Protein AF-A0A3E0QWT4-F1 (afdb_monomer_lite)

pLDDT: mean 80.84, std 24.04, range [24.53, 98.88]

Secondary structure (DSSP, 8-state):
------SSSSTTHHHHHHHHHHHTTSSSS----------------PPPP---PPPTT--PBPP--SHHHHHHHHHHHT-SSS--BHHHHHHHHHHHTTSSS-EEE----SSS-----TTGGGGGGG--SEEE--SS-----GGGTT-TT-SEEE-TTS-----GGGGG-TT-SEEE--SS---B-TT-TT-TT--EEE--SS---B-GGGGG-TT--EEE-TTS-----GGGGG-TT--EEE-TTS---SHHHHTTGGG-TT-SEEE--SS-----GGGTT-TT--EEE--SS-----GGGTT-TT-SEEE--SS-----GGGTT-TT--EEE--SS-----GGGTT---SEEE-TTS---TTSHHHHHHHHHHHHTT-EEE--S--TTSPPS-S-S-------------------------------------PPP--S------SS---S-----TT-TT-TTHHHHHHHHHTTS----BTTB--TTSBPBHHHHHHHHHHHTTS-SS---STTTTHHHHHHHHHHT----GGGTTSBPBHHHHHHHHHHHTT----HHHHHHHHHHTTS---SSSSSTTTT-TTSBPBHHHHHHHHHHHHHH-S-SSPPP----

Radius of gyration: 35.99 Å; chains: 1; bounding box: 107×100×106 Å

Foldseek 3Di:
DDDDDDPDPPVPPVVVVVVVVVVVVVVVPDDDDDDDDDDDDDDDDDPDPPPPPDDPPDFDWQDDPFVQQQVQVCVLLVPDDRTDTLVSLVVSLVVLLPDPQLEDERDGPDPAFGADPRRVLSNLSSLRAEYAREQGAYADPLSCLSSLSYQYYHHYNYAYADDLSCLSNLNHQYYAHANYAHAEPPNVLSVLNHAEYHHAQYAHAEPLSVLSVQNHQYDAHHNYCHPADQSVLNNLNHAYYHHHNNAPPDPVRLLSCCSNLNHQEYAHDQYADADPLSNLNNQNHAEYAHANYAHADPLSVLNNLNHQYDAHAQYAHADDLSCLNVQNHAEDHHANYAHAAPQSNLNHAHQEEHHANYQHPCPDPRNVSSVVVNVVVNHHYHHHHHDVPDDRPDPPDDDDDDDDDDDDDDDDDDDDDDDDDDDDDDDDDDDDDDPDDDDPDDPDPDDADQPDDFAQQPVCVVPPLNVLQRVCVRRVLDDQPDPSHNQQFAFDFPLSLLSSQCVQLVQDPDQASDPVRSVVSVVSCVQLPQDDDPVRRGPFDFLQSVLSRLCSQLQHRDHDLRSLLVCLVQVLDQACQGSHSVSNRRGDTDGNSNSSSSSVSCNVGRPRSHGHRHDDD

Structure (mmCIF, N/CA/C/O backbone):
data_AF-A0A3E0QWT4-F1
#
_entry.id   AF-A0A3E0QWT4-F1
#
loop_
_atom_site.group_PDB
_atom_site.id
_atom_site.type_symbol
_atom_site.label_atom_id
_atom_site.label_alt_id
_atom_site.label_comp_id
_atom_site.label_asym_id
_atom_site.label_entity_id
_atom_site.label_seq_id
_atom_site.pdbx_PDB_ins_code
_atom_site.Cartn_x
_atom_site.Cartn_y
_atom_site.Cartn_z
_atom_site.occupancy
_atom_site.B_iso_or_equiv
_atom_site.auth_seq_id
_atom_site.auth_comp_id
_atom_site.auth_asym_id
_atom_site.auth_atom_id
_atom_site.pdbx_PDB_model_num
ATOM 1 N N . MET A 1 1 ? -9.903 53.471 52.199 1.00 31.59 1 MET A N 1
ATOM 2 C CA . MET A 1 1 ? -9.803 53.375 50.726 1.00 31.59 1 MET A CA 1
ATOM 3 C C . MET A 1 1 ? -10.021 51.924 50.306 1.00 31.59 1 MET A C 1
ATOM 5 O O . MET A 1 1 ? -9.287 51.078 50.783 1.00 31.59 1 MET A O 1
ATOM 9 N N . ARG A 1 2 ? -11.038 51.687 49.456 1.00 28.03 2 ARG A N 1
ATOM 10 C CA . ARG A 1 2 ? -11.149 50.654 48.387 1.00 28.03 2 ARG A CA 1
ATOM 11 C C . ARG A 1 2 ? -10.879 49.175 48.753 1.00 28.03 2 ARG A C 1
ATOM 13 O O . ARG A 1 2 ? -9.737 48.763 48.843 1.00 28.03 2 ARG A O 1
ATOM 20 N N . TRP A 1 3 ? -11.911 48.396 49.109 1.00 25.03 3 TRP A N 1
ATOM 21 C CA . TRP A 1 3 ? -12.859 47.614 48.263 1.00 25.03 3 TRP A CA 1
ATOM 22 C C . TRP A 1 3 ? -12.304 46.277 47.714 1.00 25.03 3 TRP A C 1
ATOM 24 O O . TRP A 1 3 ? -11.542 46.265 46.755 1.00 25.03 3 TRP A O 1
ATOM 34 N N . ARG A 1 4 ? -12.824 45.151 48.237 1.00 28.23 4 ARG A N 1
ATOM 35 C CA . ARG A 1 4 ? -13.098 43.909 47.486 1.00 28.23 4 ARG A CA 1
ATOM 36 C C . ARG A 1 4 ? -14.544 43.488 47.783 1.00 28.23 4 ARG A C 1
ATOM 38 O O . ARG A 1 4 ? -14.850 43.047 48.885 1.00 28.23 4 ARG A O 1
ATOM 45 N N . LYS A 1 5 ? -15.433 43.695 46.806 1.00 34.09 5 LYS A N 1
ATOM 46 C CA . LYS A 1 5 ? -16.735 43.023 46.670 1.00 34.09 5 LYS A CA 1
ATOM 47 C C . LYS A 1 5 ? -16.538 41.894 45.663 1.00 34.09 5 LYS A C 1
ATOM 49 O O . LYS A 1 5 ? -15.970 42.159 44.607 1.00 34.09 5 LYS A O 1
ATOM 54 N N . GLY A 1 6 ? -17.031 40.694 45.958 1.00 36.06 6 GLY A N 1
ATOM 55 C CA . GLY A 1 6 ? -17.064 39.628 44.955 1.00 36.06 6 GLY A CA 1
ATOM 56 C C . GLY A 1 6 ? -17.241 38.195 45.449 1.00 36.06 6 GLY A C 1
ATOM 57 O O . GLY A 1 6 ? -16.808 37.305 44.740 1.00 36.06 6 GLY A O 1
ATOM 58 N N . GLU A 1 7 ? -17.854 37.935 46.608 1.00 32.81 7 GLU A N 1
ATOM 59 C CA . GLU A 1 7 ? -18.144 36.556 47.048 1.00 32.81 7 GLU A CA 1
ATOM 60 C C . GLU A 1 7 ? -19.500 36.458 47.764 1.00 32.81 7 GLU A C 1
ATOM 62 O O . GLU A 1 7 ? -19.578 36.082 48.925 1.00 32.81 7 GLU A O 1
ATOM 67 N N . THR A 1 8 ? -20.601 36.803 47.089 1.00 34.72 8 THR A N 1
ATOM 68 C CA . THR A 1 8 ? -21.956 36.465 47.588 1.00 34.72 8 THR A CA 1
ATOM 69 C C . THR A 1 8 ? -23.016 36.212 46.504 1.00 34.72 8 THR A C 1
ATOM 71 O O . THR A 1 8 ? -24.170 35.972 46.847 1.00 34.72 8 THR A O 1
ATOM 74 N N . GLU A 1 9 ? -22.675 36.161 45.207 1.00 34.12 9 GLU A N 1
ATOM 75 C CA . GLU A 1 9 ? -23.702 36.148 44.138 1.00 34.12 9 GLU A CA 1
ATOM 76 C C . GLU A 1 9 ? -23.847 34.842 43.324 1.00 34.12 9 GLU A C 1
ATOM 78 O O . GLU A 1 9 ? -24.698 34.758 42.442 1.00 34.12 9 GLU A O 1
ATOM 83 N N . VAL A 1 10 ? -23.114 33.766 43.651 1.00 37.31 10 VAL A N 1
ATOM 84 C CA . VAL A 1 10 ? -23.245 32.466 42.938 1.00 37.31 10 VAL A CA 1
ATOM 85 C C . VAL A 1 10 ? -24.036 31.412 43.732 1.00 37.31 10 VAL A C 1
ATOM 87 O O . VAL A 1 10 ? -24.662 30.529 43.147 1.00 37.31 10 VAL A O 1
ATOM 90 N N . ARG A 1 11 ? -24.158 31.545 45.063 1.00 34.72 11 ARG A N 1
ATOM 91 C CA . ARG A 1 11 ? -24.953 30.611 45.892 1.00 34.72 11 ARG A CA 1
ATOM 92 C C . ARG A 1 11 ? -26.471 30.846 45.868 1.00 34.72 11 ARG A C 1
ATOM 94 O O . ARG A 1 11 ? -27.212 29.980 46.330 1.00 34.72 11 ARG A O 1
ATOM 101 N N . HIS A 1 12 ? -26.958 31.944 45.282 1.00 34.38 12 HIS A N 1
ATOM 102 C CA . HIS A 1 12 ? -28.399 32.228 45.200 1.00 34.38 12 HIS A CA 1
ATOM 103 C C . HIS A 1 12 ? -29.080 31.810 43.883 1.00 34.38 12 HIS A C 1
ATOM 105 O O . HIS A 1 12 ? -30.291 31.600 43.892 1.00 34.38 12 HIS A O 1
ATOM 111 N N . ARG A 1 13 ? -28.355 31.570 42.776 1.00 35.38 13 ARG A N 1
ATOM 112 C CA . ARG A 1 13 ? -28.994 31.183 41.494 1.00 35.38 13 ARG A CA 1
ATOM 113 C C . ARG A 1 13 ? -29.374 29.699 41.383 1.00 35.38 13 ARG A C 1
ATOM 115 O O . ARG A 1 13 ? -30.340 29.386 40.692 1.00 35.38 13 ARG A O 1
ATOM 122 N N . HIS A 1 14 ? -28.714 28.792 42.110 1.00 36.59 14 HIS A N 1
ATOM 123 C CA . HIS A 1 14 ? -29.075 27.362 42.097 1.00 36.59 14 HIS A CA 1
ATOM 124 C C . HIS A 1 14 ? -30.219 26.989 43.051 1.00 36.59 14 HIS A C 1
ATOM 126 O O . HIS A 1 14 ? -30.947 26.039 42.776 1.00 36.59 14 HIS A O 1
ATOM 132 N N . ARG A 1 15 ? -30.466 27.769 44.114 1.00 38.22 15 ARG A N 1
ATOM 133 C CA . ARG A 1 15 ? -31.641 27.559 44.981 1.00 38.22 15 ARG A CA 1
ATOM 134 C C . ARG A 1 15 ? -32.945 28.095 44.375 1.00 38.22 15 ARG A C 1
ATOM 136 O O . ARG A 1 15 ? -33.997 27.537 44.656 1.00 38.22 15 ARG A O 1
ATOM 143 N N . LEU A 1 16 ? -32.889 29.098 43.491 1.00 33.75 16 LEU A N 1
ATOM 144 C CA . LEU A 1 16 ? -34.080 29.650 42.826 1.00 33.75 16 LEU A CA 1
ATOM 145 C C . LEU A 1 16 ? -34.611 28.784 41.666 1.00 33.75 16 LEU A C 1
ATOM 147 O O . LEU A 1 16 ? -35.821 28.738 41.471 1.00 33.75 16 LEU A O 1
ATOM 151 N N . ARG A 1 17 ? -33.763 28.033 40.944 1.00 35.66 17 ARG A N 1
ATOM 152 C CA . ARG A 1 17 ? -34.239 27.085 39.909 1.00 35.66 17 ARG A CA 1
ATOM 153 C C . ARG A 1 17 ? -34.864 25.813 40.494 1.00 35.66 17 ARG A C 1
ATOM 155 O O . ARG A 1 17 ? -35.814 25.301 39.916 1.00 35.66 17 ARG A O 1
ATOM 162 N N . ALA A 1 18 ? -34.403 25.358 41.661 1.00 33.72 18 ALA A N 1
ATOM 163 C CA . ALA A 1 18 ? -35.022 24.238 42.374 1.00 33.72 18 ALA A CA 1
ATOM 164 C C . ALA A 1 18 ? -36.347 24.631 43.063 1.00 33.72 18 ALA A C 1
ATOM 166 O O . ALA A 1 18 ? -37.269 23.823 43.116 1.00 33.72 18 ALA A O 1
ATOM 167 N N . LEU A 1 19 ? -36.490 25.884 43.523 1.00 31.45 19 LEU A N 1
ATOM 168 C CA . LEU A 1 19 ? -37.757 26.367 44.091 1.00 31.45 19 LEU A CA 1
ATOM 169 C C . LEU A 1 19 ? -38.853 26.576 43.029 1.00 31.45 19 LEU A C 1
ATOM 171 O O . LEU A 1 19 ? -40.024 26.374 43.329 1.00 31.45 19 LEU A O 1
ATOM 175 N N . LEU A 1 20 ? -38.498 26.937 41.789 1.00 32.66 20 LEU A N 1
ATOM 176 C CA . LEU A 1 20 ? -39.461 27.169 40.699 1.00 32.66 20 LEU A CA 1
ATOM 177 C C . LEU A 1 20 ? -40.070 25.880 40.121 1.00 32.66 20 LEU A C 1
ATOM 179 O O . LEU A 1 20 ? -41.202 25.910 39.648 1.00 32.66 20 LEU A O 1
ATOM 183 N N . VAL A 1 21 ? -39.381 24.741 40.223 1.00 37.62 21 VAL A N 1
ATOM 184 C CA . VAL A 1 21 ? -39.940 23.430 39.834 1.00 37.62 21 VAL A CA 1
ATOM 185 C C . VAL A 1 21 ? -40.854 22.865 40.931 1.00 37.62 21 VAL A C 1
ATOM 187 O O . VAL A 1 21 ? -41.839 22.198 40.629 1.00 37.62 21 VAL A O 1
ATOM 190 N N . ILE A 1 22 ? -40.606 23.204 42.201 1.00 36.31 22 ILE A N 1
ATOM 191 C CA . ILE A 1 22 ? -41.433 22.759 43.337 1.00 36.31 22 ILE A CA 1
ATOM 192 C C . ILE A 1 22 ? -42.663 23.670 43.546 1.00 36.31 22 ILE A C 1
ATOM 194 O O . ILE A 1 22 ? -43.717 23.189 43.953 1.00 36.31 22 ILE A O 1
ATOM 198 N N . LEU A 1 23 ? -42.598 24.957 43.178 1.00 30.59 23 LEU A N 1
ATOM 199 C CA . LEU A 1 23 ? -43.758 25.867 43.193 1.00 30.59 23 LEU A CA 1
ATOM 200 C C . LEU A 1 23 ? -44.724 25.670 42.008 1.00 30.59 23 LEU A C 1
ATOM 202 O O . LEU A 1 23 ? -45.899 26.009 42.133 1.00 30.59 23 LEU A O 1
ATOM 206 N N . GLY A 1 24 ? -44.281 25.065 40.899 1.00 33.84 24 GLY A N 1
ATOM 207 C CA . GLY A 1 24 ? -45.156 24.693 39.776 1.00 33.84 24 GLY A CA 1
ATOM 208 C C . GLY A 1 24 ? -46.100 23.521 40.080 1.00 33.84 24 GLY A C 1
ATOM 209 O O . GLY A 1 24 ? -47.178 23.433 39.501 1.00 33.84 24 GLY A O 1
ATOM 210 N N . ALA A 1 25 ? -45.743 22.660 41.038 1.00 37.91 25 ALA A N 1
ATOM 211 C CA . ALA A 1 25 ? -46.553 21.509 41.447 1.00 37.91 25 ALA A CA 1
ATOM 212 C C . ALA A 1 25 ? -47.541 21.814 42.594 1.00 37.91 25 ALA A C 1
ATOM 214 O O . ALA A 1 25 ? -48.388 20.984 42.910 1.00 37.91 25 ALA A O 1
ATOM 215 N N . LEU A 1 26 ? -47.474 23.007 43.198 1.00 33.59 26 LEU A N 1
ATOM 216 C CA . LEU A 1 26 ? -48.359 23.440 44.294 1.00 33.59 26 LEU A CA 1
ATOM 217 C C . LEU A 1 26 ? -49.399 24.499 43.877 1.00 33.59 26 LEU A C 1
ATOM 219 O O . LEU A 1 26 ? -50.220 24.901 44.695 1.00 33.59 26 LEU A O 1
ATOM 223 N N . LEU A 1 27 ? -49.429 24.898 42.599 1.00 30.19 27 LEU A N 1
ATOM 224 C CA . LEU A 1 27 ? -50.410 25.842 42.032 1.00 30.19 27 LEU A CA 1
ATOM 225 C C . LEU A 1 27 ? -51.548 25.177 41.228 1.00 30.19 27 LEU A C 1
ATOM 227 O O . LEU A 1 27 ? -52.330 25.871 40.588 1.00 30.19 27 LEU A O 1
ATOM 231 N N . ILE A 1 28 ? -51.704 23.850 41.321 1.00 37.81 28 ILE A N 1
ATOM 232 C CA . ILE A 1 28 ? -52.898 23.111 40.841 1.00 37.81 28 ILE A CA 1
ATOM 233 C C . ILE A 1 28 ? -53.844 22.772 42.021 1.00 37.81 28 ILE A C 1
ATOM 235 O O . ILE A 1 28 ? -54.794 22.008 41.905 1.00 37.81 28 ILE A O 1
ATOM 239 N N . GLY A 1 29 ? -53.614 23.380 43.187 1.00 37.53 29 GLY A N 1
ATOM 240 C CA . GLY A 1 29 ? -54.384 23.156 44.411 1.00 37.53 29 GLY A CA 1
ATOM 241 C C . GLY A 1 29 ? -55.226 24.350 44.859 1.00 37.53 29 GLY A C 1
ATOM 242 O O . GLY A 1 29 ? -55.243 24.619 46.051 1.00 37.53 29 GLY A O 1
ATOM 243 N N . ALA A 1 30 ? -55.872 25.101 43.959 1.00 39.12 30 ALA A N 1
ATOM 244 C CA . ALA A 1 30 ? -56.893 26.091 44.338 1.00 39.12 30 ALA A CA 1
ATOM 245 C C . ALA A 1 30 ? -57.709 26.590 43.130 1.00 39.12 30 ALA A C 1
ATOM 247 O O . ALA A 1 30 ? -57.471 27.679 42.616 1.00 39.12 30 ALA A O 1
ATOM 248 N N . ALA A 1 31 ? -58.708 25.822 42.697 1.00 30.25 31 ALA A N 1
ATOM 249 C CA . ALA A 1 31 ? -59.874 26.361 41.994 1.00 30.25 31 ALA A CA 1
ATOM 250 C C . ALA A 1 31 ? -61.034 25.375 42.165 1.00 30.25 31 ALA A C 1
ATOM 252 O O . ALA A 1 31 ? -61.035 24.289 41.592 1.00 30.25 31 ALA A O 1
ATOM 253 N N . GLY A 1 32 ? -61.996 25.728 43.017 1.00 34.66 32 GLY A N 1
ATOM 254 C CA . GLY A 1 32 ? -63.204 24.938 43.200 1.00 34.66 32 GLY A CA 1
ATOM 255 C C . GLY A 1 32 ? -64.079 25.001 41.956 1.00 34.66 32 GLY A C 1
ATOM 256 O O . GLY A 1 32 ? -64.454 26.091 41.546 1.00 34.66 32 GLY A O 1
ATOM 257 N N . TRP A 1 33 ? -64.441 23.843 41.411 1.00 30.06 33 TRP A N 1
ATOM 258 C CA . TRP A 1 33 ? -65.586 23.678 40.522 1.00 30.06 33 TRP A CA 1
ATOM 259 C C . TRP A 1 33 ? -66.385 22.464 41.001 1.00 30.06 33 TRP A C 1
ATOM 261 O O . TRP A 1 33 ? -65.924 21.326 40.991 1.00 30.06 33 TRP A O 1
ATOM 271 N N . THR A 1 34 ? -67.584 22.748 41.493 1.00 38.19 34 THR A N 1
ATOM 272 C CA . THR A 1 34 ? -68.637 21.788 41.810 1.00 38.19 34 THR A CA 1
ATOM 273 C C . THR A 1 34 ? -69.208 21.223 40.509 1.00 38.19 34 THR A C 1
ATOM 275 O O . THR A 1 34 ? -69.698 21.992 39.685 1.00 38.19 34 THR A O 1
ATOM 278 N N . GLY A 1 35 ? -69.190 19.904 40.322 1.00 29.94 35 GLY A N 1
ATOM 279 C CA . GLY A 1 35 ? -69.790 19.280 39.143 1.00 29.94 35 GLY A CA 1
ATOM 280 C C . GLY A 1 35 ? -69.804 17.761 39.224 1.00 29.94 35 GLY A C 1
ATOM 281 O O . GLY A 1 35 ? -68.795 17.103 39.011 1.00 29.94 35 GLY A O 1
ATOM 282 N N . THR A 1 36 ? -70.966 17.208 39.544 1.00 39.34 36 THR A N 1
ATOM 283 C CA . THR A 1 36 ? -71.303 15.787 39.476 1.00 39.34 36 THR A CA 1
ATOM 284 C C . THR A 1 36 ? -71.240 15.254 38.045 1.00 39.34 36 THR A C 1
ATOM 286 O O . THR A 1 36 ? -71.975 15.748 37.194 1.00 39.34 36 THR A O 1
ATOM 289 N N . ALA A 1 37 ? -70.468 14.192 37.807 1.00 29.73 37 ALA A N 1
ATOM 290 C CA . ALA A 1 37 ? -70.753 13.194 36.774 1.00 29.73 37 ALA A CA 1
ATOM 291 C C . ALA A 1 37 ? -69.900 11.938 37.007 1.00 29.73 37 ALA A C 1
ATOM 293 O O . ALA A 1 37 ? -68.691 11.935 36.795 1.00 29.73 37 ALA A O 1
ATOM 294 N N . ALA A 1 38 ? -70.552 10.863 37.445 1.00 36.69 38 ALA A N 1
ATOM 295 C CA . ALA A 1 38 ? -70.012 9.519 37.357 1.00 36.69 38 ALA A CA 1
ATOM 296 C C . ALA A 1 38 ? -70.067 9.071 35.889 1.00 36.69 38 ALA A C 1
ATOM 298 O O . ALA A 1 38 ? -71.149 9.002 35.308 1.00 36.69 38 ALA A O 1
ATOM 299 N N . ALA A 1 39 ? -68.917 8.751 35.301 1.00 31.75 39 ALA A N 1
ATOM 300 C CA . ALA A 1 39 ? -68.843 8.034 34.036 1.00 31.75 39 ALA A CA 1
ATOM 301 C C . ALA A 1 39 ? -67.781 6.935 34.146 1.00 31.75 39 ALA A C 1
ATOM 303 O O . ALA A 1 39 ? -66.602 7.188 34.381 1.00 31.75 39 ALA A O 1
ATOM 304 N N . SER A 1 40 ? -68.267 5.703 34.027 1.00 37.50 40 SER A N 1
ATOM 305 C CA . SER A 1 40 ? -67.509 4.460 33.950 1.00 37.50 40 SER A CA 1
ATOM 306 C C . SER A 1 40 ? -66.527 4.492 32.776 1.00 37.50 40 SER A C 1
ATOM 308 O O . SER A 1 40 ? -66.938 4.688 31.634 1.00 37.50 40 SER A O 1
ATOM 310 N N . LEU A 1 41 ? -65.244 4.252 33.052 1.00 29.27 41 LEU A N 1
ATOM 311 C CA . LEU A 1 41 ? -64.243 3.885 32.053 1.00 29.27 41 LEU A CA 1
ATOM 312 C C . LEU A 1 41 ? -63.804 2.450 32.344 1.00 29.27 41 LEU A C 1
ATOM 314 O O . LEU A 1 41 ? -62.923 2.196 33.160 1.00 29.27 41 LEU A O 1
ATOM 318 N N . THR A 1 42 ? -64.466 1.505 31.682 1.00 40.50 42 THR A N 1
ATOM 319 C CA . THR A 1 42 ? -64.001 0.123 31.533 1.00 40.50 42 THR A CA 1
ATOM 320 C C . THR A 1 42 ? -63.310 0.026 30.175 1.00 40.50 42 THR A C 1
ATOM 322 O O . THR A 1 42 ? -63.955 -0.028 29.134 1.00 40.50 42 THR A O 1
ATOM 325 N N . GLY A 1 43 ? -61.979 0.070 30.184 1.00 36.75 43 GLY A N 1
ATOM 326 C CA . GLY A 1 43 ? -61.121 -0.165 29.022 1.00 36.75 43 GLY A CA 1
ATOM 327 C C . GLY A 1 43 ? -59.928 -1.034 29.435 1.00 36.75 43 GLY A C 1
ATOM 328 O O . GLY A 1 43 ? -59.552 -1.006 30.610 1.00 36.75 43 GLY A O 1
ATOM 329 N N . PRO A 1 44 ? -59.364 -1.850 28.527 1.00 35.62 44 PRO A N 1
ATOM 330 C CA . PRO A 1 44 ? -58.334 -2.821 28.877 1.00 35.62 44 PRO A CA 1
ATOM 331 C C . PRO A 1 44 ? -57.049 -2.113 29.324 1.00 35.62 44 PRO A C 1
ATOM 333 O O . PRO A 1 44 ? -56.603 -1.154 28.696 1.00 35.62 44 PRO A O 1
ATOM 336 N N . LEU A 1 45 ? -56.457 -2.607 30.414 1.00 31.62 45 LEU A N 1
ATOM 337 C CA . LEU A 1 45 ? -55.133 -2.213 30.891 1.00 31.62 45 LEU A CA 1
ATOM 338 C C . LEU A 1 45 ? -54.106 -2.459 29.778 1.00 31.62 45 LEU A C 1
ATOM 340 O O . LEU A 1 45 ? -53.760 -3.603 29.489 1.00 31.62 45 LEU A O 1
ATOM 344 N N . ILE A 1 46 ? -53.616 -1.387 29.159 1.00 38.44 46 ILE A N 1
ATOM 345 C CA . ILE A 1 46 ? -52.384 -1.429 28.370 1.00 38.44 46 ILE A CA 1
ATOM 346 C C . ILE A 1 46 ? -51.256 -1.676 29.384 1.00 38.44 46 ILE A C 1
ATOM 348 O O . ILE A 1 46 ? -51.133 -0.880 30.321 1.00 38.44 46 ILE A O 1
ATOM 352 N N . PRO A 1 47 ? -50.456 -2.752 29.270 1.00 34.47 47 PRO A N 1
ATOM 353 C CA . PRO A 1 47 ? -49.309 -2.922 30.146 1.00 34.47 47 PRO A CA 1
ATOM 354 C C . PRO A 1 47 ? -48.352 -1.758 29.884 1.00 34.47 47 PRO A C 1
ATOM 356 O O . PRO A 1 47 ? -47.918 -1.538 28.752 1.00 34.47 47 PRO A O 1
ATOM 359 N N . LEU A 1 48 ? -48.074 -0.972 30.925 1.00 30.73 48 LEU A N 1
ATOM 360 C CA . LEU A 1 48 ? -47.026 0.039 30.874 1.00 30.73 48 LEU A CA 1
ATOM 361 C C . LEU A 1 48 ? -45.715 -0.659 30.478 1.00 30.73 48 LEU A C 1
ATOM 363 O O . LEU A 1 48 ? -45.452 -1.753 30.989 1.00 30.73 48 LEU A O 1
ATOM 367 N N . PRO A 1 49 ? -44.894 -0.067 29.592 1.00 33.75 49 PRO A N 1
ATOM 368 C CA . PRO A 1 49 ? -43.541 -0.558 29.398 1.00 33.75 49 PRO A CA 1
ATOM 369 C C . PRO A 1 49 ? -42.865 -0.561 30.766 1.00 33.75 49 PRO A C 1
ATOM 371 O O . PRO A 1 49 ? -43.061 0.361 31.560 1.00 33.75 49 PRO A O 1
ATOM 374 N N . ASP A 1 50 ? -42.124 -1.626 31.041 1.00 34.69 50 ASP A N 1
ATOM 375 C CA . ASP A 1 50 ? -41.440 -1.879 32.303 1.00 34.69 50 ASP A CA 1
ATOM 376 C C . ASP A 1 50 ? -40.299 -0.852 32.470 1.00 34.69 50 ASP A C 1
ATOM 378 O O . ASP A 1 50 ? -39.115 -1.141 32.301 1.00 34.69 50 ASP A O 1
ATOM 382 N N . ILE A 1 51 ? -40.653 0.415 32.716 1.00 37.88 51 ILE A N 1
ATOM 383 C CA . ILE A 1 51 ? -39.718 1.490 33.024 1.00 37.88 51 ILE A CA 1
ATOM 384 C C . ILE A 1 51 ? -39.297 1.250 34.466 1.00 37.88 51 ILE A C 1
ATOM 386 O O . ILE A 1 51 ? -39.891 1.762 35.417 1.00 37.88 51 ILE A O 1
ATOM 390 N N . ARG A 1 52 ? -38.248 0.445 34.631 1.00 39.66 52 ARG A N 1
ATOM 391 C CA . ARG A 1 52 ? -37.490 0.391 35.876 1.00 39.66 52 ARG A CA 1
ATOM 392 C C . ARG A 1 52 ? -36.824 1.747 36.078 1.00 39.66 52 ARG A C 1
ATOM 394 O O . ARG A 1 52 ? -35.713 1.979 35.617 1.00 39.66 52 ARG A O 1
ATOM 401 N N . ILE A 1 53 ? -37.520 2.657 36.753 1.00 40.31 53 ILE A N 1
ATOM 402 C CA . ILE A 1 53 ? -36.915 3.869 37.303 1.00 40.31 53 ILE A CA 1
ATOM 403 C C . ILE A 1 53 ? -35.915 3.390 38.371 1.00 40.31 53 ILE A C 1
ATOM 405 O O . ILE A 1 53 ? -36.347 2.742 39.330 1.00 40.31 53 ILE A O 1
ATOM 409 N N . PRO A 1 54 ? -34.599 3.642 38.230 1.00 41.22 54 PRO A N 1
ATOM 410 C CA . PRO A 1 54 ? -33.630 3.273 39.253 1.00 41.22 54 PRO A CA 1
ATOM 411 C C . PRO A 1 54 ? -34.010 3.961 40.565 1.00 41.22 54 PRO A C 1
ATOM 413 O O . PRO A 1 54 ? -34.283 5.164 40.584 1.00 41.22 54 PRO A O 1
ATOM 416 N N . LEU A 1 55 ? -34.053 3.201 41.661 1.00 42.34 55 LEU A N 1
ATOM 417 C CA . LEU A 1 55 ? -34.281 3.757 42.993 1.00 42.34 55 LEU A CA 1
ATOM 418 C C . LEU A 1 55 ? -33.238 4.860 43.268 1.00 42.34 55 LEU A C 1
ATOM 420 O O . LEU A 1 55 ? -32.056 4.655 42.970 1.00 42.34 55 LEU A O 1
ATOM 424 N N . PRO A 1 56 ? -33.617 6.007 43.861 1.00 40.34 56 PRO A N 1
ATOM 425 C CA . PRO A 1 56 ? -32.647 7.012 44.275 1.00 40.34 56 PRO A CA 1
ATOM 426 C C . PRO A 1 56 ? -31.732 6.389 45.338 1.00 40.34 56 PRO A C 1
ATOM 428 O O . PRO A 1 56 ? -32.163 6.166 46.467 1.00 40.34 56 PRO A O 1
ATOM 431 N N . GLY A 1 57 ? -30.489 6.063 44.970 1.00 54.88 57 GLY A N 1
ATOM 432 C CA . GLY A 1 57 ? -29.470 5.561 45.900 1.00 54.88 57 GLY A CA 1
ATOM 433 C C . GLY A 1 57 ? -28.709 4.295 45.494 1.00 54.88 57 GLY A C 1
ATOM 434 O O . GLY A 1 57 ? -27.748 3.961 46.181 1.00 54.88 57 GLY A O 1
ATOM 435 N N . SER A 1 58 ? -29.061 3.593 44.409 1.00 74.50 58 SER A N 1
ATOM 436 C CA . SER A 1 58 ? -28.226 2.483 43.916 1.00 74.50 58 SER A CA 1
ATOM 437 C C . SER A 1 58 ? -27.234 2.987 42.869 1.00 74.50 58 SER A C 1
ATOM 439 O O . SER A 1 58 ? -27.646 3.291 41.754 1.00 74.50 58 SER A O 1
ATOM 441 N N . ASP A 1 59 ? -25.951 3.079 43.221 1.00 87.56 59 ASP A N 1
ATOM 442 C CA . ASP A 1 59 ? -24.855 3.366 42.286 1.00 87.56 59 ASP A CA 1
ATOM 443 C C . ASP A 1 59 ? -24.512 2.095 41.478 1.00 87.56 59 ASP A C 1
ATOM 445 O O . ASP A 1 59 ? -23.933 1.158 42.052 1.00 87.56 59 ASP A O 1
ATOM 449 N N . PRO A 1 60 ? -24.924 1.992 40.196 1.00 93.88 60 PRO A N 1
ATOM 450 C CA . PRO A 1 60 ? -24.823 0.754 39.428 1.00 93.88 60 PRO A CA 1
ATOM 451 C C . PRO A 1 60 ? -23.371 0.326 39.210 1.00 93.88 60 PRO A C 1
ATOM 453 O O . PRO A 1 60 ? -22.484 1.166 39.058 1.00 93.88 60 PRO A O 1
ATOM 456 N N . VAL A 1 61 ? -23.137 -0.987 39.177 1.00 95.19 61 VAL A N 1
ATOM 457 C CA . VAL A 1 61 ? -21.835 -1.562 38.809 1.00 95.19 61 VAL A CA 1
ATOM 458 C C . VAL A 1 61 ? -21.704 -1.553 37.289 1.00 95.19 61 VAL A C 1
ATOM 460 O O . VAL A 1 61 ? -22.653 -1.908 36.590 1.00 95.19 61 VAL A O 1
ATOM 463 N N . VAL A 1 62 ? -20.535 -1.151 36.793 1.00 96.56 62 VAL A N 1
ATOM 464 C CA . VAL A 1 62 ? -20.173 -1.223 35.376 1.00 96.56 62 VAL A CA 1
ATOM 465 C C . VAL A 1 62 ? -19.271 -2.431 35.183 1.00 96.56 62 VAL A C 1
ATOM 467 O O . VAL A 1 62 ? -18.199 -2.528 35.783 1.00 96.56 62 VAL A O 1
ATOM 470 N N . GLU A 1 63 ? -19.726 -3.363 34.355 1.00 96.25 63 GLU A N 1
ATOM 471 C CA . GLU A 1 63 ? -19.013 -4.606 34.096 1.00 96.25 63 GLU A CA 1
ATOM 472 C C . GLU A 1 63 ? -17.999 -4.435 32.963 1.00 96.25 63 GLU A C 1
ATOM 474 O O . GLU A 1 63 ? -18.299 -3.865 31.917 1.00 96.25 63 GLU A O 1
ATOM 479 N N . PHE A 1 64 ? -16.806 -4.986 33.176 1.00 97.00 64 PHE A N 1
ATOM 480 C CA . PHE A 1 64 ? -15.749 -5.120 32.174 1.00 97.00 64 PHE A CA 1
ATOM 481 C C . PHE A 1 64 ? -15.382 -6.607 32.102 1.00 97.00 64 PHE A C 1
ATOM 483 O O . PHE A 1 64 ? -14.578 -7.075 32.915 1.00 97.00 64 PHE A O 1
ATOM 490 N N . PRO A 1 65 ? -16.007 -7.384 31.197 1.00 96.56 65 PRO A N 1
ATOM 491 C CA . PRO A 1 65 ? -15.812 -8.832 31.123 1.00 96.56 65 PRO A CA 1
ATOM 492 C C . PRO A 1 65 ? -14.377 -9.241 30.777 1.00 96.56 65 PRO A C 1
ATOM 494 O O . PRO A 1 65 ? -13.916 -10.302 31.199 1.00 96.56 65 PRO A O 1
ATOM 497 N N . ASP A 1 66 ? -13.665 -8.414 30.006 1.00 96.50 66 ASP A N 1
ATOM 498 C CA . ASP A 1 66 ? -12.250 -8.633 29.722 1.00 96.50 66 ASP A CA 1
ATOM 499 C C . ASP A 1 66 ? -11.407 -8.219 30.944 1.00 96.50 66 ASP A C 1
ATOM 501 O O . ASP A 1 66 ? -11.428 -7.050 31.342 1.00 96.50 66 ASP A O 1
ATOM 505 N N . PRO A 1 67 ? -10.648 -9.142 31.562 1.00 94.81 67 PRO A N 1
ATOM 506 C CA . PRO A 1 67 ? -9.938 -8.861 32.806 1.00 94.81 67 PRO A CA 1
ATOM 507 C C . PRO A 1 67 ? -8.798 -7.853 32.626 1.00 94.81 67 PRO A C 1
ATOM 509 O O . PRO A 1 67 ? -8.480 -7.123 33.563 1.00 94.81 67 PRO A O 1
ATOM 512 N N . ILE A 1 68 ? -8.187 -7.790 31.440 1.00 95.75 68 ILE A N 1
ATOM 513 C CA . ILE A 1 68 ? -7.106 -6.844 31.153 1.00 95.75 68 ILE A CA 1
ATOM 514 C C . ILE A 1 68 ? -7.703 -5.452 30.965 1.00 95.75 68 ILE A C 1
ATOM 516 O O . ILE A 1 68 ? -7.188 -4.483 31.526 1.00 95.75 68 ILE A O 1
ATOM 520 N N . LEU A 1 69 ? -8.824 -5.357 30.247 1.00 96.56 69 LEU A N 1
ATOM 521 C CA . LEU A 1 69 ? -9.558 -4.103 30.121 1.00 96.56 69 LEU A CA 1
ATOM 522 C C . LEU A 1 69 ? -10.072 -3.613 31.480 1.00 96.56 69 LEU A C 1
ATOM 524 O O . LEU A 1 69 ? -9.945 -2.433 31.795 1.00 96.56 69 LEU A O 1
ATOM 528 N N . LYS A 1 70 ? -10.587 -4.518 32.316 1.00 95.81 70 LYS A N 1
ATOM 529 C CA . LYS A 1 70 ? -11.023 -4.199 33.678 1.00 95.81 70 LYS A CA 1
ATOM 530 C C . LYS A 1 70 ? -9.883 -3.625 34.516 1.00 95.81 70 LYS A C 1
ATOM 532 O O . LYS A 1 70 ? -10.065 -2.609 35.179 1.00 95.81 70 LYS A O 1
ATOM 537 N N . GLN A 1 71 ? -8.701 -4.242 34.469 1.00 94.31 71 GLN A N 1
ATOM 538 C CA . GLN A 1 71 ? -7.518 -3.735 35.173 1.00 94.31 71 GLN A CA 1
ATOM 539 C C . GLN A 1 71 ? -7.093 -2.354 34.671 1.00 94.31 71 GLN A C 1
ATOM 541 O O . GLN A 1 71 ? -6.757 -1.487 35.480 1.00 94.31 71 GLN A O 1
ATOM 546 N N . TRP A 1 72 ? -7.134 -2.135 33.355 1.00 95.75 72 TRP A N 1
ATOM 547 C CA . TRP A 1 72 ? -6.914 -0.809 32.784 1.00 95.75 72 TRP A CA 1
ATOM 548 C C . TRP A 1 72 ? -7.931 0.200 33.331 1.00 95.75 72 TRP A C 1
ATOM 550 O O . TRP A 1 72 ? -7.524 1.247 33.824 1.00 95.75 72 TRP A O 1
ATOM 560 N N . ALA A 1 73 ? -9.223 -0.136 33.337 1.00 96.31 73 ALA A N 1
ATOM 561 C CA . ALA A 1 73 ? -10.278 0.758 33.803 1.00 96.31 73 ALA A CA 1
ATOM 562 C C . ALA A 1 73 ? -10.133 1.095 35.298 1.00 96.31 73 ALA A C 1
ATOM 564 O O . ALA A 1 73 ? -10.225 2.262 35.663 1.00 96.31 73 ALA A O 1
ATOM 565 N N . ILE A 1 74 ? -9.821 0.115 36.157 1.00 95.44 74 ILE A N 1
ATOM 566 C CA . ILE A 1 74 ? -9.542 0.349 37.589 1.00 95.44 74 ILE A CA 1
ATOM 567 C C . ILE A 1 74 ? -8.401 1.361 37.752 1.00 95.44 74 ILE A C 1
ATOM 569 O O . ILE A 1 74 ? -8.518 2.314 38.525 1.00 95.44 74 ILE A O 1
ATOM 573 N N . LYS A 1 75 ? -7.309 1.175 37.000 1.00 94.50 75 LYS A N 1
ATOM 574 C CA . LYS A 1 75 ? -6.137 2.053 37.056 1.00 94.50 75 LYS A CA 1
ATOM 575 C C . LYS A 1 75 ? -6.436 3.456 36.529 1.00 94.50 75 LYS A C 1
ATOM 577 O O . LYS A 1 75 ? -6.018 4.428 37.150 1.00 94.50 75 LYS A O 1
ATOM 582 N N . GLU A 1 76 ? -7.134 3.559 35.404 1.00 95.19 76 GLU A N 1
ATOM 583 C CA . GLU A 1 76 ? -7.462 4.830 34.754 1.00 95.19 76 GLU A CA 1
ATOM 584 C C . GLU A 1 76 ? -8.436 5.663 35.600 1.00 95.19 76 GLU A C 1
ATOM 586 O O . GLU A 1 76 ? -8.277 6.877 35.724 1.00 95.19 76 GLU A O 1
ATOM 591 N N . LEU A 1 77 ? -9.408 5.006 36.239 1.00 94.75 77 LEU A N 1
ATOM 592 C CA . LEU A 1 77 ? -10.388 5.645 37.119 1.00 94.75 77 LEU A CA 1
ATOM 593 C C . LEU A 1 77 ? -9.845 5.921 38.531 1.00 94.75 77 LEU A C 1
ATOM 595 O O . LEU A 1 77 ? -10.416 6.739 39.253 1.00 94.75 77 LEU A O 1
ATOM 599 N N . GLY A 1 78 ? -8.756 5.258 38.935 1.00 94.25 78 GLY A N 1
ATOM 600 C CA . GLY A 1 78 ? -8.198 5.360 40.286 1.00 94.25 78 GLY A CA 1
ATOM 601 C C . GLY A 1 78 ? -9.102 4.742 41.357 1.00 94.25 78 GLY A C 1
ATOM 602 O O . GLY A 1 78 ? -9.205 5.283 42.457 1.00 94.25 78 GLY A O 1
ATOM 603 N N . VAL A 1 79 ? -9.791 3.646 41.025 1.00 93.00 79 VAL A N 1
ATOM 604 C CA . VAL A 1 79 ? -10.714 2.957 41.941 1.00 93.00 79 VAL A CA 1
ATOM 605 C C . VAL A 1 79 ? -9.933 2.076 42.917 1.00 93.00 79 VAL A C 1
ATOM 607 O O . VAL A 1 79 ? -9.025 1.343 42.528 1.00 93.00 79 VAL A O 1
ATOM 610 N N . GLU A 1 80 ? -10.303 2.122 44.197 1.00 87.75 80 GLU A N 1
ATOM 611 C CA . GLU A 1 80 ? -9.784 1.207 45.216 1.00 87.75 80 GLU A CA 1
ATOM 612 C C . GLU A 1 80 ? -10.597 -0.101 45.205 1.00 87.75 80 GLU A C 1
ATOM 614 O O . GLU A 1 80 ? -11.746 -0.140 45.645 1.00 87.75 80 GLU A O 1
ATOM 619 N N . GLY A 1 81 ? -10.000 -1.183 44.694 1.00 89.56 81 GLY A N 1
ATOM 620 C CA . GLY A 1 81 ? -10.611 -2.517 44.613 1.00 89.56 81 GLY A CA 1
ATOM 621 C C . GLY A 1 81 ? -11.080 -2.911 43.206 1.00 89.56 81 GLY A C 1
ATOM 622 O O . GLY A 1 81 ? -10.700 -2.296 42.215 1.00 89.56 81 GLY A O 1
ATOM 623 N N . ASP A 1 82 ? -11.911 -3.958 43.127 1.00 90.75 82 ASP A N 1
ATOM 624 C CA . ASP A 1 82 ? -12.262 -4.631 41.860 1.00 90.75 82 ASP A CA 1
ATOM 625 C C . ASP A 1 82 ? -13.660 -4.282 41.313 1.00 90.75 82 ASP A C 1
ATOM 627 O O . ASP A 1 82 ? -14.126 -4.903 40.351 1.00 90.75 82 ASP A O 1
ATOM 631 N N . VAL A 1 83 ? -14.371 -3.338 41.933 1.00 94.56 83 VAL A N 1
ATOM 632 C CA . VAL A 1 83 ? -15.742 -2.959 41.553 1.00 94.56 83 VAL A CA 1
ATOM 633 C C . VAL A 1 83 ? -15.737 -1.535 41.021 1.00 94.56 83 VAL A C 1
ATOM 635 O O . VAL A 1 83 ? -15.513 -0.604 41.784 1.00 94.56 83 VAL A O 1
ATOM 638 N N . ILE A 1 84 ? -16.028 -1.375 39.732 1.00 96.38 84 ILE A N 1
ATOM 639 C CA . ILE A 1 84 ? -16.177 -0.067 39.089 1.00 96.38 84 ILE A CA 1
ATOM 640 C C . ILE A 1 84 ? -17.653 0.316 39.117 1.00 96.38 84 ILE A C 1
ATOM 642 O O . ILE A 1 84 ? -18.508 -0.483 38.725 1.00 96.38 84 ILE A O 1
ATOM 646 N N . ARG A 1 85 ? -17.970 1.531 39.566 1.00 95.56 85 ARG A N 1
ATOM 647 C CA . ARG A 1 85 ? -19.342 2.044 39.578 1.00 95.56 85 ARG A CA 1
ATOM 648 C C . ARG A 1 85 ? -19.544 3.195 38.610 1.00 95.56 85 ARG A C 1
ATOM 650 O O . ARG A 1 85 ? -18.603 3.878 38.205 1.00 95.56 85 ARG A O 1
ATOM 657 N N . GLN A 1 86 ? -20.806 3.454 38.278 1.00 94.56 86 GLN A N 1
ATOM 658 C CA . GLN A 1 86 ? -21.175 4.573 37.417 1.00 94.56 86 GLN A CA 1
ATOM 659 C C . GLN A 1 86 ? -20.692 5.914 37.993 1.00 94.56 86 GLN A C 1
ATOM 661 O O . GLN A 1 86 ? -20.276 6.792 37.234 1.00 94.56 86 GLN A O 1
ATOM 666 N N . SER A 1 87 ? -20.713 6.080 39.322 1.00 93.81 87 SER A N 1
ATOM 667 C CA . SER A 1 87 ? -20.220 7.301 39.968 1.00 93.81 87 SER A CA 1
ATOM 668 C C . SER A 1 87 ? -18.701 7.502 39.850 1.00 93.81 87 SER A C 1
ATOM 670 O O . SER A 1 87 ? -18.254 8.651 39.778 1.00 93.81 87 SER A O 1
ATOM 672 N N . ASP A 1 88 ? -17.914 6.423 39.761 1.00 95.88 88 ASP A N 1
ATOM 673 C CA . ASP A 1 88 ? -16.463 6.494 39.549 1.00 95.88 88 ASP A CA 1
ATOM 674 C C . ASP A 1 88 ? -16.156 7.039 38.151 1.00 95.88 88 ASP A C 1
ATOM 676 O O . ASP A 1 88 ? -15.391 7.996 37.998 1.00 95.88 88 ASP A O 1
ATOM 680 N N . ILE A 1 89 ? -16.838 6.500 37.135 1.00 96.44 89 ILE A N 1
ATOM 681 C CA . ILE A 1 89 ? -16.722 6.967 35.748 1.00 96.44 89 ILE A CA 1
ATOM 682 C C . ILE A 1 89 ? -17.214 8.409 35.624 1.00 96.44 89 ILE A C 1
ATOM 684 O O . ILE A 1 89 ? -16.544 9.230 35.001 1.00 96.44 89 ILE A O 1
ATOM 688 N N . ALA A 1 90 ? -18.337 8.764 36.256 1.00 94.88 90 ALA A N 1
ATOM 689 C CA . ALA A 1 90 ? -18.847 10.135 36.233 1.00 94.88 90 ALA A CA 1
ATOM 690 C C . ALA A 1 90 ? -17.827 11.138 36.803 1.00 94.88 90 ALA A C 1
ATOM 692 O O . ALA A 1 90 ? -17.571 12.173 36.186 1.00 94.88 90 ALA A O 1
ATOM 693 N N . ARG A 1 91 ? -17.186 10.808 37.934 1.00 94.75 91 ARG A N 1
ATOM 694 C CA . ARG A 1 91 ? -16.136 11.641 38.541 1.00 94.75 91 ARG A CA 1
ATOM 695 C C . ARG A 1 91 ? -14.919 11.772 37.629 1.00 94.75 91 ARG A C 1
ATOM 697 O O . ARG A 1 91 ? -14.385 12.872 37.482 1.00 94.75 91 ARG A O 1
ATOM 704 N N . TYR A 1 92 ? -14.495 10.674 37.005 1.00 95.50 92 TYR A N 1
ATOM 705 C CA . TYR A 1 92 ? -13.428 10.703 36.008 1.00 95.50 92 TYR A CA 1
ATOM 706 C C . TYR A 1 92 ? -13.797 11.622 34.835 1.00 95.50 92 TYR A C 1
ATOM 708 O O . TYR A 1 92 ? -13.008 12.495 34.469 1.00 95.50 92 TYR A O 1
ATOM 716 N N . CYS A 1 93 ? -15.017 11.504 34.304 1.00 95.38 93 CYS A N 1
ATOM 717 C CA . CYS A 1 93 ? -15.493 12.303 33.178 1.00 95.38 93 CYS A CA 1
ATOM 718 C C . CYS A 1 93 ? -15.516 13.811 33.474 1.00 95.38 93 CYS A C 1
ATOM 720 O O . CYS A 1 93 ? -15.166 14.592 32.593 1.00 95.38 93 CYS A O 1
ATOM 722 N N . GLU A 1 94 ? -15.852 14.243 34.697 1.00 92.69 94 GLU A N 1
ATOM 723 C CA . GLU A 1 94 ? -15.832 15.669 35.075 1.00 92.69 94 GLU A CA 1
ATOM 724 C C . GLU A 1 94 ? -14.442 16.312 34.960 1.00 92.69 94 GLU A C 1
ATOM 726 O O . GLU A 1 94 ? -14.317 17.497 34.627 1.00 92.69 94 GLU A O 1
ATOM 731 N N . ALA A 1 95 ? -13.394 15.546 35.273 1.00 90.75 95 ALA A N 1
ATOM 732 C CA . ALA A 1 95 ? -12.012 15.982 35.120 1.00 90.75 95 ALA A CA 1
ATOM 733 C C . ALA A 1 95 ? -11.538 15.809 33.670 1.00 90.75 95 ALA A C 1
ATOM 735 O O . ALA A 1 95 ? -10.900 16.704 33.112 1.00 90.75 95 ALA A O 1
ATOM 736 N N . PHE A 1 96 ? -11.882 14.680 33.049 1.00 91.62 96 PHE A N 1
ATOM 737 C CA . PHE A 1 96 ? -11.505 14.340 31.682 1.00 91.62 96 PHE A CA 1
ATOM 738 C C . PHE A 1 96 ? -12.027 15.357 30.667 1.00 91.62 96 PHE A C 1
ATOM 740 O O . PHE A 1 96 ? -11.269 15.804 29.811 1.00 91.62 96 PHE A O 1
ATOM 747 N N . SER A 1 97 ? -13.277 15.806 30.807 1.00 88.50 97 SER A N 1
ATOM 748 C CA . SER A 1 97 ? -13.902 16.759 29.884 1.00 88.50 97 SER A CA 1
ATOM 749 C C . SER A 1 97 ? -13.250 18.148 29.895 1.00 88.50 97 SER A C 1
ATOM 751 O O . SER A 1 97 ? -13.566 18.976 29.046 1.00 88.50 97 SER A O 1
ATOM 753 N N . ARG A 1 98 ? -12.371 18.434 30.867 1.00 88.62 98 ARG A N 1
ATOM 754 C CA . ARG A 1 98 ? -11.594 19.682 30.956 1.00 88.62 98 ARG A CA 1
ATOM 755 C C . ARG A 1 98 ? -10.210 19.568 30.316 1.00 88.62 98 ARG A C 1
ATOM 757 O O . ARG A 1 98 ? -9.523 20.582 30.203 1.00 88.62 98 ARG A O 1
ATOM 764 N N . LYS A 1 99 ? -9.775 18.360 29.937 1.00 88.94 99 LYS A N 1
ATOM 765 C CA . LYS A 1 99 ? -8.521 18.155 29.204 1.00 88.94 99 LYS A CA 1
ATOM 766 C C . LYS A 1 99 ? -8.655 18.757 27.804 1.00 88.94 99 LYS A C 1
ATOM 768 O O . LYS A 1 99 ? -9.717 18.673 27.199 1.00 88.94 99 LYS A O 1
ATOM 773 N N . TRP A 1 100 ? -7.567 19.324 27.286 1.00 79.88 100 TRP A N 1
ATOM 774 C CA . TRP A 1 100 ? -7.539 19.904 25.939 1.00 79.88 100 TRP A CA 1
ATOM 775 C C . TRP A 1 100 ? -7.739 18.845 24.843 1.00 79.88 100 TRP A C 1
ATOM 777 O O . TRP A 1 100 ? -8.517 19.064 23.925 1.00 79.88 100 TRP A O 1
ATOM 787 N N . GLU A 1 101 ? -7.085 17.683 24.966 1.00 82.38 101 GLU A N 1
ATOM 788 C CA . GLU A 1 101 ? -7.037 16.684 23.883 1.00 82.38 101 GLU A CA 1
ATOM 789 C C . GLU A 1 101 ? -8.047 15.533 24.036 1.00 82.38 101 GLU A C 1
ATOM 791 O O . GLU A 1 101 ? -8.233 14.775 23.094 1.00 82.38 101 GLU A O 1
ATOM 796 N N . ARG A 1 102 ? -8.701 15.390 25.204 1.00 92.88 102 ARG A N 1
ATOM 797 C CA . ARG A 1 102 ? -9.727 14.359 25.515 1.00 92.88 102 ARG A CA 1
ATOM 798 C C . ARG A 1 102 ? -9.465 12.982 24.870 1.00 92.88 102 ARG A C 1
ATOM 800 O O . ARG A 1 102 ? -10.382 12.348 24.341 1.00 92.88 102 ARG A O 1
ATOM 807 N N . ILE A 1 103 ? -8.211 12.528 24.950 1.00 95.19 103 ILE A N 1
ATOM 808 C CA . ILE A 1 103 ? -7.744 11.239 24.428 1.00 95.19 103 ILE A CA 1
ATOM 809 C C . ILE A 1 103 ? -7.909 10.172 25.508 1.00 95.19 103 ILE A C 1
ATOM 811 O O . ILE A 1 103 ? -7.393 10.325 26.619 1.00 95.19 103 ILE A O 1
ATOM 815 N N . LEU A 1 104 ? -8.611 9.094 25.173 1.00 95.50 104 LEU A N 1
ATOM 816 C CA . LEU A 1 104 ? -8.718 7.892 25.987 1.00 95.50 104 LEU A CA 1
ATOM 817 C C . LEU A 1 104 ? -7.831 6.807 25.371 1.00 95.50 104 LEU A C 1
ATOM 819 O O . LEU A 1 104 ? -8.106 6.322 24.276 1.00 95.50 104 LEU A O 1
ATOM 823 N N . THR A 1 105 ? -6.764 6.427 26.071 1.00 95.81 105 THR A N 1
ATOM 824 C CA . THR A 1 105 ? -5.814 5.414 25.592 1.00 95.81 105 THR A CA 1
ATOM 825 C C . THR A 1 105 ? -5.950 4.145 26.411 1.00 95.81 105 THR A C 1
ATOM 827 O O . THR A 1 105 ? -5.697 4.150 27.616 1.00 95.81 105 THR A O 1
ATOM 830 N N . ILE A 1 106 ? -6.295 3.046 25.746 1.00 93.38 106 ILE A N 1
ATOM 831 C CA . ILE A 1 106 ? -6.327 1.708 26.325 1.00 93.38 106 ILE A CA 1
ATOM 832 C C . ILE A 1 106 ? -4.935 1.095 26.202 1.00 93.38 106 ILE A C 1
ATOM 834 O O . ILE A 1 106 ? -4.470 0.756 25.113 1.00 93.38 106 ILE A O 1
ATOM 838 N N . TYR A 1 107 ? -4.267 0.943 27.341 1.00 89.56 107 TYR A N 1
ATOM 839 C CA . TYR A 1 107 ? -2.935 0.356 27.446 1.00 89.56 107 TYR A CA 1
ATOM 840 C C . TYR A 1 107 ? -2.918 -0.737 28.515 1.00 89.56 107 TYR A C 1
ATOM 842 O O . TYR A 1 107 ? -3.690 -0.708 29.470 1.00 89.56 107 TYR A O 1
ATOM 850 N N . SER A 1 108 ? -1.993 -1.685 28.393 1.00 85.62 108 SER A N 1
ATOM 851 C CA . SER A 1 108 ? -1.751 -2.681 29.435 1.00 85.62 108 SER A CA 1
ATOM 852 C C . SER A 1 108 ? -0.263 -2.969 29.570 1.00 85.62 108 SER A C 1
ATOM 854 O O . SER A 1 108 ? 0.445 -3.111 28.576 1.00 85.62 108 SER A O 1
ATOM 856 N N . SER A 1 109 ? 0.200 -3.060 30.816 1.00 77.88 109 SER A N 1
ATOM 857 C CA . SER A 1 109 ? 1.514 -3.608 31.172 1.00 77.88 109 SER A CA 1
ATOM 858 C C . SER A 1 109 ? 1.444 -5.092 31.544 1.00 77.88 109 SER A C 1
ATOM 860 O O . SER A 1 109 ? 2.479 -5.709 31.786 1.00 77.88 109 SER A O 1
ATOM 862 N N . ALA A 1 110 ? 0.237 -5.655 31.648 1.00 78.06 110 ALA A N 1
ATOM 863 C CA . ALA A 1 110 ? 0.032 -7.059 31.963 1.00 78.06 110 ALA A CA 1
ATOM 864 C C . ALA A 1 110 ? 0.243 -7.926 30.709 1.00 78.06 110 ALA A C 1
ATOM 866 O O . ALA A 1 110 ? -0.104 -7.501 29.603 1.00 78.06 110 ALA A O 1
ATOM 867 N N . PRO A 1 111 ? 0.781 -9.150 30.857 1.00 79.94 111 PRO A N 1
ATOM 868 C CA . PRO A 1 111 ? 0.861 -10.086 29.746 1.00 79.94 111 PRO A CA 1
ATOM 869 C C . PRO A 1 111 ? -0.550 -10.462 29.271 1.00 79.94 111 PRO A C 1
ATOM 871 O O . PRO A 1 111 ? -1.428 -10.759 30.078 1.00 79.94 111 PRO A O 1
ATOM 874 N N . GLY A 1 112 ? -0.758 -10.470 27.954 1.00 88.75 112 GLY A N 1
ATOM 875 C CA . GLY A 1 112 ? -2.027 -10.839 27.326 1.00 88.75 112 GLY A CA 1
ATOM 876 C C . GLY A 1 112 ? -2.528 -9.801 26.324 1.00 88.75 112 GLY A C 1
ATOM 877 O O . GLY A 1 112 ? -1.842 -8.826 26.013 1.00 88.75 112 GLY A O 1
ATOM 878 N N . LYS A 1 113 ? -3.722 -10.047 25.779 1.00 92.75 113 LYS A N 1
ATOM 879 C CA . LYS A 1 113 ? -4.368 -9.204 24.769 1.00 92.75 113 LYS A CA 1
ATOM 880 C C . LYS A 1 113 ? -5.830 -8.984 25.133 1.00 92.75 113 LYS A C 1
ATOM 882 O O . LYS A 1 113 ? -6.513 -9.947 25.473 1.00 92.75 113 LYS A O 1
ATOM 887 N N . ILE A 1 114 ? -6.280 -7.734 25.042 1.00 95.19 114 ILE A N 1
ATOM 888 C CA . ILE A 1 114 ? -7.692 -7.368 25.196 1.00 95.19 114 ILE A CA 1
ATOM 889 C C . ILE A 1 114 ? -8.469 -7.938 24.005 1.00 95.19 114 ILE A C 1
ATOM 891 O O . ILE A 1 114 ? -8.036 -7.799 22.862 1.00 95.19 114 ILE A O 1
ATOM 895 N N . ARG A 1 115 ? -9.597 -8.599 24.262 1.00 95.69 115 ARG A N 1
ATOM 896 C CA . ARG A 1 115 ? -10.440 -9.234 23.230 1.00 95.69 115 ARG A CA 1
ATOM 897 C C . ARG A 1 115 ? -11.808 -8.588 23.085 1.00 95.69 115 ARG A C 1
ATOM 899 O O . ARG A 1 115 ? -12.415 -8.699 22.023 1.00 95.69 115 ARG A O 1
ATOM 906 N N . SER A 1 116 ? -12.283 -7.924 24.133 1.00 96.19 116 SER A N 1
ATOM 907 C CA . SER A 1 116 ? -13.572 -7.238 24.149 1.00 96.19 116 SER A CA 1
ATOM 908 C C . SER A 1 116 ? -13.413 -5.814 24.661 1.00 96.19 116 SER A C 1
ATOM 910 O O . SER A 1 116 ? -12.661 -5.584 25.604 1.00 96.19 116 SER A O 1
ATOM 912 N N . LEU A 1 117 ? -14.135 -4.882 24.036 1.00 97.31 117 LEU A N 1
ATOM 913 C CA . LEU A 1 117 ? -14.272 -3.491 24.476 1.00 97.31 117 LEU A CA 1
ATOM 914 C C . LEU A 1 117 ? -15.504 -3.274 25.370 1.00 97.31 117 LEU A C 1
ATOM 916 O O . LEU A 1 117 ? -15.813 -2.138 25.719 1.00 97.31 117 LEU A O 1
ATOM 920 N N . GLU A 1 118 ? -16.218 -4.341 25.729 1.00 97.88 118 GLU A N 1
ATOM 921 C CA . GLU A 1 118 ? -17.407 -4.259 26.576 1.00 97.88 118 GLU A CA 1
ATOM 922 C C . GLU A 1 118 ? -17.094 -3.546 27.904 1.00 97.88 118 GLU A C 1
ATOM 924 O O . GLU A 1 118 ? -16.118 -3.869 28.588 1.00 97.88 118 GLU A O 1
ATOM 929 N N . GLY A 1 119 ? -17.920 -2.553 28.235 1.00 96.62 119 GLY A N 1
ATOM 930 C CA . GLY A 1 119 ? -17.742 -1.634 29.360 1.00 96.62 119 GLY A CA 1
ATOM 931 C C . GLY A 1 119 ? -17.271 -0.238 28.932 1.00 96.62 119 GLY A C 1
ATOM 932 O O . GLY A 1 119 ? -17.529 0.740 29.639 1.00 96.62 119 GLY A O 1
ATOM 933 N N . ILE A 1 120 ? -16.654 -0.089 27.751 1.00 97.62 120 ILE A N 1
ATOM 934 C CA . ILE A 1 120 ? -16.195 1.217 27.243 1.00 97.62 120 ILE A CA 1
ATOM 935 C C . ILE A 1 120 ? -17.351 2.181 26.956 1.00 97.62 120 ILE A C 1
ATOM 937 O O . ILE A 1 120 ? -17.193 3.386 27.165 1.00 97.62 120 ILE A O 1
ATOM 941 N N . GLN A 1 121 ? -18.535 1.690 26.581 1.00 96.56 121 GLN A N 1
ATOM 942 C CA . GLN A 1 121 ? -19.728 2.520 26.381 1.00 96.56 121 GLN A CA 1
ATOM 943 C C . GLN A 1 121 ? -20.064 3.389 27.605 1.00 96.56 121 GLN A C 1
ATOM 945 O O . GLN A 1 121 ? -20.626 4.478 27.467 1.00 96.56 121 GLN A O 1
ATOM 950 N N . ALA A 1 122 ? -19.664 2.967 28.811 1.00 96.94 122 ALA A N 1
ATOM 951 C CA . ALA A 1 122 ? -19.892 3.725 30.036 1.00 96.94 122 ALA A CA 1
ATOM 952 C C . ALA A 1 122 ? -19.142 5.072 30.069 1.00 96.94 122 ALA A C 1
ATOM 954 O O . ALA A 1 122 ? -19.563 5.980 30.786 1.00 96.94 122 ALA A O 1
ATOM 955 N N . PHE A 1 123 ? -18.090 5.243 29.257 1.00 96.56 123 PHE A N 1
ATOM 956 C CA . PHE A 1 123 ? -17.340 6.497 29.108 1.00 96.56 123 PHE A CA 1
ATOM 957 C C . PHE A 1 123 ? -18.023 7.522 28.192 1.00 96.56 123 PHE A C 1
ATOM 959 O O . PHE A 1 123 ? -17.503 8.622 28.014 1.00 96.56 123 PHE A O 1
ATOM 966 N N . LYS A 1 124 ? -19.213 7.234 27.652 1.00 95.44 124 LYS A N 1
ATOM 967 C CA . LYS A 1 124 ? -20.013 8.196 26.876 1.00 95.44 124 LYS A CA 1
ATOM 968 C C . LYS A 1 124 ? -20.118 9.597 27.508 1.00 95.44 124 LYS A C 1
ATOM 970 O O . LYS A 1 124 ? -19.918 10.571 26.783 1.00 95.44 124 LYS A O 1
ATOM 975 N N . PRO A 1 125 ? -20.345 9.765 28.830 1.00 94.31 125 PRO A N 1
ATOM 976 C CA . PRO A 1 125 ? -20.435 11.092 29.448 1.00 94.31 125 PRO A CA 1
ATOM 977 C C . PRO A 1 125 ? -19.125 11.895 29.416 1.00 94.31 125 PRO A C 1
ATOM 979 O O . PRO A 1 125 ? -19.143 13.100 29.660 1.00 94.31 125 PRO A O 1
ATOM 982 N N . CYS A 1 126 ? -17.988 11.253 29.134 1.00 94.62 126 CYS A N 1
ATOM 983 C CA . CYS A 1 126 ? -16.683 11.906 29.082 1.00 94.62 126 CYS A CA 1
ATOM 984 C C . CYS A 1 126 ? -16.498 12.758 27.818 1.00 94.62 126 CYS A C 1
ATOM 986 O O . CYS A 1 126 ? -15.573 13.571 27.781 1.00 94.62 126 CYS A O 1
ATOM 988 N N . ASN A 1 127 ? -17.362 12.598 26.803 1.00 93.25 127 ASN A N 1
ATOM 989 C CA . ASN A 1 127 ? -17.227 13.229 25.488 1.00 93.25 127 ASN A CA 1
ATOM 990 C C . ASN A 1 127 ? -15.815 13.023 24.915 1.00 93.25 127 ASN A C 1
ATOM 992 O O . ASN A 1 127 ? -15.076 13.988 24.703 1.00 93.25 127 ASN A O 1
ATOM 996 N N . VAL A 1 128 ? -15.422 11.758 24.759 1.00 96.19 128 VAL A N 1
ATOM 997 C CA . VAL A 1 128 ? -14.108 11.362 24.240 1.00 96.19 128 VAL A CA 1
ATOM 998 C C . VAL A 1 128 ? -13.957 11.855 22.799 1.00 96.19 128 VAL A C 1
ATOM 1000 O O . VAL A 1 128 ? -14.846 11.625 21.979 1.00 96.19 128 VAL A O 1
ATOM 1003 N N . ASP A 1 129 ? -12.845 12.536 22.506 1.00 96.75 129 ASP A N 1
ATOM 1004 C CA . ASP A 1 129 ? -12.527 13.008 21.149 1.00 96.75 129 ASP A CA 1
ATOM 1005 C C . ASP A 1 129 ? -11.697 11.985 20.381 1.00 96.75 129 ASP A C 1
ATOM 1007 O O . ASP A 1 129 ? -11.862 11.844 19.171 1.00 96.75 129 ASP A O 1
ATOM 1011 N N . TYR A 1 130 ? -10.803 11.279 21.073 1.00 98.06 130 TYR A N 1
ATOM 1012 C CA . TYR A 1 130 ? -9.913 10.305 20.460 1.00 98.06 130 TYR A CA 1
ATOM 1013 C C . TYR A 1 130 ? -9.839 9.042 21.315 1.00 98.06 130 TYR A C 1
ATOM 1015 O O . TYR A 1 130 ? -9.546 9.127 22.508 1.00 98.06 130 TYR A O 1
ATOM 1023 N N . LEU A 1 131 ? -10.067 7.874 20.716 1.00 98.25 131 LEU A N 1
ATOM 1024 C CA . LEU A 1 131 ? -9.880 6.575 21.367 1.00 98.25 131 LEU A CA 1
ATOM 1025 C C . LEU A 1 131 ? -8.710 5.825 20.725 1.00 98.25 131 LEU A C 1
ATOM 1027 O O . LEU A 1 131 ? -8.705 5.616 19.515 1.00 98.25 131 LEU A O 1
ATOM 1031 N N . VAL A 1 132 ? -7.749 5.389 21.542 1.00 98.25 132 VAL A N 1
ATOM 1032 C CA . VAL A 1 132 ? -6.646 4.510 21.125 1.00 98.25 132 VAL A CA 1
ATOM 1033 C C . VAL A 1 132 ? -6.830 3.140 21.765 1.00 98.25 132 VAL A C 1
ATOM 1035 O O . VAL A 1 132 ? -6.740 3.004 22.983 1.00 98.25 132 VAL A O 1
ATOM 1038 N N . ALA A 1 133 ? -7.051 2.118 20.947 1.00 97.00 133 ALA A N 1
ATOM 1039 C CA . ALA A 1 133 ? -7.168 0.722 21.354 1.00 97.00 133 ALA A CA 1
ATOM 1040 C C . ALA A 1 133 ? -6.462 -0.194 20.336 1.00 97.00 133 ALA A C 1
ATOM 1042 O O . ALA A 1 133 ? -7.038 -1.152 19.813 1.00 97.00 133 ALA A O 1
ATOM 1043 N N . SER A 1 134 ? -5.195 0.112 20.050 1.00 95.00 134 SER A N 1
ATOM 1044 C CA . SER A 1 134 ? -4.380 -0.585 19.057 1.00 95.00 134 SER A CA 1
ATOM 1045 C C . SER A 1 134 ? -3.538 -1.733 19.630 1.00 95.00 134 SER A C 1
ATOM 1047 O O . SER A 1 134 ? -3.142 -1.749 20.795 1.00 95.00 134 SER A O 1
ATOM 1049 N N . ARG A 1 135 ? -3.225 -2.702 18.760 1.00 93.56 135 ARG A N 1
ATOM 1050 C CA . ARG A 1 135 ? -2.374 -3.880 18.991 1.00 93.56 135 ARG A CA 1
ATOM 1051 C C . ARG A 1 135 ? -2.944 -4.876 20.005 1.00 93.56 135 ARG A C 1
ATOM 1053 O O . ARG A 1 135 ? -2.178 -5.515 20.741 1.00 93.56 135 ARG A O 1
ATOM 1060 N N . TRP A 1 136 ? -4.265 -5.044 20.011 1.00 94.62 136 TRP A N 1
ATOM 1061 C CA . TRP A 1 136 ? -4.986 -6.031 20.818 1.00 94.62 136 TRP A CA 1
ATOM 1062 C C . TRP A 1 136 ? -5.517 -7.199 19.961 1.00 94.62 136 TRP A C 1
ATOM 1064 O O . TRP A 1 136 ? -5.010 -7.463 18.876 1.00 94.62 136 TRP A O 1
ATOM 1074 N N . GLU A 1 137 ? -6.475 -7.972 20.474 1.00 96.50 137 GLU A N 1
ATOM 1075 C CA . GLU A 1 137 ? -7.157 -9.061 19.755 1.00 96.50 137 GLU A CA 1
ATOM 1076 C C . GLU A 1 137 ? -8.661 -8.760 19.613 1.00 96.50 137 GLU A C 1
ATOM 1078 O O . GLU A 1 137 ? -9.497 -9.666 19.639 1.00 96.50 137 GLU A O 1
ATOM 1083 N N . ILE A 1 138 ? -9.015 -7.475 19.493 1.00 97.56 138 ILE A N 1
ATOM 1084 C CA . ILE A 1 138 ? -10.406 -7.016 19.431 1.00 97.56 138 ILE A CA 1
ATOM 1085 C C . ILE A 1 138 ? -11.041 -7.463 18.111 1.00 97.56 138 ILE A C 1
ATOM 1087 O O . ILE A 1 138 ? -10.420 -7.384 17.049 1.00 97.56 138 ILE A O 1
ATOM 1091 N N . ARG A 1 139 ? -12.290 -7.930 18.195 1.00 97.62 139 ARG A N 1
ATOM 1092 C CA . ARG A 1 139 ? -13.111 -8.354 17.046 1.00 97.62 139 ARG A CA 1
ATOM 1093 C C . ARG A 1 139 ? -14.414 -7.577 16.916 1.00 97.62 139 ARG A C 1
ATOM 1095 O O . ARG A 1 139 ? -14.886 -7.393 15.803 1.00 97.62 139 ARG A O 1
ATOM 1102 N N . ASP A 1 140 ? -14.975 -7.154 18.045 1.00 97.38 140 ASP A N 1
ATOM 1103 C CA . ASP A 1 140 ? -16.251 -6.451 18.122 1.00 97.38 140 ASP A CA 1
ATOM 1104 C C . ASP A 1 140 ? -16.036 -5.013 18.602 1.00 97.38 140 ASP A C 1
ATOM 1106 O O . ASP A 1 140 ? -15.411 -4.767 19.637 1.00 97.38 140 ASP A O 1
ATOM 1110 N N . VAL A 1 141 ? -16.555 -4.074 17.817 1.00 98.00 141 VAL A N 1
ATOM 1111 C CA . VAL A 1 141 ? -16.494 -2.627 18.052 1.00 98.00 141 VAL A CA 1
ATOM 1112 C C . VAL A 1 141 ? -17.856 -2.041 18.421 1.00 98.00 141 VAL A C 1
ATOM 1114 O O . VAL A 1 141 ? -17.974 -0.837 18.624 1.00 98.00 141 VAL A O 1
ATOM 1117 N N . THR A 1 142 ? -18.890 -2.868 18.574 1.00 98.00 142 THR A N 1
ATOM 1118 C CA . THR A 1 142 ? -20.208 -2.433 19.056 1.00 98.00 142 THR A CA 1
ATOM 1119 C C . THR A 1 142 ? -20.134 -1.641 20.373 1.00 98.00 142 THR A C 1
ATOM 1121 O O . THR A 1 142 ? -20.791 -0.608 20.471 1.00 98.00 142 THR A O 1
ATOM 1124 N N . PRO A 1 143 ? -19.283 -1.998 21.359 1.00 97.81 143 PRO A N 1
ATOM 1125 C CA . PRO A 1 143 ? -19.196 -1.239 22.610 1.00 97.81 143 PRO A CA 1
ATOM 1126 C C . PRO A 1 143 ? -18.768 0.231 22.462 1.00 97.81 143 PRO A C 1
ATOM 1128 O O . PRO A 1 143 ? -18.972 1.025 23.378 1.00 97.81 143 PRO A O 1
ATOM 1131 N N . ILE A 1 144 ? -18.163 0.627 21.336 1.00 97.62 144 ILE A N 1
ATOM 1132 C CA . ILE A 1 144 ? -17.695 2.008 21.133 1.00 97.62 144 ILE A CA 1
ATOM 1133 C C . ILE A 1 144 ? -18.652 2.865 20.299 1.00 97.62 144 ILE A C 1
ATOM 1135 O O . ILE A 1 144 ? -18.423 4.066 20.170 1.00 97.62 144 ILE A O 1
ATOM 1139 N N . THR A 1 145 ? -19.749 2.307 19.779 1.00 96.00 145 THR A N 1
ATOM 1140 C CA . THR A 1 145 ? -20.691 3.041 18.911 1.00 96.00 145 THR A CA 1
ATOM 1141 C C . THR A 1 145 ? -21.474 4.127 19.648 1.00 96.00 145 THR A C 1
ATOM 1143 O O . THR A 1 145 ? -21.983 5.059 19.028 1.00 96.00 145 THR A O 1
ATOM 1146 N N . GLU A 1 146 ? -21.550 4.040 20.979 1.00 95.00 146 GLU A N 1
ATOM 1147 C CA . GLU A 1 146 ? -22.170 5.056 21.832 1.00 95.00 146 GLU A CA 1
ATOM 1148 C C . GLU A 1 146 ? -21.297 6.296 22.056 1.00 95.00 146 GLU A C 1
ATOM 1150 O O . GLU A 1 146 ? -21.805 7.328 22.507 1.00 95.00 146 GLU A O 1
ATOM 1155 N N . LEU A 1 147 ? -20.001 6.226 21.737 1.00 97.00 147 LEU A N 1
ATOM 1156 C CA . LEU A 1 147 ? -19.061 7.338 21.861 1.00 97.00 147 LEU A CA 1
ATOM 1157 C C . LEU A 1 147 ? -19.167 8.271 20.643 1.00 97.00 147 LEU A C 1
ATOM 1159 O O . LEU A 1 147 ? -18.196 8.533 19.941 1.00 97.00 147 LEU A O 1
ATOM 1163 N N . THR A 1 148 ? -20.364 8.792 20.382 1.00 95.88 148 THR A N 1
ATOM 1164 C CA . THR A 1 148 ? -20.698 9.529 19.148 1.00 95.88 148 THR A CA 1
ATOM 1165 C C . THR A 1 148 ? -19.963 10.863 18.979 1.00 95.88 148 THR A C 1
ATOM 1167 O O . THR A 1 148 ? -20.109 11.512 17.951 1.00 95.88 148 THR A O 1
ATOM 1170 N N . THR A 1 149 ? -19.192 11.304 19.979 1.00 95.50 149 THR A N 1
ATOM 1171 C CA . THR A 1 149 ? -18.338 12.500 19.900 1.00 95.50 149 THR A CA 1
ATOM 1172 C C . THR A 1 149 ? -16.950 12.220 19.327 1.00 95.50 149 THR A C 1
ATOM 1174 O O . THR A 1 149 ? -16.175 13.164 19.176 1.00 95.50 149 THR A O 1
ATOM 1177 N N . LEU A 1 150 ? -16.616 10.953 19.051 1.00 98.12 150 LEU A N 1
ATOM 1178 C CA . LEU A 1 150 ? -15.303 10.567 18.546 1.00 98.12 150 LEU A CA 1
ATOM 1179 C C . LEU A 1 150 ? -14.990 11.268 17.222 1.00 98.12 150 LEU A C 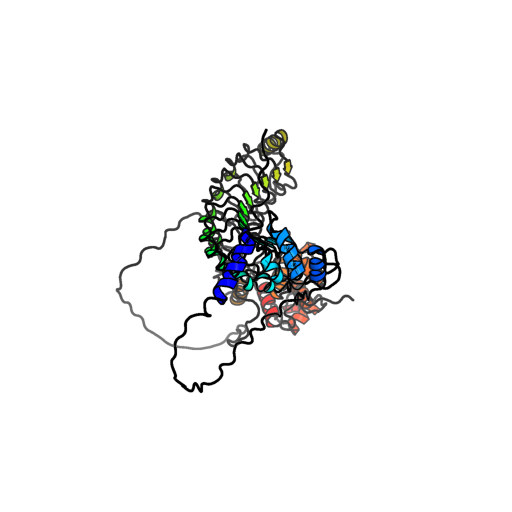1
ATOM 1181 O O . LEU A 1 150 ? -15.741 11.187 16.255 1.00 98.12 150 LEU A O 1
ATOM 1185 N N . ARG A 1 151 ? -13.824 11.911 17.194 1.00 98.31 151 ARG A N 1
ATOM 1186 C CA . ARG A 1 151 ? -13.203 12.530 16.018 1.00 98.31 151 ARG A CA 1
ATOM 1187 C C . ARG A 1 151 ? -11.986 11.750 15.547 1.00 98.31 151 ARG A C 1
ATOM 1189 O O . ARG A 1 151 ? -11.627 11.841 14.379 1.00 98.31 151 ARG A O 1
ATOM 1196 N N . GLY A 1 152 ? -11.357 10.989 16.435 1.00 98.69 152 GLY A N 1
ATOM 1197 C CA . GLY A 1 152 ? -10.258 10.095 16.111 1.00 98.69 152 GLY A CA 1
ATOM 1198 C C . GLY A 1 152 ? -10.455 8.709 16.708 1.00 98.69 152 GLY A C 1
ATOM 1199 O O . GLY A 1 152 ? -10.873 8.567 17.858 1.00 98.69 152 GLY A O 1
ATOM 1200 N N . LEU A 1 153 ? -10.149 7.680 15.929 1.00 98.81 153 LEU A N 1
ATOM 1201 C CA . LEU A 1 153 ? -10.238 6.296 16.367 1.00 98.81 153 LEU A CA 1
ATOM 1202 C C . LEU A 1 153 ? -9.040 5.508 15.845 1.00 98.81 153 LEU A C 1
ATOM 1204 O O . LEU A 1 153 ? -8.875 5.369 14.634 1.00 98.81 153 LEU A O 1
ATOM 1208 N N . ASP A 1 154 ? -8.234 4.980 16.764 1.00 98.75 154 ASP A N 1
ATOM 1209 C CA . ASP A 1 154 ? -7.143 4.055 16.468 1.00 98.75 154 ASP A CA 1
ATOM 1210 C C . ASP A 1 154 ? -7.459 2.652 16.990 1.00 98.75 154 ASP A C 1
ATOM 1212 O O . ASP A 1 154 ? -7.487 2.396 18.195 1.00 98.75 154 ASP A O 1
ATOM 1216 N N . LEU A 1 155 ? -7.674 1.738 16.049 1.00 98.56 155 LEU A N 1
ATOM 1217 C CA . LEU A 1 155 ? -7.887 0.310 16.258 1.00 98.56 155 LEU A CA 1
ATOM 1218 C C . LEU A 1 155 ? -6.882 -0.519 15.439 1.00 98.56 155 LEU A C 1
ATOM 1220 O O . LEU A 1 155 ? -7.159 -1.672 15.087 1.00 98.56 155 LEU A O 1
ATOM 1224 N N . GLN A 1 156 ? -5.710 0.045 15.132 1.00 98.12 156 GLN A N 1
ATOM 1225 C CA . GLN A 1 156 ? -4.641 -0.635 14.404 1.00 98.12 156 GLN A CA 1
ATOM 1226 C C . GLN A 1 156 ? -4.263 -1.971 15.057 1.00 98.12 156 GLN A C 1
ATOM 1228 O O . GLN A 1 156 ? -4.146 -2.060 16.275 1.00 98.12 156 GLN A O 1
ATOM 1233 N N . GLY A 1 157 ? -3.954 -2.994 14.259 1.00 96.75 157 GLY A N 1
ATOM 1234 C CA . GLY A 1 157 ? -3.328 -4.227 14.736 1.00 96.75 157 GLY A CA 1
ATOM 1235 C C . GLY A 1 157 ? -4.243 -5.084 15.607 1.00 96.75 157 GLY A C 1
ATOM 1236 O O . GLY A 1 157 ? -3.775 -5.637 16.600 1.00 96.75 157 GLY A O 1
ATOM 1237 N N . ASN A 1 158 ? -5.530 -5.144 15.270 1.00 98.06 158 ASN A N 1
ATOM 1238 C CA . ASN A 1 158 ? -6.536 -5.982 15.919 1.00 98.06 158 ASN A CA 1
ATOM 1239 C C . ASN A 1 158 ? -6.965 -7.132 14.983 1.00 98.06 158 ASN A C 1
ATOM 1241 O O . ASN A 1 158 ? -6.256 -7.494 14.043 1.00 98.06 158 ASN A O 1
ATOM 1245 N N . LEU A 1 159 ? -8.111 -7.760 15.258 1.00 97.81 159 LEU A N 1
ATOM 1246 C CA . LEU A 1 159 ? -8.664 -8.871 14.481 1.00 97.81 159 LEU A CA 1
ATOM 1247 C C . LEU A 1 159 ? -10.032 -8.512 13.881 1.00 97.81 159 LEU A C 1
ATOM 1249 O O . LEU A 1 159 ? -10.901 -9.380 13.777 1.00 97.81 159 LEU A O 1
ATOM 1253 N N . LEU A 1 160 ? -10.227 -7.240 13.518 1.00 98.25 160 LEU A N 1
ATOM 1254 C CA . LEU A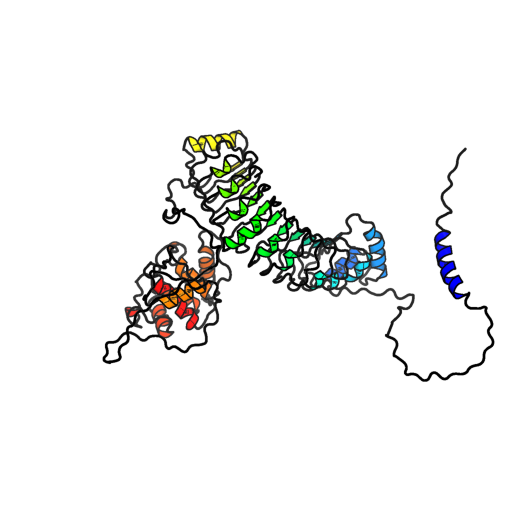 1 160 ? -11.498 -6.732 13.002 1.00 98.25 160 LEU A CA 1
ATOM 1255 C C . LEU A 1 160 ? -11.787 -7.276 11.602 1.00 98.25 160 LEU A C 1
ATOM 1257 O O . LEU A 1 160 ? -10.926 -7.235 10.723 1.00 98.25 160 LEU A O 1
ATOM 1261 N N . GLU A 1 161 ? -13.017 -7.748 11.412 1.00 97.12 161 GLU A N 1
ATOM 1262 C CA . GLU A 1 161 ? -13.558 -8.213 10.127 1.00 97.12 161 GLU A CA 1
ATOM 1263 C C . GLU A 1 161 ? -14.813 -7.408 9.754 1.00 97.12 161 GLU A C 1
ATOM 1265 O O . GLU A 1 161 ? -14.923 -6.947 8.620 1.00 97.12 161 GLU A O 1
ATOM 1270 N N . ASP A 1 162 ? -15.709 -7.174 10.722 1.00 97.25 162 ASP A N 1
ATOM 1271 C CA . ASP A 1 162 ? -16.894 -6.325 10.579 1.00 97.25 162 ASP A CA 1
ATOM 1272 C C . ASP A 1 162 ? -16.677 -4.961 11.245 1.00 97.25 162 ASP A C 1
ATOM 1274 O O . ASP A 1 162 ? -16.416 -4.874 12.446 1.00 97.25 162 ASP A O 1
ATOM 1278 N N . ILE A 1 163 ? -16.798 -3.896 10.456 1.00 98.31 163 ILE A N 1
ATOM 1279 C CA . ILE A 1 163 ? -16.658 -2.506 10.909 1.00 98.31 163 ILE A CA 1
ATOM 1280 C C . ILE A 1 163 ? -17.929 -1.682 10.710 1.00 98.31 163 ILE A C 1
ATOM 1282 O O . ILE A 1 163 ? -17.938 -0.504 11.062 1.00 98.31 163 ILE A O 1
ATOM 1286 N N . ARG A 1 164 ? -19.023 -2.286 10.226 1.00 98.38 164 ARG A N 1
ATOM 1287 C CA . ARG A 1 164 ? -20.317 -1.606 10.046 1.00 98.38 164 ARG A CA 1
ATOM 1288 C C . ARG A 1 164 ? -20.796 -0.850 11.290 1.00 98.38 164 ARG A C 1
ATOM 1290 O O . ARG A 1 164 ? -21.332 0.243 11.116 1.00 98.38 164 ARG A O 1
ATOM 1297 N N . PRO A 1 165 ? -20.592 -1.342 12.535 1.00 98.12 165 PRO A N 1
ATOM 1298 C CA . PRO A 1 165 ? -21.021 -0.594 13.714 1.00 98.12 165 PRO A CA 1
ATOM 1299 C C . PRO A 1 165 ? -20.378 0.799 13.824 1.00 98.12 165 PRO A C 1
ATOM 1301 O O . PRO A 1 165 ? -20.988 1.703 14.386 1.00 98.12 165 PRO A O 1
ATOM 1304 N N . LEU A 1 166 ? -19.189 1.018 13.243 1.00 98.50 166 LEU A N 1
ATOM 1305 C CA . LEU A 1 166 ? -18.519 2.325 13.266 1.00 98.50 166 LEU A CA 1
ATOM 1306 C C . LEU A 1 166 ? -19.253 3.396 12.443 1.00 98.50 166 LEU A C 1
ATOM 1308 O O . LEU A 1 166 ? -18.989 4.582 12.633 1.00 98.50 166 LEU A O 1
ATOM 1312 N N . GLY A 1 167 ? -20.192 3.013 11.571 1.00 97.62 167 GLY A N 1
ATOM 1313 C CA . GLY A 1 167 ? -20.954 3.934 10.725 1.00 97.62 167 GLY A CA 1
ATOM 1314 C C . GLY A 1 167 ? -21.761 4.991 11.484 1.00 97.62 167 GLY A C 1
ATOM 1315 O O . GLY A 1 167 ? -22.059 6.048 10.932 1.00 97.62 167 GLY A O 1
ATOM 1316 N N . SER A 1 168 ? -22.088 4.749 12.760 1.00 96.50 168 SER A N 1
ATOM 1317 C CA . SER A 1 168 ? -22.786 5.725 13.607 1.00 96.50 168 SER A CA 1
ATOM 1318 C C . SER A 1 168 ? -21.882 6.838 14.147 1.00 96.50 168 SER A C 1
ATOM 1320 O O . SER A 1 168 ? -22.384 7.810 14.712 1.00 96.50 168 SER A O 1
ATOM 1322 N N . LEU A 1 169 ? -20.558 6.716 14.009 1.00 98.31 169 LEU A N 1
ATOM 1323 C CA . LEU A 1 169 ? -19.573 7.675 14.514 1.00 98.31 169 LEU A CA 1
ATOM 1324 C C . LEU A 1 169 ? -19.318 8.791 13.486 1.00 98.31 169 LEU A C 1
ATOM 1326 O O . LEU A 1 169 ? -18.200 9.001 13.026 1.00 98.31 169 LEU A O 1
ATOM 1330 N N . THR A 1 170 ? -20.372 9.512 13.107 1.00 97.69 170 THR A N 1
ATOM 1331 C CA . THR A 1 170 ? -20.372 10.457 11.971 1.00 97.69 170 THR A CA 1
ATOM 1332 C C . THR A 1 170 ? -19.458 11.676 12.143 1.00 97.69 170 THR A C 1
ATOM 1334 O O . THR A 1 170 ? -19.173 12.370 11.172 1.00 97.69 170 THR A O 1
ATOM 1337 N N . GLU A 1 171 ? -18.979 11.940 13.362 1.00 98.00 171 GLU A N 1
ATOM 1338 C CA . GLU A 1 171 ? -18.039 13.027 13.673 1.00 98.00 171 GLU A CA 1
ATOM 1339 C C . GLU A 1 171 ? -16.562 12.651 13.443 1.00 98.00 171 GLU A C 1
ATOM 1341 O O . GLU A 1 171 ? -15.676 13.492 13.643 1.00 98.00 171 GLU A O 1
ATOM 1346 N N . LEU A 1 172 ? -16.278 11.410 13.021 1.00 98.62 172 LEU A N 1
ATOM 1347 C CA . LEU A 1 172 ? -14.917 10.945 12.764 1.00 98.62 172 LEU A CA 1
ATOM 1348 C C . LEU A 1 172 ? -14.227 11.770 11.670 1.00 98.62 172 LEU A C 1
ATOM 1350 O O . LEU A 1 172 ? -14.742 11.947 10.568 1.00 98.62 172 LEU A O 1
ATOM 1354 N N . ARG A 1 173 ? -13.008 12.213 11.988 1.00 98.75 173 ARG A N 1
ATOM 1355 C CA . ARG A 1 173 ? -12.050 12.883 11.095 1.00 98.75 173 ARG A CA 1
ATOM 1356 C C . ARG A 1 173 ? -10.824 12.018 10.832 1.00 98.75 173 ARG A C 1
ATOM 1358 O O . ARG A 1 173 ? -10.299 12.041 9.726 1.00 98.75 173 ARG A O 1
ATOM 1365 N N . THR A 1 174 ? -10.417 11.212 11.810 1.00 98.88 174 THR A N 1
ATOM 1366 C CA . THR A 1 174 ? -9.279 10.294 11.701 1.00 98.88 174 THR A CA 1
ATOM 1367 C C . THR A 1 174 ? -9.707 8.874 12.042 1.00 98.88 174 THR A C 1
ATOM 1369 O O . THR A 1 174 ? -10.189 8.618 13.145 1.00 98.88 174 THR A O 1
ATOM 1372 N N . LEU A 1 175 ? -9.480 7.939 11.121 1.00 98.88 175 LEU A N 1
ATOM 1373 C CA . LEU A 1 175 ? -9.766 6.519 11.307 1.00 98.88 175 LEU A CA 1
ATOM 1374 C C . LEU A 1 175 ? -8.528 5.683 10.971 1.00 98.88 175 LEU A C 1
ATOM 1376 O O . LEU A 1 175 ? -8.076 5.662 9.828 1.00 98.88 175 LEU A O 1
ATOM 1380 N N . ILE A 1 176 ? -7.990 4.982 11.969 1.00 98.88 176 ILE A N 1
ATOM 1381 C CA . ILE A 1 176 ? -6.817 4.116 11.834 1.00 98.88 176 ILE A CA 1
ATOM 1382 C C . ILE A 1 176 ? -7.244 2.673 12.110 1.00 98.88 176 ILE A C 1
ATOM 1384 O O . ILE A 1 176 ? -7.554 2.295 13.238 1.00 98.88 176 ILE A O 1
ATOM 1388 N N . LEU A 1 177 ? -7.260 1.859 11.056 1.00 98.81 177 LEU A N 1
ATOM 1389 C CA . LEU A 1 177 ? -7.667 0.449 11.066 1.00 98.81 177 LEU A CA 1
ATOM 1390 C C . LEU A 1 177 ? -6.601 -0.463 10.443 1.00 98.81 177 LEU A C 1
ATOM 1392 O O . LEU A 1 177 ? -6.888 -1.599 10.059 1.00 98.81 177 LEU A O 1
ATOM 1396 N N . SER A 1 178 ? -5.364 0.015 10.331 1.00 98.69 178 SER A N 1
ATOM 1397 C CA . SER A 1 178 ? -4.282 -0.726 9.690 1.00 98.69 178 SER A CA 1
ATOM 1398 C C . SER A 1 178 ? -3.977 -2.061 10.383 1.00 98.69 178 SER A C 1
ATOM 1400 O O . SER A 1 178 ? -4.099 -2.182 11.599 1.00 98.69 178 SER A O 1
ATOM 1402 N N . GLY A 1 179 ? -3.581 -3.088 9.629 1.00 97.50 179 GLY A N 1
ATOM 1403 C CA . GLY A 1 179 ? -3.219 -4.395 10.191 1.00 97.50 179 GLY A CA 1
ATOM 1404 C C . GLY A 1 179 ? -4.387 -5.148 10.839 1.00 97.50 179 GLY A C 1
ATOM 1405 O O . GLY A 1 179 ? -4.214 -5.713 11.916 1.00 97.50 179 GLY A O 1
ATOM 1406 N N . ASN A 1 180 ? -5.565 -5.126 10.213 1.00 98.44 180 ASN A N 1
ATOM 1407 C CA . ASN A 1 180 ? -6.746 -5.896 10.616 1.00 98.44 180 ASN A CA 1
ATOM 1408 C C . ASN A 1 180 ? -7.071 -6.971 9.550 1.00 98.44 180 ASN A C 1
ATOM 1410 O O . ASN A 1 180 ? -6.196 -7.415 8.803 1.00 98.44 180 ASN A O 1
ATOM 1414 N N . ARG A 1 181 ? -8.314 -7.465 9.503 1.00 97.31 181 ARG A N 1
ATOM 1415 C CA . ARG A 1 181 ? -8.791 -8.484 8.549 1.00 97.31 181 ARG A CA 1
ATOM 1416 C C . ARG A 1 181 ? -9.994 -7.991 7.738 1.00 97.31 181 ARG A C 1
ATOM 1418 O O . ARG A 1 181 ? -10.793 -8.797 7.267 1.00 97.31 181 ARG A O 1
ATOM 1425 N N . ILE A 1 182 ? -10.111 -6.676 7.576 1.00 98.31 182 ILE A N 1
ATOM 1426 C CA . ILE A 1 182 ? -11.260 -6.010 6.961 1.00 98.31 182 ILE A CA 1
ATOM 1427 C C . ILE A 1 182 ? -11.275 -6.305 5.463 1.00 98.31 182 ILE A C 1
ATOM 1429 O O . ILE A 1 182 ? -10.275 -6.072 4.786 1.00 98.31 182 ILE A O 1
ATOM 1433 N N . ALA A 1 183 ? -12.403 -6.792 4.947 1.00 95.06 183 ALA A N 1
ATOM 1434 C CA . ALA A 1 183 ? -12.581 -7.075 3.519 1.00 95.06 183 ALA A CA 1
ATOM 1435 C C . ALA A 1 183 ? -13.509 -6.081 2.798 1.00 95.06 183 ALA A C 1
ATOM 1437 O O . ALA A 1 183 ? -13.394 -5.907 1.584 1.00 95.06 183 ALA A O 1
ATOM 1438 N N . SER A 1 184 ? -14.400 -5.417 3.541 1.00 96.06 184 SER A N 1
ATOM 1439 C CA . SER A 1 184 ? -15.355 -4.435 3.021 1.00 96.06 184 SER A CA 1
ATOM 1440 C C . SER A 1 184 ? -15.405 -3.192 3.909 1.00 96.06 184 SER A C 1
ATOM 1442 O O . SER A 1 184 ? -15.213 -3.283 5.123 1.00 96.06 184 SER A O 1
ATOM 1444 N N . LEU A 1 185 ? -15.666 -2.042 3.284 1.00 98.19 185 LEU A N 1
ATOM 1445 C CA . LEU A 1 185 ? -15.906 -0.756 3.943 1.00 98.19 185 LEU A CA 1
ATOM 1446 C C . LEU A 1 185 ? -17.403 -0.432 4.088 1.00 98.19 185 LEU A C 1
ATOM 1448 O O . LEU A 1 185 ? -17.736 0.670 4.522 1.00 98.1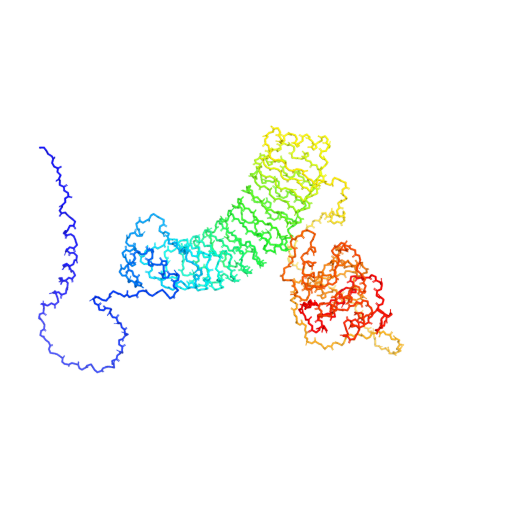9 185 LEU A O 1
ATOM 1452 N N . ASP A 1 186 ? -18.293 -1.354 3.707 1.00 96.62 186 ASP A N 1
ATOM 1453 C CA . ASP A 1 186 ? -19.745 -1.157 3.771 1.00 96.62 186 ASP A CA 1
ATOM 1454 C C . ASP A 1 186 ? -20.198 -0.720 5.170 1.00 96.62 186 ASP A C 1
ATOM 1456 O O . ASP A 1 186 ? -19.670 -1.175 6.190 1.00 96.62 186 ASP A O 1
ATOM 1460 N N . GLY A 1 187 ? -21.206 0.152 5.219 1.00 96.50 187 GLY A N 1
ATOM 1461 C CA . GLY A 1 187 ? -21.727 0.724 6.461 1.00 96.50 187 GLY A CA 1
ATOM 1462 C C . GLY A 1 187 ? -20.977 1.969 6.941 1.00 96.50 187 GLY A C 1
ATOM 1463 O O . GLY A 1 187 ? -21.387 2.563 7.936 1.00 96.50 187 GLY A O 1
ATOM 1464 N N . LEU A 1 188 ? -19.901 2.386 6.262 1.00 98.56 188 LEU A N 1
ATOM 1465 C CA . LEU A 1 188 ? -19.146 3.607 6.577 1.00 98.56 188 LEU A CA 1
ATOM 1466 C C . LEU A 1 188 ? -19.475 4.796 5.659 1.00 98.56 188 LEU A C 1
ATOM 1468 O O . LEU A 1 188 ? -18.731 5.779 5.615 1.00 98.56 188 LEU A O 1
ATOM 1472 N N . GLU A 1 189 ? -20.584 4.742 4.922 1.00 98.00 189 GLU A N 1
ATOM 1473 C CA . GLU A 1 189 ? -20.990 5.782 3.967 1.00 98.00 189 GLU A CA 1
ATOM 1474 C C . GLU A 1 189 ? -21.261 7.124 4.662 1.00 98.00 189 GLU A C 1
ATOM 1476 O O . GLU A 1 189 ? -21.022 8.182 4.085 1.00 98.00 189 GLU A O 1
ATOM 1481 N N . GLY A 1 190 ? -21.719 7.083 5.917 1.00 97.38 190 GLY A N 1
ATOM 1482 C CA . GLY A 1 190 ? -22.039 8.265 6.722 1.00 97.38 190 GLY A CA 1
ATOM 1483 C C . GLY A 1 190 ? -20.830 9.044 7.256 1.00 97.38 190 GLY A C 1
ATOM 1484 O O . GLY A 1 190 ? -21.020 10.111 7.835 1.00 97.38 190 GLY A O 1
ATOM 1485 N N . LEU A 1 191 ? -19.595 8.559 7.072 1.00 98.38 191 LEU A N 1
ATOM 1486 C CA . LEU A 1 191 ? -18.375 9.213 7.571 1.00 98.38 191 LEU A CA 1
ATOM 1487 C C . LEU A 1 191 ? -17.909 10.362 6.651 1.00 98.38 191 LEU A C 1
ATOM 1489 O O . LEU A 1 191 ? -16.760 10.428 6.222 1.00 98.38 191 LEU A O 1
ATOM 1493 N N . THR A 1 192 ? -18.805 11.293 6.325 1.00 97.81 192 THR A N 1
ATOM 1494 C CA . THR A 1 192 ? -18.565 12.372 5.344 1.00 97.81 192 THR A CA 1
ATOM 1495 C C . THR A 1 192 ? -17.530 13.412 5.798 1.00 97.81 192 THR A C 1
ATOM 1497 O O . THR A 1 192 ? -16.988 14.166 4.983 1.00 97.81 192 THR A O 1
ATOM 1500 N N . HIS A 1 193 ? -17.243 13.465 7.102 1.00 98.12 193 HIS A N 1
ATOM 1501 C CA . HIS A 1 193 ? -16.244 14.349 7.713 1.00 98.12 193 HIS A CA 1
ATOM 1502 C C . HIS A 1 193 ? -14.847 13.729 7.825 1.00 98.12 193 HIS A C 1
ATOM 1504 O O . HIS A 1 193 ? -13.949 14.382 8.355 1.00 98.12 193 HIS A O 1
ATOM 1510 N N . LEU A 1 194 ? -14.650 12.507 7.321 1.00 98.69 194 LEU A N 1
ATOM 1511 C CA . LEU A 1 194 ? -13.367 11.825 7.416 1.00 98.69 194 LEU A CA 1
ATOM 1512 C C . LEU A 1 194 ? -12.300 12.552 6.583 1.00 98.69 194 LEU A C 1
ATOM 1514 O O . LEU A 1 194 ? -12.477 12.765 5.386 1.00 98.69 194 LEU A O 1
ATOM 1518 N N . GLU A 1 195 ? -11.203 12.932 7.234 1.00 98.81 195 GLU A N 1
ATOM 1519 C CA . GLU A 1 195 ? -10.060 13.657 6.663 1.00 98.81 195 GLU A CA 1
ATOM 1520 C C . GLU A 1 195 ? -8.871 12.715 6.437 1.00 98.81 195 GLU A C 1
ATOM 1522 O O . GLU A 1 195 ? -8.201 12.797 5.410 1.00 98.81 195 GLU A O 1
ATOM 1527 N N . ARG A 1 196 ? -8.643 11.778 7.366 1.00 98.88 196 ARG A N 1
ATOM 1528 C CA . ARG A 1 196 ? -7.553 10.801 7.321 1.00 98.88 196 ARG A CA 1
ATOM 1529 C C . ARG A 1 196 ? -8.066 9.384 7.529 1.00 98.88 196 ARG A C 1
ATOM 1531 O O . ARG A 1 196 ? -8.689 9.089 8.552 1.00 98.88 196 ARG A O 1
ATOM 1538 N N . ALA A 1 197 ? -7.717 8.493 6.606 1.00 98.88 197 ALA A N 1
ATOM 1539 C CA . ALA A 1 197 ? -7.996 7.065 6.708 1.00 98.88 197 ALA A CA 1
ATOM 1540 C C . ALA A 1 197 ? -6.724 6.227 6.502 1.00 98.88 197 ALA A C 1
ATOM 1542 O O . ALA A 1 197 ? -6.099 6.254 5.441 1.00 98.88 197 ALA A O 1
ATOM 1543 N N . GLU A 1 198 ? -6.364 5.440 7.514 1.00 98.88 198 GLU A N 1
ATOM 1544 C CA . GLU A 1 198 ? -5.260 4.481 7.468 1.00 98.88 198 GLU A CA 1
ATOM 1545 C C . GLU A 1 198 ? -5.794 3.051 7.493 1.00 98.88 198 GLU A C 1
ATOM 1547 O O . GLU A 1 198 ? -6.204 2.534 8.534 1.00 98.88 198 GLU A O 1
ATOM 1552 N N . LEU A 1 199 ? -5.791 2.411 6.327 1.00 98.81 199 LEU A N 1
ATOM 1553 C CA . LEU A 1 199 ? -6.421 1.117 6.072 1.00 98.81 199 LEU A CA 1
ATOM 1554 C C . LEU A 1 199 ? -5.409 0.058 5.600 1.00 98.81 199 LEU A C 1
ATOM 1556 O O . LEU A 1 199 ? -5.803 -1.034 5.183 1.00 98.81 199 LEU A O 1
ATOM 1560 N N . GLN A 1 200 ? -4.109 0.352 5.664 1.00 98.56 200 GLN A N 1
ATOM 1561 C CA . GLN A 1 200 ? -3.053 -0.510 5.137 1.00 98.56 200 GLN A CA 1
ATOM 1562 C C . GLN A 1 200 ? -2.999 -1.890 5.805 1.00 98.56 200 GLN A C 1
ATOM 1564 O O . GLN A 1 200 ? -3.279 -2.021 6.997 1.00 98.56 200 GLN A O 1
ATOM 1569 N N . ASN A 1 201 ? -2.571 -2.908 5.056 1.00 97.56 201 ASN A N 1
ATOM 1570 C CA . ASN A 1 201 ? -2.468 -4.304 5.497 1.00 97.56 201 ASN A CA 1
ATOM 1571 C C . ASN A 1 201 ? -3.809 -4.859 6.008 1.00 97.56 201 ASN A C 1
ATOM 1573 O O . ASN A 1 201 ? -3.926 -5.295 7.154 1.00 97.56 201 ASN A O 1
ATOM 1577 N N . ASN A 1 202 ? -4.825 -4.803 5.151 1.00 97.88 202 ASN A N 1
ATOM 1578 C CA . ASN A 1 202 ? -6.130 -5.432 5.344 1.00 97.88 202 ASN A CA 1
ATOM 1579 C C . ASN A 1 202 ? -6.416 -6.363 4.146 1.00 97.88 202 ASN A C 1
ATOM 1581 O O . ASN A 1 202 ? -5.498 -6.860 3.496 1.00 97.88 202 ASN A O 1
ATOM 1585 N N . ARG A 1 203 ? -7.687 -6.668 3.874 1.00 96.25 203 ARG A N 1
ATOM 1586 C CA . ARG A 1 203 ? -8.143 -7.509 2.756 1.00 96.25 203 ARG A CA 1
ATOM 1587 C C . ARG A 1 203 ? -9.166 -6.771 1.889 1.00 96.25 203 ARG A C 1
ATOM 1589 O O . ARG A 1 203 ? -10.024 -7.408 1.285 1.00 96.25 203 ARG A O 1
ATOM 1596 N N . ILE A 1 204 ? -9.108 -5.440 1.869 1.00 96.81 204 ILE A N 1
ATOM 1597 C CA . ILE A 1 204 ? -10.104 -4.586 1.220 1.00 96.81 204 ILE A CA 1
ATOM 1598 C C . ILE A 1 204 ? -10.002 -4.755 -0.294 1.00 96.81 204 ILE A C 1
ATOM 1600 O O . ILE A 1 204 ? -8.959 -4.487 -0.887 1.00 96.81 204 ILE A O 1
ATOM 1604 N N . VAL A 1 205 ? -11.101 -5.185 -0.911 1.00 91.69 205 VAL A N 1
ATOM 1605 C CA . VAL A 1 205 ? -11.193 -5.344 -2.371 1.00 91.69 205 VAL A CA 1
ATOM 1606 C C . VAL A 1 205 ? -11.945 -4.176 -3.002 1.00 91.69 205 VAL A C 1
ATOM 1608 O O . VAL A 1 205 ? -11.510 -3.635 -4.019 1.00 91.69 205 VAL A O 1
ATOM 1611 N N . ASN A 1 206 ? -13.069 -3.783 -2.394 1.00 92.38 206 ASN A N 1
ATOM 1612 C CA . ASN A 1 206 ? -13.914 -2.692 -2.866 1.00 92.38 206 ASN A CA 1
ATOM 1613 C C . ASN A 1 206 ? -13.751 -1.456 -1.968 1.00 92.38 206 ASN A C 1
ATOM 1615 O O . ASN A 1 206 ? -13.912 -1.541 -0.751 1.00 92.38 206 ASN A O 1
ATOM 1619 N N . ILE A 1 207 ? -13.453 -0.312 -2.587 1.00 96.44 207 ILE A N 1
ATOM 1620 C CA . ILE A 1 207 ? -13.307 0.992 -1.928 1.00 96.44 207 ILE A CA 1
ATOM 1621 C C . ILE A 1 207 ? -14.407 1.982 -2.327 1.00 96.44 207 ILE A C 1
ATOM 1623 O O . ILE A 1 207 ? -14.269 3.186 -2.141 1.00 96.44 207 ILE A O 1
ATOM 1627 N N . ASP A 1 208 ? -15.517 1.491 -2.863 1.00 96.62 208 ASP A N 1
ATOM 1628 C CA . ASP A 1 208 ? -16.628 2.300 -3.350 1.00 96.62 208 ASP A CA 1
ATOM 1629 C C . ASP A 1 208 ? -17.163 3.306 -2.337 1.00 96.62 208 ASP A C 1
ATOM 1631 O O . ASP A 1 208 ? -17.476 4.443 -2.687 1.00 96.62 208 ASP A O 1
ATOM 1635 N N . VAL A 1 209 ? -17.202 2.915 -1.067 1.00 98.00 209 VAL A N 1
ATOM 1636 C CA . VAL A 1 209 ? -17.648 3.759 0.046 1.00 98.00 209 VAL A CA 1
ATOM 1637 C C . VAL A 1 209 ? -16.835 5.054 0.165 1.00 98.00 209 VAL A C 1
ATOM 1639 O O . VAL A 1 209 ? -17.395 6.079 0.559 1.00 98.00 209 VAL A O 1
ATOM 1642 N N . VAL A 1 210 ? -15.560 5.047 -0.250 1.00 98.12 210 VAL A N 1
ATOM 1643 C CA . VAL A 1 210 ? -14.642 6.199 -0.166 1.00 98.12 210 VAL A CA 1
ATOM 1644 C C . VAL A 1 210 ? -15.157 7.406 -0.957 1.00 98.12 210 VAL A C 1
ATOM 1646 O O . VAL A 1 210 ? -14.871 8.543 -0.579 1.00 98.12 210 VAL A O 1
ATOM 1649 N N . ARG A 1 211 ? -16.014 7.197 -1.970 1.00 97.81 211 ARG A N 1
ATOM 1650 C CA . ARG A 1 211 ? -16.650 8.291 -2.725 1.00 97.81 211 ARG A CA 1
ATOM 1651 C C . ARG A 1 211 ? -17.452 9.257 -1.841 1.00 97.81 211 ARG A C 1
ATOM 1653 O O . ARG A 1 211 ? -17.655 10.409 -2.213 1.00 97.81 211 ARG A O 1
ATOM 1660 N N . ASN A 1 212 ? -17.921 8.787 -0.680 1.00 98.38 212 ASN A N 1
ATOM 1661 C CA . ASN A 1 212 ? -18.710 9.573 0.271 1.00 98.38 212 ASN A CA 1
ATOM 1662 C C . ASN A 1 212 ? -17.840 10.376 1.250 1.00 98.38 212 ASN A C 1
ATOM 1664 O O . ASN A 1 212 ? -18.326 11.307 1.891 1.00 98.38 212 ASN A O 1
ATOM 1668 N N . TRP A 1 213 ? -16.552 10.049 1.378 1.00 98.19 213 TRP A N 1
ATOM 1669 C CA . TRP A 1 213 ? -15.622 10.725 2.285 1.00 98.19 213 TRP A CA 1
ATOM 1670 C C . TRP A 1 213 ? -15.079 11.997 1.622 1.00 98.19 213 TRP A C 1
ATOM 1672 O O . TRP A 1 213 ? -13.897 12.128 1.310 1.00 98.19 213 TRP A O 1
ATOM 1682 N N . THR A 1 214 ? -15.962 12.955 1.348 1.00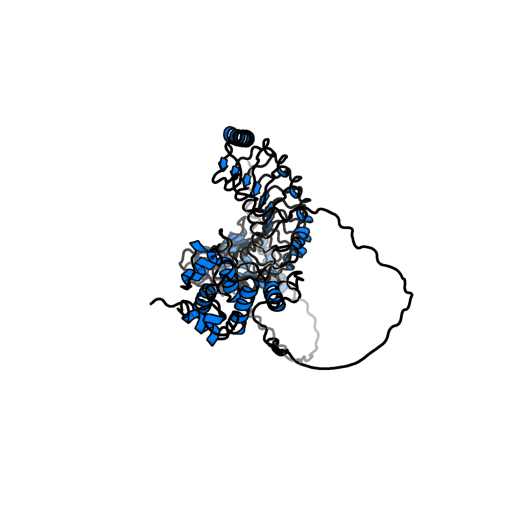 95.69 214 THR A N 1
ATOM 1683 C CA . THR A 1 214 ? -15.648 14.151 0.547 1.00 95.69 214 THR A CA 1
ATOM 1684 C C . THR A 1 214 ? -14.637 15.094 1.207 1.00 95.69 214 THR A C 1
ATOM 1686 O O . THR A 1 214 ? -14.090 15.962 0.533 1.00 95.69 214 THR A O 1
ATOM 1689 N N . SER A 1 215 ? -14.385 14.936 2.511 1.00 98.25 215 SER A N 1
ATOM 1690 C CA . SER A 1 215 ? -13.391 15.714 3.270 1.00 98.25 215 SER A CA 1
ATOM 1691 C C . SER A 1 215 ? -11.987 15.087 3.268 1.00 98.25 215 SER A C 1
ATOM 1693 O O . SER A 1 215 ? -11.067 15.661 3.849 1.00 98.25 215 SER A O 1
ATOM 1695 N N . LEU A 1 216 ? -11.813 13.924 2.629 1.00 98.69 216 LEU A N 1
ATOM 1696 C CA . LEU A 1 216 ? -10.600 13.115 2.725 1.00 98.69 216 LEU A CA 1
ATOM 1697 C C . LEU A 1 216 ? -9.400 13.825 2.087 1.00 98.69 216 LEU A C 1
ATOM 1699 O O . LEU A 1 216 ? -9.419 14.171 0.904 1.00 98.69 216 LEU A O 1
ATOM 1703 N N . SER A 1 217 ? -8.347 14.009 2.879 1.00 98.62 217 SER A N 1
ATOM 1704 C CA . SER A 1 217 ? -7.085 14.641 2.490 1.00 98.62 217 SER A CA 1
ATOM 1705 C C . SER A 1 217 ? -5.896 13.678 2.558 1.00 98.62 217 SER A C 1
ATOM 1707 O O . SER A 1 217 ? -4.924 13.872 1.819 1.00 98.62 217 SER A O 1
ATOM 1709 N N . GLU A 1 218 ? -5.989 12.624 3.375 1.00 98.88 218 GLU A N 1
ATOM 1710 C CA . GLU A 1 218 ? -4.968 11.589 3.552 1.00 98.88 218 GLU A CA 1
ATOM 1711 C C . GLU A 1 218 ? -5.588 10.184 3.493 1.00 98.88 218 GLU A C 1
ATOM 1713 O O . GLU A 1 218 ? -6.489 9.849 4.268 1.00 98.88 218 GLU A O 1
ATOM 1718 N N . LEU A 1 219 ? -5.081 9.331 2.599 1.00 98.88 219 LEU A N 1
ATOM 1719 C CA . LEU A 1 219 ? -5.540 7.949 2.462 1.00 98.88 219 LEU A CA 1
ATOM 1720 C C . LEU A 1 219 ? -4.371 6.982 2.285 1.00 98.88 219 LEU A C 1
ATOM 1722 O O . LEU A 1 219 ? -3.533 7.146 1.396 1.00 98.88 219 LEU A O 1
ATOM 1726 N N . ASN A 1 220 ? -4.360 5.921 3.090 1.00 98.88 220 ASN A N 1
ATOM 1727 C CA . ASN A 1 220 ? -3.442 4.803 2.921 1.00 98.88 220 ASN A CA 1
ATOM 1728 C C . ASN A 1 220 ? -4.200 3.483 2.770 1.00 98.88 220 ASN A C 1
ATOM 1730 O O . ASN A 1 220 ? -4.817 2.999 3.716 1.00 98.88 220 ASN A O 1
ATOM 1734 N N . LEU A 1 221 ? -4.110 2.889 1.580 1.00 98.50 221 LEU A N 1
ATOM 1735 C CA . LEU A 1 221 ? -4.701 1.594 1.230 1.00 98.50 221 LEU A CA 1
ATOM 1736 C C . LEU A 1 221 ? -3.638 0.514 0.992 1.00 98.50 221 LEU A C 1
ATOM 1738 O O . LEU A 1 221 ? -3.977 -0.581 0.553 1.00 98.50 221 LEU A O 1
ATOM 1742 N N . SER A 1 222 ? -2.366 0.791 1.280 1.00 98.50 222 SER A N 1
ATOM 1743 C CA . SER A 1 222 ? -1.249 -0.097 0.935 1.00 98.50 222 SER A CA 1
ATOM 1744 C C . SER A 1 222 ? -1.438 -1.533 1.448 1.00 98.50 222 SER A C 1
ATOM 1746 O O . SER A 1 222 ? -1.932 -1.737 2.555 1.00 98.50 222 SER A O 1
ATOM 1748 N N . GLY A 1 223 ? -1.031 -2.539 0.675 1.00 94.25 223 GLY A N 1
ATOM 1749 C CA . GLY A 1 223 ? -1.151 -3.948 1.066 1.00 94.25 223 GLY A CA 1
ATOM 1750 C C . GLY A 1 223 ? -2.597 -4.455 1.132 1.00 94.25 223 GLY A C 1
ATOM 1751 O O . GLY A 1 223 ? -2.904 -5.314 1.955 1.00 94.25 223 GLY A O 1
ATOM 1752 N N . ASN A 1 224 ? -3.492 -3.905 0.306 1.00 94.38 224 ASN A N 1
ATOM 1753 C CA . ASN A 1 224 ? -4.855 -4.401 0.104 1.00 94.38 224 ASN A CA 1
ATOM 1754 C C . ASN A 1 224 ? -5.062 -4.824 -1.358 1.00 94.38 224 ASN A C 1
ATOM 1756 O O . ASN A 1 224 ? -4.557 -4.148 -2.248 1.00 94.38 224 ASN A O 1
ATOM 1760 N N . PRO A 1 225 ? -5.848 -5.873 -1.645 1.00 90.94 225 PRO A N 1
ATOM 1761 C CA . PRO A 1 225 ? -6.158 -6.309 -3.009 1.00 90.94 225 PRO A CA 1
ATOM 1762 C C . PRO A 1 225 ? -7.236 -5.432 -3.684 1.00 90.94 225 PRO A C 1
ATOM 1764 O O . PRO A 1 225 ? -8.265 -5.943 -4.132 1.00 90.94 225 PRO A O 1
ATOM 1767 N N . VAL A 1 226 ? -7.019 -4.113 -3.744 1.00 91.50 226 VAL A N 1
ATOM 1768 C CA . VAL A 1 226 ? -7.976 -3.139 -4.297 1.00 91.50 226 VAL A CA 1
ATOM 1769 C C . VAL A 1 226 ? -8.210 -3.415 -5.784 1.00 91.50 226 VAL A C 1
ATOM 1771 O O . VAL A 1 226 ? -7.266 -3.497 -6.564 1.00 91.50 226 VAL A O 1
ATOM 1774 N N . ARG A 1 227 ? -9.478 -3.556 -6.190 1.00 85.06 227 ARG A N 1
ATOM 1775 C CA . ARG A 1 227 ? -9.830 -3.879 -7.583 1.00 85.06 227 ARG A CA 1
ATOM 1776 C C . ARG A 1 227 ? -9.878 -2.658 -8.499 1.00 85.06 227 ARG A C 1
ATOM 1778 O O . ARG A 1 227 ? -9.533 -2.790 -9.665 1.00 85.06 227 ARG A O 1
ATOM 1785 N N . SER A 1 228 ? -10.358 -1.522 -7.998 1.00 90.12 228 SER A N 1
ATOM 1786 C CA . SER A 1 228 ? -10.495 -0.301 -8.793 1.00 90.12 228 SER A CA 1
ATOM 1787 C C . SER A 1 228 ? -10.322 0.961 -7.952 1.00 90.12 228 SER A C 1
ATOM 1789 O O . SER A 1 228 ? -10.692 0.990 -6.777 1.00 90.12 228 SER A O 1
ATOM 1791 N N . LEU A 1 229 ? -9.771 2.002 -8.575 1.00 93.62 229 LEU A N 1
ATOM 1792 C CA . LEU A 1 229 ? -9.535 3.332 -8.023 1.00 93.62 229 LEU A CA 1
ATOM 1793 C C . LEU A 1 229 ? -10.584 4.366 -8.459 1.00 93.62 229 LEU A C 1
ATOM 1795 O O . LEU A 1 229 ? -10.486 5.523 -8.052 1.00 93.62 229 LEU A O 1
ATOM 1799 N N . GLU A 1 230 ? -11.585 3.995 -9.263 1.00 93.62 230 GLU A N 1
ATOM 1800 C CA . GLU A 1 230 ? -12.569 4.937 -9.822 1.00 93.62 230 GLU A CA 1
ATOM 1801 C C . GLU A 1 230 ? -13.234 5.815 -8.752 1.00 93.62 230 GLU A C 1
ATOM 1803 O O . GLU A 1 230 ? -13.327 7.039 -8.904 1.00 93.62 230 GLU A O 1
ATOM 1808 N N . SER A 1 231 ? -13.621 5.206 -7.631 1.00 95.31 231 SER A N 1
ATOM 1809 C CA . SER A 1 231 ? -14.286 5.896 -6.524 1.00 95.31 231 SER A CA 1
ATOM 1810 C C . SER A 1 231 ? -13.422 6.975 -5.854 1.00 95.31 231 SER A C 1
ATOM 1812 O O . SER A 1 231 ? -13.979 7.884 -5.240 1.00 95.31 231 SER A O 1
ATOM 1814 N N . LEU A 1 232 ? -12.092 6.960 -6.038 1.00 96.50 232 LEU A N 1
ATOM 1815 C CA . LEU A 1 232 ? -11.206 8.017 -5.534 1.00 96.50 232 LEU A CA 1
ATOM 1816 C C . LEU A 1 232 ? -11.388 9.350 -6.265 1.00 96.50 232 LEU A C 1
ATOM 1818 O O . LEU A 1 232 ? -11.033 10.394 -5.725 1.00 96.50 232 LEU A O 1
ATOM 1822 N N . THR A 1 233 ? -11.963 9.352 -7.472 1.00 94.75 233 THR A N 1
ATOM 1823 C CA . THR A 1 233 ? -12.160 10.582 -8.263 1.00 94.75 233 THR A CA 1
ATOM 1824 C C . THR A 1 233 ? -13.061 11.616 -7.580 1.00 94.75 233 THR A C 1
ATOM 1826 O O . THR A 1 233 ? -13.003 12.795 -7.930 1.00 94.75 233 THR A O 1
ATOM 1829 N N . ALA A 1 234 ? -13.862 11.202 -6.593 1.00 96.31 234 ALA A N 1
ATOM 1830 C CA . ALA A 1 234 ? -14.686 12.091 -5.779 1.00 96.31 234 ALA A CA 1
ATOM 1831 C C . ALA A 1 234 ? -13.884 12.847 -4.699 1.00 96.31 234 ALA A C 1
ATOM 1833 O O . ALA A 1 234 ? -14.316 13.903 -4.237 1.00 96.31 234 ALA A O 1
ATOM 1834 N N . ASN A 1 235 ? -12.711 12.349 -4.295 1.00 97.31 235 ASN A N 1
ATOM 1835 C CA . ASN A 1 235 ? -11.937 12.884 -3.171 1.00 97.31 235 ASN A CA 1
ATOM 1836 C C . ASN A 1 235 ? -10.936 13.955 -3.634 1.00 97.31 235 ASN A C 1
ATOM 1838 O O . ASN A 1 235 ? -9.724 13.829 -3.472 1.00 97.31 235 ASN A O 1
ATOM 1842 N N . THR A 1 236 ? -11.439 15.048 -4.210 1.00 95.50 236 THR A N 1
ATOM 1843 C CA . THR A 1 236 ? -10.611 16.105 -4.825 1.00 95.50 236 THR A CA 1
ATOM 1844 C C . THR A 1 236 ? -9.713 16.871 -3.844 1.00 95.50 236 THR A C 1
ATOM 1846 O O . THR A 1 236 ? -8.869 17.658 -4.274 1.00 95.50 236 THR A O 1
ATOM 1849 N N . LEU A 1 237 ? -9.905 16.684 -2.533 1.00 97.69 237 LEU A N 1
ATOM 1850 C CA . LEU A 1 237 ? -9.071 17.254 -1.470 1.00 97.69 237 LEU A CA 1
ATOM 1851 C C . LEU A 1 237 ? -7.869 16.371 -1.099 1.00 97.69 237 LEU A C 1
ATOM 1853 O O . LEU A 1 237 ? -7.034 16.813 -0.308 1.00 97.69 237 LEU A O 1
ATOM 1857 N N . LEU A 1 238 ? -7.751 15.165 -1.674 1.00 98.44 238 LEU A N 1
ATOM 1858 C CA . LEU A 1 238 ? -6.617 14.279 -1.430 1.00 98.44 238 LEU A CA 1
ATOM 1859 C C . LEU A 1 238 ? -5.300 14.983 -1.754 1.00 98.44 238 LEU A C 1
ATOM 1861 O O . LEU A 1 238 ? -5.083 15.488 -2.856 1.00 98.44 238 LEU A O 1
ATOM 1865 N N . SER A 1 239 ? -4.420 14.977 -0.758 1.00 98.50 239 SER A N 1
ATOM 1866 C CA . SER A 1 239 ? -3.078 15.549 -0.811 1.00 98.50 239 SER A CA 1
ATOM 1867 C C . SER A 1 239 ? -1.999 14.494 -0.572 1.00 98.50 239 SER A C 1
ATOM 1869 O O . SER A 1 239 ? -0.920 14.598 -1.152 1.00 98.50 239 SER A O 1
ATOM 1871 N N . HIS A 1 240 ? -2.305 13.455 0.213 1.00 98.81 240 HIS A N 1
ATOM 1872 C CA . HIS A 1 240 ? -1.411 12.332 0.485 1.00 98.81 240 HIS A CA 1
ATOM 1873 C C . HIS A 1 240 ? -2.128 11.020 0.178 1.00 98.81 240 HIS A C 1
ATOM 1875 O O . HIS A 1 240 ? -3.181 10.726 0.752 1.00 98.81 240 HIS A O 1
ATOM 1881 N N . LEU A 1 241 ? -1.555 10.229 -0.727 1.00 98.69 241 LEU A N 1
ATOM 1882 C CA . LEU A 1 241 ? -2.136 8.966 -1.165 1.00 98.69 241 LEU A CA 1
ATOM 1883 C C . LEU A 1 241 ? -1.076 7.867 -1.218 1.00 98.69 241 LEU A C 1
ATOM 1885 O O . LEU A 1 241 ? -0.057 7.993 -1.897 1.00 98.69 241 LEU A O 1
ATOM 1889 N N . HIS A 1 242 ? -1.342 6.769 -0.514 1.00 98.75 242 HIS A N 1
ATOM 1890 C CA . HIS A 1 242 ? -0.474 5.596 -0.474 1.00 98.75 242 HIS A CA 1
ATOM 1891 C C . HIS A 1 242 ? -1.218 4.357 -0.980 1.00 98.75 242 HIS A C 1
ATOM 1893 O O . HIS A 1 242 ? -2.209 3.916 -0.391 1.00 98.75 242 HIS A O 1
ATOM 1899 N N . LEU A 1 243 ? -0.703 3.798 -2.070 1.00 97.31 243 LEU A N 1
ATOM 1900 C CA . LEU A 1 243 ? -1.243 2.694 -2.858 1.00 97.31 243 LEU A CA 1
ATOM 1901 C C . LEU A 1 243 ? -0.150 1.643 -3.120 1.00 97.31 243 LEU A C 1
ATOM 1903 O O . LEU A 1 243 ? -0.052 1.070 -4.207 1.00 97.31 243 LEU A O 1
ATOM 1907 N N . ASN A 1 244 ? 0.707 1.387 -2.131 1.00 96.19 244 ASN A N 1
ATOM 1908 C CA . ASN A 1 244 ? 1.794 0.425 -2.295 1.00 96.19 244 ASN A CA 1
ATOM 1909 C C . ASN A 1 244 ? 1.243 -0.997 -2.273 1.00 96.19 244 ASN A C 1
ATOM 1911 O O . ASN A 1 244 ? 0.455 -1.325 -1.387 1.00 96.19 244 ASN A O 1
ATOM 1915 N N . GLN A 1 245 ? 1.679 -1.857 -3.195 1.00 91.56 245 GLN A N 1
ATOM 1916 C CA . GLN A 1 245 ? 1.234 -3.258 -3.249 1.00 91.56 245 GLN A CA 1
ATOM 1917 C C . GLN A 1 245 ? -0.295 -3.406 -3.274 1.00 91.56 245 GLN A C 1
ATOM 1919 O O . GLN A 1 245 ? -0.838 -4.313 -2.642 1.00 91.56 245 GLN A O 1
ATOM 1924 N N . VAL A 1 246 ? -0.998 -2.512 -3.980 1.00 86.69 246 VAL A N 1
ATOM 1925 C CA . VAL A 1 246 ? -2.459 -2.621 -4.151 1.00 86.69 246 VAL A CA 1
ATOM 1926 C C . VAL A 1 246 ? -2.861 -3.332 -5.435 1.00 86.69 246 VAL A C 1
ATOM 1928 O O . VAL A 1 246 ? -4.037 -3.383 -5.776 1.00 86.69 246 VAL A O 1
ATOM 1931 N N . ASN A 1 247 ? -1.882 -3.926 -6.123 1.00 76.62 247 ASN A N 1
ATOM 1932 C CA . ASN A 1 247 ? -2.089 -4.735 -7.313 1.00 76.62 247 ASN A CA 1
ATOM 1933 C C . ASN A 1 247 ? -2.678 -3.932 -8.489 1.00 76.62 247 ASN A C 1
ATOM 1935 O O . ASN A 1 247 ? -3.546 -4.425 -9.210 1.00 76.62 247 ASN A O 1
ATOM 1939 N N . LEU A 1 248 ? -2.171 -2.711 -8.710 1.00 72.00 248 LEU A N 1
ATOM 1940 C CA . LEU A 1 248 ? -2.456 -1.934 -9.922 1.00 72.00 248 LEU A CA 1
ATOM 1941 C C . LEU A 1 248 ? -1.822 -2.657 -11.120 1.00 72.00 248 LEU A C 1
ATOM 1943 O O . LEU A 1 248 ? -0.627 -2.516 -11.383 1.00 72.00 248 LEU A O 1
ATOM 1947 N N . ARG A 1 249 ? -2.613 -3.525 -11.763 1.00 60.94 249 ARG A N 1
ATOM 1948 C CA . ARG A 1 249 ? -2.191 -4.399 -12.872 1.00 60.94 249 ARG A CA 1
ATOM 1949 C C . ARG A 1 249 ? -2.412 -3.789 -14.251 1.00 60.94 249 ARG A C 1
ATOM 1951 O O . ARG A 1 249 ? -1.790 -4.243 -15.202 1.00 60.94 249 ARG A O 1
ATOM 1958 N N . GLU A 1 250 ? -3.291 -2.800 -14.358 1.00 58.56 250 GLU A N 1
ATOM 1959 C CA . GLU A 1 250 ? -3.680 -2.185 -15.625 1.00 58.56 250 GLU A CA 1
ATOM 1960 C C . GLU A 1 250 ? -3.485 -0.668 -15.542 1.00 58.56 250 GLU A C 1
ATOM 1962 O O . GLU A 1 250 ? -3.881 -0.039 -14.557 1.00 58.56 250 GLU A O 1
ATOM 1967 N N . GLU A 1 251 ? -2.910 -0.070 -16.590 1.00 59.56 251 GLU A N 1
ATOM 1968 C CA . GLU A 1 251 ? -2.743 1.390 -16.731 1.00 59.56 251 GLU A CA 1
ATOM 1969 C C . GLU A 1 251 ? -4.072 2.145 -16.557 1.00 59.56 251 GLU A C 1
ATOM 1971 O O . GLU A 1 251 ? -4.111 3.278 -16.070 1.00 59.56 251 GLU A O 1
ATOM 1976 N N . ALA A 1 252 ? -5.173 1.463 -16.894 1.00 64.25 252 ALA A N 1
ATOM 1977 C CA . ALA A 1 252 ? -6.549 1.884 -16.701 1.00 64.25 252 ALA A CA 1
ATOM 1978 C C . ALA A 1 252 ? -6.826 2.448 -15.301 1.00 64.25 252 ALA A C 1
ATOM 1980 O O . ALA A 1 252 ? -7.578 3.408 -15.179 1.00 64.25 252 ALA A O 1
ATOM 1981 N N . GLU A 1 253 ? -6.216 1.914 -14.245 1.00 79.56 253 GLU A N 1
ATOM 1982 C CA . GLU A 1 253 ? -6.515 2.377 -12.889 1.00 79.56 253 GLU A CA 1
ATOM 1983 C C . GLU A 1 253 ? -5.841 3.716 -12.561 1.00 79.56 253 GLU A C 1
ATOM 1985 O O . GLU A 1 253 ? -6.401 4.547 -11.840 1.00 79.56 253 GLU A O 1
ATOM 1990 N N . LEU A 1 254 ? -4.672 3.989 -13.149 1.00 87.00 254 LEU A N 1
ATOM 1991 C CA . LEU A 1 254 ? -3.902 5.196 -12.852 1.00 87.00 254 LEU A CA 1
ATOM 1992 C C . LEU A 1 254 ? -4.571 6.469 -13.407 1.00 87.00 254 LEU A C 1
ATOM 1994 O O . LEU A 1 254 ? -4.411 7.547 -12.832 1.00 87.00 254 LEU A O 1
ATOM 1998 N N . ARG A 1 255 ? -5.404 6.357 -14.456 1.00 89.69 255 ARG A N 1
ATOM 1999 C CA . ARG A 1 255 ? -6.179 7.485 -15.030 1.00 89.69 255 ARG A CA 1
ATOM 2000 C C . ARG A 1 255 ? -7.102 8.159 -14.020 1.00 89.69 255 ARG A C 1
ATOM 2002 O O . ARG A 1 255 ? -7.357 9.358 -14.116 1.00 89.69 255 ARG A O 1
ATOM 2009 N N . HIS A 1 256 ? -7.592 7.407 -13.038 1.00 92.06 256 HIS A N 1
ATOM 2010 C CA . HIS A 1 256 ? -8.475 7.940 -12.007 1.00 92.06 256 HIS A CA 1
ATOM 2011 C C . HIS A 1 256 ? -7.720 8.890 -11.065 1.00 92.06 256 HIS A C 1
ATOM 2013 O O . HIS A 1 256 ? -8.305 9.853 -10.567 1.00 92.06 256 HIS A O 1
ATOM 2019 N N . LEU A 1 257 ? -6.406 8.696 -10.901 1.00 93.44 257 LEU A N 1
ATOM 2020 C CA . LEU A 1 257 ? -5.560 9.567 -10.086 1.00 93.44 257 LEU A CA 1
ATOM 2021 C C . LEU A 1 257 ? -5.264 10.911 -10.757 1.00 93.44 257 LEU A C 1
ATOM 2023 O O . LEU A 1 257 ? -5.085 11.901 -10.055 1.00 93.44 257 LEU A O 1
ATOM 2027 N N . GLY A 1 258 ? -5.281 10.988 -12.092 1.00 90.88 258 GLY A N 1
ATOM 2028 C CA . GLY A 1 258 ? -5.013 12.228 -12.836 1.00 90.88 258 GLY A CA 1
ATOM 2029 C C . GLY A 1 258 ? -5.967 13.386 -12.508 1.00 90.88 258 GLY A C 1
ATOM 2030 O O . GLY A 1 258 ? -5.642 14.548 -12.743 1.00 90.88 258 GLY A O 1
ATOM 2031 N N . ARG A 1 259 ? -7.134 13.094 -11.913 1.00 89.12 259 ARG A N 1
ATOM 2032 C CA . ARG A 1 259 ? -8.117 14.100 -11.464 1.00 89.12 259 ARG A CA 1
ATOM 2033 C C . ARG A 1 259 ? -7.799 14.687 -10.084 1.00 89.12 259 ARG A C 1
ATOM 2035 O O . ARG A 1 259 ? -8.398 15.687 -9.697 1.00 89.12 259 ARG A O 1
ATOM 2042 N N . LEU A 1 260 ? -6.868 14.093 -9.339 1.00 95.81 260 LEU A N 1
ATOM 2043 C CA . LEU A 1 260 ? -6.531 14.468 -7.965 1.00 95.81 260 LEU A CA 1
ATOM 2044 C C . LEU A 1 260 ? -5.429 15.533 -7.937 1.00 95.81 260 LEU A C 1
ATOM 2046 O O . LEU A 1 260 ? -4.364 15.351 -7.357 1.00 95.81 260 LEU A O 1
ATOM 2050 N N . THR A 1 261 ? -5.677 16.682 -8.564 1.00 95.19 261 THR A N 1
ATOM 2051 C CA . THR A 1 261 ? -4.668 17.737 -8.792 1.00 95.19 261 THR A CA 1
ATOM 2052 C C . THR A 1 261 ? -4.132 18.405 -7.517 1.00 95.19 261 THR A C 1
ATOM 2054 O O . THR A 1 261 ? -3.214 19.222 -7.592 1.00 95.19 261 THR A O 1
ATOM 2057 N N . ASN A 1 262 ? -4.704 18.098 -6.348 1.00 97.06 262 ASN A N 1
ATOM 2058 C CA . ASN A 1 262 ? -4.201 18.534 -5.044 1.00 97.06 262 ASN A CA 1
ATOM 2059 C C . ASN A 1 262 ? -3.169 17.579 -4.428 1.00 97.06 262 ASN A C 1
ATOM 2061 O O . ASN A 1 262 ? -2.638 17.903 -3.366 1.00 97.06 262 ASN A O 1
ATOM 2065 N N . LEU A 1 263 ? -2.850 16.457 -5.086 1.00 98.19 263 LEU A N 1
ATOM 2066 C CA . LEU A 1 263 ? -1.825 15.529 -4.619 1.00 98.19 263 LEU A CA 1
ATOM 2067 C C . LEU A 1 263 ? -0.461 16.218 -4.504 1.00 98.19 263 LEU A C 1
ATOM 2069 O O . LEU A 1 263 ? 0.059 16.801 -5.456 1.00 98.19 263 LEU A O 1
ATOM 2073 N N . ILE A 1 264 ? 0.098 16.117 -3.303 1.00 98.50 264 ILE A N 1
ATOM 2074 C CA . ILE A 1 264 ? 1.432 16.574 -2.911 1.00 98.50 264 ILE A CA 1
ATOM 2075 C C . ILE A 1 264 ? 2.353 15.364 -2.760 1.00 98.50 264 ILE A C 1
ATOM 2077 O O . ILE A 1 264 ? 3.526 15.427 -3.128 1.00 98.50 264 ILE A O 1
ATOM 2081 N N . GLN A 1 265 ? 1.820 14.261 -2.235 1.00 98.75 265 GLN A N 1
ATOM 2082 C CA . GLN A 1 265 ? 2.555 13.025 -2.036 1.00 98.75 265 GLN A CA 1
ATOM 2083 C C . GLN A 1 265 ? 1.782 11.833 -2.594 1.00 98.75 265 GLN A C 1
ATOM 2085 O O . GLN A 1 265 ? 0.628 11.596 -2.228 1.00 98.75 265 GLN A O 1
ATOM 2090 N N . LEU A 1 266 ? 2.457 11.054 -3.437 1.00 98.56 266 LEU A N 1
ATOM 2091 C CA . LEU A 1 266 ? 1.940 9.817 -4.004 1.00 98.56 266 LEU A CA 1
ATOM 2092 C C . LEU A 1 266 ? 2.947 8.684 -3.811 1.00 98.56 266 LEU A C 1
ATOM 2094 O O . LEU A 1 266 ? 4.119 8.800 -4.161 1.00 98.56 266 LEU A O 1
ATOM 2098 N N . SER A 1 267 ? 2.475 7.567 -3.270 1.00 98.56 267 SER A N 1
ATOM 2099 C CA . SER A 1 267 ? 3.240 6.328 -3.158 1.00 98.56 267 SER A CA 1
ATOM 2100 C C . SER A 1 267 ? 2.483 5.223 -3.894 1.00 98.56 267 SER A C 1
ATOM 2102 O O . SER A 1 267 ? 1.347 4.916 -3.547 1.00 98.56 267 SER A O 1
ATOM 2104 N N . ILE A 1 268 ? 3.094 4.675 -4.941 1.00 96.62 268 ILE A N 1
ATOM 2105 C CA . ILE A 1 268 ? 2.578 3.626 -5.838 1.00 96.62 268 ILE A CA 1
ATOM 2106 C C . ILE A 1 268 ? 3.608 2.492 -5.979 1.00 96.62 268 ILE A C 1
ATOM 2108 O O . ILE A 1 268 ? 3.694 1.817 -7.008 1.00 96.62 268 ILE A O 1
ATOM 2112 N N . ARG A 1 269 ? 4.406 2.281 -4.932 1.00 95.69 269 ARG A N 1
ATOM 2113 C CA . ARG A 1 269 ? 5.506 1.318 -4.881 1.00 95.69 269 ARG A CA 1
ATOM 2114 C C . ARG A 1 269 ? 5.017 -0.124 -5.028 1.00 95.69 269 ARG A C 1
ATOM 2116 O O . ARG A 1 269 ? 3.956 -0.471 -4.502 1.00 95.69 269 ARG A O 1
ATOM 2123 N N . ASN A 1 270 ? 5.834 -0.990 -5.627 1.00 89.31 270 ASN A N 1
ATOM 2124 C CA . ASN A 1 270 ? 5.592 -2.431 -5.730 1.00 89.31 270 ASN A CA 1
ATOM 2125 C C . ASN A 1 270 ? 4.226 -2.736 -6.371 1.00 89.31 270 ASN A C 1
ATOM 2127 O O . ASN A 1 270 ? 3.408 -3.468 -5.808 1.00 89.31 270 ASN A O 1
ATOM 2131 N N . ASN A 1 271 ? 3.971 -2.123 -7.525 1.00 85.25 271 ASN A N 1
ATOM 2132 C CA . ASN A 1 271 ? 2.844 -2.432 -8.401 1.00 85.25 271 ASN A CA 1
ATOM 2133 C C . ASN A 1 271 ? 3.390 -2.958 -9.748 1.00 85.25 271 ASN A C 1
ATOM 2135 O O . ASN A 1 271 ? 4.523 -3.427 -9.817 1.00 85.25 271 ASN A O 1
ATOM 2139 N N . ALA A 1 272 ? 2.587 -2.942 -10.814 1.00 85.38 272 ALA A N 1
ATOM 2140 C CA . ALA A 1 272 ? 3.008 -3.353 -12.156 1.00 85.38 272 ALA A CA 1
ATOM 2141 C C . ALA A 1 272 ? 2.964 -2.184 -13.161 1.00 85.38 272 ALA A C 1
ATOM 2143 O O . ALA A 1 272 ? 2.630 -2.365 -14.333 1.00 85.38 272 ALA A O 1
ATOM 2144 N N . ILE A 1 273 ? 3.272 -0.970 -12.699 1.00 86.44 273 ILE A N 1
ATOM 2145 C CA . ILE A 1 273 ? 3.134 0.261 -13.489 1.00 86.44 273 ILE A CA 1
ATOM 2146 C C . ILE A 1 273 ? 4.305 0.390 -14.466 1.00 86.44 273 ILE A C 1
ATOM 2148 O O . ILE A 1 273 ? 5.450 0.152 -14.094 1.00 86.44 273 ILE A O 1
ATOM 2152 N N . HIS A 1 274 ? 4.024 0.786 -15.705 1.00 88.62 274 HIS A N 1
ATOM 2153 C CA . HIS A 1 274 ? 5.035 1.067 -16.731 1.00 88.62 274 HIS A CA 1
ATOM 2154 C C . HIS A 1 274 ? 4.882 2.465 -17.340 1.00 88.62 274 HIS A C 1
ATOM 2156 O O . HIS A 1 274 ? 5.897 3.081 -17.661 1.00 88.62 274 HIS A O 1
ATOM 2162 N N . ASP A 1 275 ? 3.651 2.983 -17.418 1.00 89.75 275 ASP A N 1
ATOM 2163 C CA . ASP A 1 275 ? 3.345 4.335 -17.885 1.00 89.75 275 ASP A CA 1
ATOM 2164 C C . ASP A 1 275 ? 2.900 5.270 -16.744 1.00 89.75 275 ASP A C 1
ATOM 2166 O O . ASP A 1 275 ? 2.042 4.940 -15.921 1.00 89.75 275 ASP A O 1
ATOM 2170 N N . LEU A 1 276 ? 3.490 6.467 -16.716 1.00 93.94 276 LEU A N 1
ATOM 2171 C CA . LEU A 1 276 ? 3.167 7.551 -15.784 1.00 93.94 276 LEU A CA 1
ATOM 2172 C C . LEU A 1 276 ? 2.361 8.684 -16.444 1.00 93.94 276 LEU A C 1
ATOM 2174 O O . LEU A 1 276 ? 1.981 9.636 -15.758 1.00 93.94 276 LEU A O 1
ATOM 2178 N N . THR A 1 277 ? 2.060 8.605 -17.744 1.00 94.44 277 THR A N 1
ATOM 2179 C CA . THR A 1 277 ? 1.236 9.589 -18.472 1.00 94.44 277 THR A CA 1
ATOM 2180 C C . THR A 1 277 ? -0.059 9.948 -17.740 1.00 94.44 277 THR A C 1
ATOM 2182 O O . THR A 1 277 ? -0.350 11.148 -17.636 1.00 94.44 277 THR A O 1
ATOM 2185 N N . PRO A 1 278 ? -0.793 8.994 -17.128 1.00 93.50 278 PRO A N 1
ATOM 2186 C CA . PRO A 1 278 ? -2.024 9.300 -16.402 1.00 93.50 278 PRO A CA 1
ATOM 2187 C C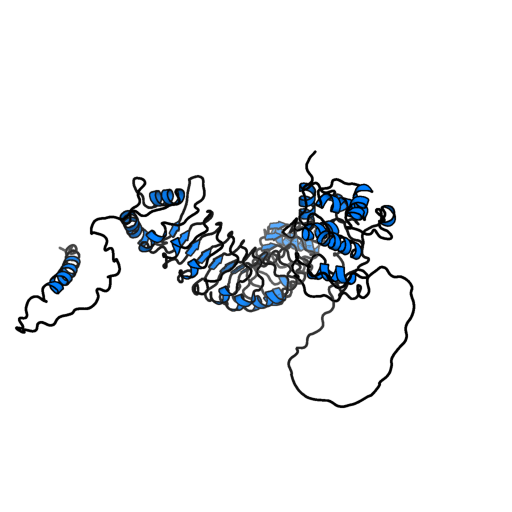 . PRO A 1 278 ? -1.870 10.280 -15.229 1.00 93.50 278 PRO A C 1
ATOM 2189 O O . PRO A 1 278 ? -2.846 10.919 -14.838 1.00 93.50 278 PRO A O 1
ATOM 2192 N N . ILE A 1 279 ? -0.662 10.426 -14.673 1.00 94.00 279 ILE A N 1
ATOM 2193 C CA . ILE A 1 279 ? -0.379 11.332 -13.547 1.00 94.00 279 ILE A CA 1
ATOM 2194 C C . ILE A 1 279 ? 0.414 12.584 -13.945 1.00 94.00 279 ILE A C 1
ATOM 2196 O O . ILE A 1 279 ? 0.762 13.387 -13.081 1.00 94.00 279 ILE A O 1
ATOM 2200 N N . SER A 1 280 ? 0.661 12.806 -15.237 1.00 94.50 280 SER A N 1
ATOM 2201 C CA . SER A 1 280 ? 1.441 13.952 -15.742 1.00 94.50 280 SER A CA 1
ATOM 2202 C C . SER A 1 280 ? 0.878 15.331 -15.357 1.00 94.50 280 SER A C 1
ATOM 2204 O O . SER A 1 280 ? 1.615 16.314 -15.269 1.00 94.50 280 SER A O 1
ATOM 2206 N N . GLY A 1 281 ? -0.430 15.411 -15.082 1.00 93.38 281 GLY A N 1
ATOM 2207 C CA . GLY A 1 281 ? -1.124 16.633 -14.663 1.00 93.38 281 GLY A CA 1
ATOM 2208 C C . GLY A 1 281 ? -0.983 17.000 -13.179 1.00 93.38 281 GLY A C 1
ATOM 2209 O O . GLY A 1 281 ? -1.464 18.061 -12.774 1.00 93.38 281 GLY A O 1
ATOM 2210 N N . LEU A 1 282 ? -0.344 16.163 -12.351 1.00 95.56 282 LEU A N 1
ATOM 2211 C CA . LEU A 1 282 ? -0.226 16.376 -10.901 1.00 95.56 282 LEU A CA 1
ATOM 2212 C C . LEU A 1 282 ? 0.882 17.388 -10.551 1.00 95.56 282 LEU A C 1
ATOM 2214 O O . LEU A 1 282 ? 1.885 17.069 -9.921 1.00 95.56 282 LEU A O 1
ATOM 2218 N N . SER A 1 283 ? 0.695 18.644 -10.951 1.00 90.75 283 SER A N 1
ATOM 2219 C CA . SER A 1 283 ? 1.707 19.712 -10.864 1.00 90.75 283 SER A CA 1
ATOM 2220 C C . SER A 1 283 ? 2.093 20.152 -9.444 1.00 90.75 283 SER A C 1
ATOM 2222 O O . SER A 1 283 ? 3.080 20.867 -9.274 1.00 90.75 283 SER A O 1
ATOM 2224 N N . ARG A 1 284 ? 1.337 19.739 -8.418 1.00 95.94 284 ARG A N 1
ATOM 2225 C CA . ARG A 1 284 ? 1.622 20.024 -6.999 1.00 95.94 284 ARG A CA 1
ATOM 2226 C C . ARG A 1 284 ? 2.478 18.952 -6.321 1.00 95.94 284 ARG A C 1
ATOM 2228 O O . ARG A 1 284 ? 2.753 19.087 -5.129 1.00 95.94 284 ARG A O 1
ATOM 2235 N N . MET A 1 285 ? 2.889 17.920 -7.059 1.00 97.69 285 MET A N 1
ATOM 2236 C CA . MET A 1 285 ? 3.677 16.811 -6.532 1.00 97.69 285 MET A CA 1
ATOM 2237 C C . MET A 1 285 ? 5.012 17.301 -5.959 1.00 97.69 285 MET A C 1
ATOM 2239 O O . MET A 1 285 ? 5.783 17.994 -6.623 1.00 97.69 285 MET A O 1
ATOM 2243 N N . VAL A 1 286 ? 5.282 16.902 -4.721 1.00 98.56 286 VAL A N 1
ATOM 2244 C CA . VAL A 1 286 ? 6.527 17.154 -3.985 1.00 98.56 286 VAL A CA 1
ATOM 2245 C C . VAL A 1 286 ? 7.248 15.841 -3.687 1.00 98.56 286 VAL A C 1
ATOM 2247 O O . VAL A 1 286 ? 8.479 15.814 -3.646 1.00 98.56 286 VAL A O 1
ATOM 2250 N N . ALA A 1 287 ? 6.505 14.753 -3.480 1.00 98.81 287 ALA A N 1
ATOM 2251 C CA . ALA A 1 287 ? 7.072 13.447 -3.182 1.00 98.81 287 ALA A CA 1
ATOM 2252 C C . ALA A 1 287 ? 6.386 12.342 -3.991 1.00 98.81 287 ALA A C 1
ATOM 2254 O O . ALA A 1 287 ? 5.185 12.114 -3.847 1.00 98.81 287 ALA A O 1
ATOM 2255 N N . LEU A 1 288 ? 7.168 11.627 -4.799 1.00 98.69 288 LEU A N 1
ATOM 2256 C CA . LEU A 1 288 ? 6.729 10.457 -5.551 1.00 98.69 288 LEU A CA 1
ATOM 2257 C C . LEU A 1 288 ? 7.591 9.248 -5.180 1.00 98.69 288 LEU A C 1
ATOM 2259 O O . LEU A 1 288 ? 8.807 9.270 -5.363 1.00 98.69 288 LEU A O 1
ATOM 2263 N N . ASP A 1 289 ? 6.952 8.188 -4.689 1.00 98.75 289 ASP A N 1
ATOM 2264 C CA . ASP A 1 289 ? 7.561 6.863 -4.539 1.00 98.75 289 ASP A CA 1
ATOM 2265 C C . ASP A 1 289 ? 6.878 5.880 -5.489 1.00 98.75 289 ASP A C 1
ATOM 2267 O O . ASP A 1 289 ? 5.736 5.477 -5.271 1.00 98.75 289 ASP A O 1
ATOM 2271 N N . ALA A 1 290 ? 7.583 5.521 -6.553 1.00 97.38 290 ALA A N 1
ATOM 2272 C CA . ALA A 1 290 ? 7.174 4.578 -7.580 1.00 97.38 290 ALA A CA 1
ATOM 2273 C C . ALA A 1 290 ? 8.178 3.421 -7.727 1.00 97.38 290 ALA A C 1
ATOM 2275 O O . ALA A 1 290 ? 8.269 2.813 -8.796 1.00 97.38 290 ALA A O 1
ATOM 2276 N N . GLY A 1 291 ? 8.926 3.097 -6.667 1.00 97.06 291 GLY A N 1
ATOM 2277 C CA . GLY A 1 291 ? 9.897 2.002 -6.708 1.00 97.06 291 GLY A CA 1
ATOM 2278 C C . GLY A 1 291 ? 9.257 0.616 -6.893 1.00 97.06 291 GLY A C 1
ATOM 2279 O O . GLY A 1 291 ? 8.076 0.434 -6.590 1.00 97.06 291 GLY A O 1
ATOM 2280 N N . GLY A 1 292 ? 10.005 -0.373 -7.381 1.00 88.12 292 GLY A N 1
ATOM 2281 C CA . GLY A 1 292 ? 9.518 -1.743 -7.591 1.00 88.12 292 GLY A CA 1
ATOM 2282 C C . GLY A 1 292 ? 8.403 -1.832 -8.635 1.00 88.12 292 GLY A C 1
ATOM 2283 O O . GLY A 1 292 ? 7.356 -2.426 -8.383 1.00 88.12 292 GLY A O 1
ATOM 2284 N N . ASN A 1 293 ? 8.583 -1.175 -9.778 1.00 87.25 293 ASN A N 1
ATOM 2285 C CA . ASN A 1 293 ? 7.633 -1.156 -10.893 1.00 87.25 293 ASN A CA 1
ATOM 2286 C C . ASN A 1 293 ? 8.366 -1.515 -12.207 1.00 87.25 293 ASN A C 1
ATOM 2288 O O . ASN A 1 293 ? 9.462 -2.074 -12.209 1.00 87.25 293 ASN A O 1
ATOM 2292 N N . PHE A 1 294 ? 7.753 -1.239 -13.358 1.00 89.06 294 PHE A N 1
ATOM 2293 C CA . PHE A 1 294 ? 8.320 -1.475 -14.689 1.00 89.06 294 PHE A CA 1
ATOM 2294 C C . PHE A 1 294 ? 8.502 -0.178 -15.489 1.00 89.06 294 PHE A C 1
ATOM 2296 O O . PHE A 1 294 ? 8.504 -0.209 -16.720 1.00 89.06 294 PHE A O 1
ATOM 2303 N N . ILE A 1 295 ? 8.656 0.955 -14.803 1.00 91.81 295 ILE A N 1
ATOM 2304 C CA . ILE A 1 295 ? 8.752 2.283 -15.414 1.00 91.81 295 ILE A CA 1
ATOM 2305 C C . ILE A 1 295 ? 10.072 2.392 -16.174 1.00 91.81 295 ILE A C 1
ATOM 2307 O O . ILE A 1 295 ? 11.136 2.085 -15.637 1.00 91.81 295 ILE A O 1
ATOM 2311 N N . ALA A 1 296 ? 10.001 2.837 -17.426 1.00 93.31 296 ALA A N 1
ATOM 2312 C CA . ALA A 1 296 ? 11.173 3.111 -18.258 1.00 93.31 296 ALA A CA 1
ATOM 2313 C C . ALA A 1 296 ? 11.268 4.585 -18.671 1.00 93.31 296 ALA A C 1
ATOM 2315 O O . ALA A 1 296 ? 12.378 5.101 -18.812 1.00 93.31 296 ALA A O 1
ATOM 2316 N N . ASP A 1 297 ? 10.121 5.250 -18.838 1.00 94.69 297 ASP A N 1
ATOM 2317 C CA . ASP A 1 297 ? 10.028 6.651 -19.235 1.00 94.69 297 ASP A CA 1
ATOM 2318 C C . ASP A 1 297 ? 9.592 7.538 -18.061 1.00 94.69 297 ASP A C 1
ATOM 2320 O O . ASP A 1 297 ? 8.552 7.325 -17.438 1.00 94.69 297 ASP A O 1
ATOM 2324 N N . LEU A 1 298 ? 10.403 8.555 -17.771 1.00 98.00 298 LEU A N 1
ATOM 2325 C CA . LEU A 1 298 ? 10.123 9.581 -16.766 1.00 98.00 298 LEU A CA 1
ATOM 2326 C C . LEU A 1 298 ? 9.602 10.886 -17.386 1.00 98.00 298 LEU A C 1
ATOM 2328 O O . LEU A 1 298 ? 9.279 11.819 -16.652 1.00 98.00 298 LEU A O 1
ATOM 2332 N N . SER A 1 299 ? 9.496 10.984 -18.715 1.00 97.31 299 SER A N 1
ATOM 2333 C CA . SER A 1 299 ? 8.996 12.181 -19.396 1.00 97.31 299 SER A CA 1
ATOM 2334 C C . SER A 1 299 ? 7.640 12.684 -18.868 1.00 97.31 299 SER A C 1
ATOM 2336 O O . SER A 1 299 ? 7.506 13.906 -18.720 1.00 97.31 299 SER A O 1
ATOM 2338 N N . PRO A 1 300 ? 6.683 11.825 -18.442 1.00 96.94 300 PRO A N 1
ATOM 2339 C CA . PRO A 1 300 ? 5.411 12.295 -17.894 1.00 96.94 300 PRO A CA 1
ATOM 2340 C C . PRO A 1 300 ? 5.529 13.146 -16.627 1.00 96.94 300 PRO A C 1
ATOM 2342 O O . PRO A 1 300 ? 4.651 13.963 -16.361 1.00 96.94 300 PRO A O 1
ATOM 2345 N N . ILE A 1 301 ? 6.599 12.979 -15.842 1.00 97.06 301 ILE A N 1
ATOM 2346 C CA . ILE A 1 301 ? 6.793 13.718 -14.587 1.00 97.06 301 ILE A CA 1
ATOM 2347 C C . ILE A 1 301 ? 7.688 14.954 -14.747 1.00 97.06 301 ILE A C 1
ATOM 2349 O O . ILE A 1 301 ? 7.877 15.689 -13.782 1.00 97.06 301 ILE A O 1
ATOM 2353 N N . ALA A 1 302 ? 8.202 15.247 -15.948 1.00 96.56 302 ALA A N 1
ATOM 2354 C CA . ALA A 1 302 ? 9.172 16.326 -16.182 1.00 96.56 302 ALA A CA 1
ATOM 2355 C C . ALA A 1 302 ? 8.678 17.734 -15.781 1.00 96.56 302 ALA A C 1
ATOM 2357 O O . ALA A 1 302 ? 9.478 18.641 -15.539 1.00 96.56 302 ALA A O 1
ATOM 2358 N N . SER A 1 303 ? 7.359 17.934 -15.708 1.00 94.06 303 SER A N 1
ATOM 2359 C CA . SER A 1 303 ? 6.724 19.196 -15.311 1.00 94.06 303 SER A CA 1
ATOM 2360 C C . SER A 1 303 ? 6.610 19.382 -13.789 1.00 94.06 303 SER A C 1
ATOM 2362 O O . SER A 1 303 ? 6.332 20.494 -13.335 1.00 94.06 303 SER A O 1
ATOM 2364 N N . MET A 1 304 ? 6.847 18.335 -12.988 1.00 96.12 304 MET A N 1
ATOM 2365 C CA . MET A 1 304 ? 6.721 18.334 -11.524 1.00 96.12 304 MET A CA 1
ATOM 2366 C C . MET A 1 304 ? 7.944 18.976 -10.851 1.00 96.12 304 MET A C 1
ATOM 2368 O O . MET A 1 304 ? 8.626 18.374 -10.030 1.00 96.12 304 MET A O 1
ATOM 2372 N N . THR A 1 305 ? 8.249 20.226 -11.193 1.00 94.12 305 THR A N 1
ATOM 2373 C CA . THR A 1 305 ? 9.489 20.908 -10.774 1.00 94.12 305 THR A CA 1
ATOM 2374 C C . THR A 1 305 ? 9.566 21.230 -9.277 1.00 94.12 305 THR A C 1
ATOM 2376 O O . THR A 1 305 ? 10.614 21.657 -8.807 1.00 94.12 305 THR A O 1
ATOM 2379 N N . GLN A 1 306 ? 8.484 21.010 -8.520 1.00 95.81 306 GLN A N 1
ATOM 2380 C CA . GLN A 1 306 ? 8.450 21.101 -7.052 1.00 95.81 306 GLN A CA 1
ATOM 2381 C C . GLN A 1 306 ? 8.904 19.805 -6.351 1.00 95.81 306 GLN A C 1
ATOM 2383 O O . GLN A 1 306 ? 8.860 19.725 -5.121 1.00 95.81 306 GLN A O 1
ATOM 2388 N N . MET A 1 307 ? 9.329 18.791 -7.115 1.00 97.88 307 MET A N 1
ATOM 2389 C CA . MET A 1 307 ? 9.780 17.503 -6.595 1.00 97.88 307 MET A CA 1
ATOM 2390 C C . MET A 1 307 ? 10.956 17.670 -5.626 1.00 97.88 307 MET A C 1
ATOM 2392 O O . MET A 1 307 ? 12.014 18.179 -5.987 1.00 97.88 307 MET A O 1
ATOM 2396 N N . ARG A 1 308 ? 10.779 17.178 -4.399 1.00 98.25 308 ARG A N 1
ATOM 2397 C CA . ARG A 1 308 ? 11.808 17.091 -3.353 1.00 98.25 308 ARG A CA 1
ATOM 2398 C C . ARG A 1 308 ? 12.229 15.657 -3.082 1.00 98.25 308 ARG A C 1
ATOM 2400 O O . ARG A 1 308 ? 13.368 15.423 -2.695 1.00 98.25 308 ARG A O 1
ATOM 2407 N N . THR A 1 309 ? 11.338 14.694 -3.274 1.00 98.69 309 THR A N 1
ATOM 2408 C CA . THR A 1 309 ? 11.640 13.281 -3.046 1.00 98.69 309 THR A CA 1
ATOM 2409 C C . THR A 1 309 ? 11.149 12.470 -4.225 1.00 98.69 309 THR A C 1
ATOM 2411 O O . THR A 1 309 ? 9.946 12.335 -4.419 1.00 98.69 309 THR A O 1
ATOM 2414 N N . LEU A 1 310 ? 12.084 11.913 -4.988 1.00 98.81 310 LEU A N 1
ATOM 2415 C CA . LEU A 1 310 ? 11.784 10.986 -6.068 1.00 98.81 310 LEU A CA 1
ATOM 2416 C C . LEU A 1 310 ? 12.420 9.637 -5.750 1.00 98.81 310 LEU A C 1
ATOM 2418 O O . LEU A 1 310 ? 13.644 9.529 -5.703 1.00 98.81 310 LEU A O 1
ATOM 2422 N N . LYS A 1 311 ? 11.583 8.621 -5.541 1.00 98.81 311 LYS A N 1
ATOM 2423 C CA . LYS A 1 311 ? 12.009 7.228 -5.408 1.00 98.81 311 LYS A CA 1
ATOM 2424 C C . LYS A 1 311 ? 11.447 6.423 -6.563 1.00 98.81 311 LYS A C 1
ATOM 2426 O O . LYS A 1 311 ? 10.236 6.300 -6.711 1.00 98.81 311 LYS A O 1
ATOM 2431 N N . VAL A 1 312 ? 12.333 5.919 -7.398 1.00 98.44 312 VAL A N 1
ATOM 2432 C CA . VAL A 1 312 ? 12.053 5.146 -8.609 1.00 98.44 312 VAL A CA 1
ATOM 2433 C C . VAL A 1 312 ? 13.004 3.952 -8.694 1.00 98.44 312 VAL A C 1
ATOM 2435 O O . VAL A 1 312 ? 13.334 3.478 -9.778 1.00 98.44 312 VAL A O 1
ATOM 2438 N N . ASP A 1 313 ? 13.466 3.467 -7.544 1.00 97.88 313 ASP A N 1
ATOM 2439 C CA . ASP A 1 313 ? 14.326 2.298 -7.449 1.00 97.88 313 ASP A CA 1
ATOM 2440 C C . ASP A 1 313 ? 13.642 1.023 -7.951 1.00 97.88 313 ASP A C 1
ATOM 2442 O O . ASP A 1 313 ? 12.419 0.947 -7.946 1.00 97.88 313 ASP A O 1
ATOM 2446 N N . ASP A 1 314 ? 14.407 0.026 -8.392 1.00 90.75 314 ASP A N 1
ATOM 2447 C CA . ASP A 1 314 ? 13.878 -1.249 -8.912 1.00 90.75 314 ASP A CA 1
ATOM 2448 C C . ASP A 1 314 ? 12.847 -1.027 -10.039 1.00 90.75 314 ASP A C 1
ATOM 2450 O O . ASP A 1 314 ? 11.649 -1.282 -9.908 1.00 90.75 314 ASP A O 1
ATOM 2454 N N . ASN A 1 315 ? 13.332 -0.445 -11.139 1.00 92.06 315 ASN A N 1
ATOM 2455 C CA . ASN A 1 315 ? 12.569 -0.108 -12.344 1.00 92.06 315 ASN A CA 1
ATOM 2456 C C . ASN A 1 315 ? 13.417 -0.394 -13.608 1.00 92.06 315 ASN A C 1
ATOM 2458 O O . ASN A 1 315 ? 14.392 -1.148 -13.583 1.00 92.06 315 ASN A O 1
ATOM 2462 N N . ARG A 1 316 ? 13.023 0.154 -14.765 1.00 92.62 316 ARG A N 1
ATOM 2463 C CA . ARG A 1 316 ? 13.679 -0.036 -16.073 1.00 92.62 316 ARG A CA 1
ATOM 2464 C C . ARG A 1 316 ? 14.195 1.278 -16.670 1.00 92.62 316 ARG A C 1
ATOM 2466 O O . ARG A 1 316 ? 14.341 1.392 -17.888 1.00 92.62 316 ARG A O 1
ATOM 2473 N N . ILE A 1 317 ? 14.460 2.273 -15.827 1.00 95.31 317 ILE A N 1
ATOM 2474 C CA . ILE A 1 317 ? 14.835 3.626 -16.247 1.00 95.31 317 ILE A CA 1
ATOM 2475 C C . ILE A 1 317 ? 16.242 3.611 -16.837 1.00 95.31 317 ILE A C 1
ATOM 2477 O O . ILE A 1 317 ? 17.161 2.996 -16.294 1.00 95.31 317 ILE A O 1
ATOM 2481 N N . ARG A 1 318 ? 16.402 4.310 -17.961 1.00 93.12 318 ARG A N 1
ATOM 2482 C CA . ARG A 1 318 ? 17.690 4.496 -18.650 1.00 93.12 318 ARG A CA 1
ATOM 2483 C C . ARG A 1 318 ? 18.094 5.960 -18.740 1.00 93.12 318 ARG A C 1
ATOM 2485 O O . ARG A 1 318 ? 19.278 6.271 -18.634 1.00 93.12 318 ARG A O 1
ATOM 2492 N N . ASP A 1 319 ? 17.110 6.827 -18.954 1.00 94.12 319 ASP A N 1
ATOM 2493 C CA . ASP A 1 319 ? 17.294 8.249 -19.210 1.00 94.12 319 ASP A CA 1
ATOM 2494 C C . ASP A 1 319 ? 16.774 9.084 -18.034 1.00 94.12 319 ASP A C 1
ATOM 2496 O O . ASP A 1 319 ? 15.726 8.795 -17.454 1.00 94.12 319 ASP A O 1
ATOM 2500 N N . LEU A 1 320 ? 17.530 10.123 -17.691 1.00 98.00 320 LEU A N 1
ATOM 2501 C CA . LEU A 1 320 ? 17.241 11.068 -16.618 1.00 98.00 320 LEU A CA 1
ATOM 2502 C C . LEU A 1 320 ? 16.940 12.482 -17.144 1.00 98.00 320 LEU A C 1
ATOM 2504 O O . LEU A 1 320 ? 16.812 13.407 -16.346 1.00 98.00 320 LEU A O 1
ATOM 2508 N N . GLU A 1 321 ? 16.802 12.675 -18.460 1.00 97.75 321 GLU A N 1
ATOM 2509 C CA . GLU A 1 321 ? 16.516 13.974 -19.092 1.00 97.75 321 GLU A CA 1
ATOM 2510 C C . GLU A 1 321 ? 15.275 14.666 -18.519 1.00 97.75 321 GLU A C 1
ATOM 2512 O O . GLU A 1 321 ? 15.267 15.886 -18.332 1.00 97.75 321 GLU A O 1
ATOM 2517 N N . ALA A 1 322 ? 14.252 13.893 -18.148 1.00 97.62 322 ALA A N 1
ATOM 2518 C CA . ALA A 1 322 ? 13.050 14.410 -17.498 1.00 97.62 322 ALA A CA 1
ATOM 2519 C C . ALA A 1 322 ? 13.336 15.142 -16.172 1.00 97.62 322 ALA A C 1
ATOM 2521 O O . ALA A 1 322 ? 12.576 16.026 -15.779 1.00 97.62 322 ALA A O 1
ATOM 2522 N N . LEU A 1 323 ? 14.437 14.811 -15.493 1.00 98.12 323 LEU A N 1
ATOM 2523 C CA . LEU A 1 323 ? 14.768 15.328 -14.166 1.00 98.12 323 LEU A CA 1
ATOM 2524 C C . LEU A 1 323 ? 15.584 16.627 -14.202 1.00 98.12 323 LEU A C 1
ATOM 2526 O O . LEU A 1 323 ? 15.777 17.244 -13.157 1.00 98.12 323 LEU A O 1
ATOM 2530 N N . LYS A 1 324 ? 16.054 17.085 -15.371 1.00 97.00 324 LYS A N 1
ATOM 2531 C CA . LYS A 1 324 ? 17.008 18.209 -15.495 1.00 97.00 324 LYS A CA 1
ATOM 2532 C C . LYS A 1 324 ? 16.586 19.519 -14.815 1.00 97.00 324 LYS A C 1
ATOM 2534 O O . LYS A 1 324 ? 17.434 20.356 -14.521 1.00 97.00 324 LYS A O 1
ATOM 2539 N N . ASN A 1 325 ? 15.283 19.702 -14.585 1.00 96.12 325 ASN A N 1
ATOM 2540 C CA . ASN A 1 325 ? 14.698 20.897 -13.974 1.00 96.12 325 ASN A CA 1
ATOM 2541 C C . ASN A 1 325 ? 14.245 20.698 -12.516 1.00 96.12 325 ASN A C 1
ATOM 2543 O O . ASN A 1 325 ? 13.572 21.569 -11.966 1.00 96.12 325 ASN A O 1
ATOM 2547 N N . PHE A 1 326 ? 14.578 19.575 -11.873 1.00 97.25 326 PHE A N 1
ATOM 2548 C CA . PHE A 1 326 ? 14.190 19.293 -10.486 1.00 97.25 326 PHE A CA 1
ATOM 2549 C C . PHE A 1 326 ? 15.189 19.927 -9.507 1.00 97.25 326 PHE A C 1
ATOM 2551 O O . PHE A 1 326 ? 15.850 19.248 -8.727 1.00 97.25 326 PHE A O 1
ATOM 2558 N N . TYR A 1 327 ? 15.342 21.251 -9.571 1.00 95.12 327 TYR A N 1
ATOM 2559 C CA . TYR A 1 327 ? 16.367 21.977 -8.809 1.00 95.12 327 TYR A CA 1
ATOM 2560 C C . TYR A 1 327 ? 16.189 21.887 -7.283 1.00 95.12 327 TYR A C 1
ATOM 2562 O O . TYR A 1 327 ? 17.169 22.035 -6.557 1.00 95.12 327 TYR A O 1
ATOM 2570 N N . ASP A 1 328 ? 14.967 21.616 -6.810 1.00 95.06 328 ASP A N 1
ATOM 2571 C CA . ASP A 1 328 ? 14.628 21.441 -5.389 1.00 95.06 328 ASP A CA 1
ATOM 2572 C C . ASP A 1 328 ? 14.723 19.977 -4.907 1.00 95.06 328 ASP A C 1
ATOM 2574 O O . ASP A 1 328 ? 14.368 19.679 -3.760 1.00 95.06 328 ASP A O 1
ATOM 2578 N N . LEU A 1 329 ? 15.193 19.055 -5.758 1.00 97.31 329 LEU A N 1
ATOM 2579 C CA . LEU A 1 329 ? 15.286 17.635 -5.427 1.00 97.31 329 LEU A CA 1
ATOM 2580 C C . LEU A 1 329 ? 16.224 17.432 -4.237 1.00 97.31 329 LEU A C 1
ATOM 2582 O O . LEU A 1 329 ? 17.400 17.774 -4.295 1.00 97.31 329 LEU A O 1
ATOM 2586 N N . PHE A 1 330 ? 15.696 16.868 -3.156 1.00 96.62 330 PHE A N 1
ATOM 2587 C CA . PHE A 1 330 ? 16.417 16.616 -1.912 1.00 96.62 330 PHE A CA 1
ATOM 2588 C C . PHE A 1 330 ? 16.864 15.154 -1.816 1.00 96.62 330 PHE A C 1
ATOM 2590 O O . PHE A 1 330 ? 18.010 14.893 -1.465 1.00 96.62 330 PHE A O 1
ATOM 2597 N N . ILE A 1 331 ? 15.987 14.215 -2.177 1.00 98.00 331 ILE A N 1
ATOM 2598 C CA . ILE A 1 331 ? 16.276 12.778 -2.237 1.00 98.00 331 ILE A CA 1
ATOM 2599 C C . ILE A 1 331 ? 15.990 12.279 -3.652 1.00 98.00 331 ILE A C 1
ATOM 2601 O O . ILE A 1 331 ? 14.866 12.427 -4.142 1.00 98.00 331 ILE A O 1
ATOM 2605 N N . LEU A 1 332 ? 16.994 11.653 -4.264 1.00 98.56 332 LEU A N 1
ATOM 2606 C CA . LEU A 1 332 ? 16.859 10.842 -5.469 1.00 98.56 332 LEU A CA 1
ATOM 2607 C C . LEU A 1 332 ? 17.248 9.402 -5.141 1.00 98.56 332 LEU A C 1
ATOM 2609 O O . LEU A 1 332 ? 18.419 9.121 -4.902 1.00 98.56 332 LEU A O 1
ATOM 2613 N N . ASP A 1 333 ? 16.279 8.497 -5.167 1.00 98.50 333 ASP A N 1
ATOM 2614 C CA . ASP A 1 333 ? 16.524 7.059 -5.099 1.00 98.50 333 ASP A CA 1
ATOM 2615 C C . ASP A 1 333 ? 16.164 6.423 -6.443 1.00 98.50 333 ASP A C 1
ATOM 2617 O O . ASP A 1 333 ? 14.997 6.367 -6.821 1.00 98.50 333 ASP A O 1
ATOM 2621 N N . ALA A 1 334 ? 17.175 6.014 -7.200 1.00 97.88 334 ALA A N 1
ATOM 2622 C CA . ALA A 1 334 ? 17.052 5.388 -8.513 1.00 97.88 334 ALA A CA 1
ATOM 2623 C C . ALA A 1 334 ? 18.000 4.183 -8.637 1.00 97.88 334 ALA A C 1
ATOM 2625 O O . ALA A 1 334 ? 18.496 3.870 -9.724 1.00 97.88 334 ALA A O 1
ATOM 2626 N N . GLN A 1 335 ? 18.275 3.502 -7.520 1.00 95.00 335 GLN A N 1
ATOM 2627 C CA . GLN A 1 335 ? 19.023 2.243 -7.520 1.00 95.00 335 GLN A CA 1
ATOM 2628 C C . GLN A 1 335 ? 18.280 1.149 -8.310 1.00 95.00 335 GLN A C 1
ATOM 2630 O O . GLN A 1 335 ? 17.089 1.278 -8.584 1.00 95.00 335 GLN A O 1
ATOM 2635 N N . ASP A 1 336 ? 18.967 0.071 -8.686 1.00 88.31 336 ASP A N 1
ATOM 2636 C CA . ASP A 1 336 ? 18.355 -1.059 -9.412 1.00 88.31 336 ASP A CA 1
ATOM 2637 C C . ASP A 1 336 ? 17.621 -0.628 -10.697 1.00 88.31 336 ASP A C 1
ATOM 2639 O O . ASP A 1 336 ? 16.484 -1.010 -10.965 1.00 88.31 336 ASP A O 1
ATOM 2643 N N . ASN A 1 337 ? 18.282 0.202 -11.501 1.00 92.00 337 ASN A N 1
ATOM 2644 C CA . ASN A 1 337 ? 17.801 0.647 -12.806 1.00 92.00 337 ASN A CA 1
ATOM 2645 C C . ASN A 1 337 ? 18.856 0.356 -13.884 1.00 92.00 337 ASN A C 1
ATOM 2647 O O . ASN A 1 337 ? 19.824 -0.384 -13.674 1.00 92.00 337 ASN A O 1
ATOM 2651 N N . TRP A 1 338 ? 18.665 0.892 -15.087 1.00 92.38 338 TRP A N 1
ATOM 2652 C CA . TRP A 1 338 ? 19.576 0.709 -16.213 1.00 92.38 338 TRP A CA 1
ATOM 2653 C C . TRP A 1 338 ? 20.223 2.023 -16.669 1.00 92.38 338 TRP A C 1
ATOM 2655 O O . TRP A 1 338 ? 20.544 2.179 -17.847 1.00 92.38 338 TRP A O 1
ATOM 2665 N N . ILE A 1 339 ? 20.436 2.952 -15.738 1.00 95.31 339 ILE A N 1
ATOM 2666 C CA . ILE A 1 339 ? 21.029 4.266 -15.998 1.00 95.31 339 ILE A CA 1
ATOM 2667 C C . ILE A 1 339 ? 22.516 4.101 -16.309 1.00 95.31 339 ILE A C 1
ATOM 2669 O O . ILE A 1 339 ? 23.231 3.417 -15.577 1.00 95.31 339 ILE A O 1
ATOM 2673 N N . SER A 1 340 ? 22.993 4.750 -17.370 1.00 92.88 340 SER A N 1
ATOM 2674 C CA . SER A 1 340 ? 24.415 4.755 -17.752 1.00 92.88 340 SER A CA 1
ATOM 2675 C C . SER A 1 340 ? 25.049 6.147 -17.773 1.00 92.88 340 SER A C 1
ATOM 2677 O O . SER A 1 340 ? 26.263 6.271 -17.587 1.00 92.88 340 SER A O 1
ATOM 2679 N N . SER A 1 341 ? 24.244 7.197 -17.962 1.00 95.00 341 SER A N 1
ATOM 2680 C CA . SER A 1 341 ? 24.706 8.583 -18.028 1.00 95.00 341 SER A CA 1
ATOM 2681 C C . SER A 1 341 ? 24.035 9.448 -16.969 1.00 95.00 341 SER A C 1
ATOM 2683 O O . SER A 1 341 ? 22.813 9.463 -16.846 1.00 95.00 341 SER A O 1
ATOM 2685 N N . LEU A 1 342 ? 24.848 10.213 -16.242 1.00 97.50 342 LEU A N 1
ATOM 2686 C CA . LEU A 1 342 ? 24.399 11.209 -15.264 1.00 97.50 342 LEU A CA 1
ATOM 2687 C C . LEU A 1 342 ? 24.386 12.634 -15.828 1.00 97.50 342 LEU A C 1
ATOM 2689 O O . LEU A 1 342 ? 23.965 13.569 -15.151 1.00 97.50 342 LEU A O 1
ATOM 2693 N N . LYS A 1 343 ? 24.837 12.812 -17.072 1.00 96.06 343 LYS A N 1
ATOM 2694 C CA . LYS A 1 343 ? 24.939 14.119 -17.726 1.00 96.06 343 LYS A CA 1
ATOM 2695 C C . LYS A 1 343 ? 23.630 14.921 -17.727 1.00 96.06 343 LYS A C 1
ATOM 2697 O O . LYS A 1 343 ? 23.703 16.107 -17.417 1.00 96.06 343 LYS A O 1
ATOM 2702 N N . PRO A 1 344 ? 22.446 14.330 -17.992 1.00 97.56 344 PRO A N 1
ATOM 2703 C CA . PRO A 1 344 ? 21.194 15.092 -17.996 1.00 97.56 344 PRO A CA 1
ATOM 2704 C C . PRO A 1 344 ? 20.871 15.788 -16.667 1.00 97.56 344 PRO A C 1
ATOM 2706 O O . PRO A 1 344 ? 20.209 16.824 -16.639 1.00 97.56 344 PRO A O 1
ATOM 2709 N N . ILE A 1 345 ? 21.372 15.241 -15.557 1.00 97.12 345 ILE A N 1
ATOM 2710 C CA . ILE A 1 345 ? 21.143 15.756 -14.205 1.00 97.12 345 ILE A CA 1
ATOM 2711 C C . ILE A 1 345 ? 22.380 16.423 -13.606 1.00 97.12 345 ILE A C 1
ATOM 2713 O O . ILE A 1 345 ? 22.464 16.595 -12.391 1.00 97.12 345 ILE A O 1
ATOM 2717 N N . GLU A 1 346 ? 23.336 16.847 -14.438 1.00 94.88 346 GLU A N 1
ATOM 2718 C CA . GLU A 1 346 ? 24.589 17.430 -13.956 1.00 94.88 346 GLU A CA 1
ATOM 2719 C C . GLU A 1 346 ? 24.375 18.664 -13.065 1.00 94.88 346 GLU A C 1
ATOM 2721 O O . GLU A 1 346 ? 25.154 18.916 -12.146 1.00 94.88 346 GLU A O 1
ATOM 2726 N N . ASN A 1 347 ? 23.317 19.439 -13.314 1.00 92.88 347 ASN A N 1
ATOM 2727 C CA . ASN A 1 347 ? 23.025 20.683 -12.598 1.00 92.88 347 ASN A CA 1
ATOM 2728 C C . ASN A 1 347 ? 22.226 20.478 -11.306 1.00 92.88 347 ASN A C 1
ATOM 2730 O O . ASN A 1 347 ? 22.033 21.440 -10.562 1.00 92.88 347 ASN A O 1
ATOM 2734 N N . LEU A 1 348 ? 21.782 19.251 -11.025 1.00 95.62 348 LEU A N 1
ATOM 2735 C CA . LEU A 1 348 ? 21.103 18.929 -9.776 1.00 95.62 348 LEU A CA 1
ATOM 2736 C C . LEU A 1 348 ? 22.127 18.744 -8.656 1.00 95.62 348 LEU A C 1
ATOM 2738 O O . LEU A 1 348 ? 23.251 18.302 -8.897 1.00 95.62 348 LEU A O 1
ATOM 2742 N N . VAL A 1 349 ? 21.735 19.050 -7.418 1.00 93.62 349 VAL A N 1
ATOM 2743 C CA . VAL A 1 349 ? 22.558 18.796 -6.224 1.00 93.62 349 VAL A CA 1
ATOM 2744 C C . VAL A 1 349 ? 21.679 18.252 -5.090 1.00 93.62 349 VAL A C 1
ATOM 2746 O O . VAL A 1 349 ? 21.429 18.970 -4.120 1.00 93.62 349 VAL A O 1
ATOM 2749 N N . PRO A 1 350 ? 21.169 17.009 -5.198 1.00 94.62 350 PRO A N 1
ATOM 2750 C CA . PRO A 1 350 ? 20.343 16.436 -4.141 1.00 94.62 350 PRO A CA 1
ATOM 2751 C C . PRO A 1 350 ? 21.150 16.197 -2.865 1.00 94.62 350 PRO A C 1
ATOM 2753 O O . PRO A 1 350 ? 22.364 16.005 -2.919 1.00 94.62 350 PRO A O 1
ATOM 2756 N N . HIS A 1 351 ? 20.491 16.205 -1.708 1.00 93.62 351 HIS A N 1
ATOM 2757 C CA . HIS A 1 351 ? 21.137 15.904 -0.430 1.00 93.62 351 HIS A CA 1
ATOM 2758 C C . HIS A 1 351 ? 21.494 14.420 -0.314 1.00 93.62 351 HIS A C 1
ATOM 2760 O O . HIS A 1 351 ? 22.574 14.082 0.166 1.00 93.62 351 HIS A O 1
ATOM 2766 N N . GLU A 1 352 ? 20.612 13.547 -0.800 1.00 94.75 352 GLU A N 1
ATOM 2767 C CA . GLU A 1 352 ? 20.791 12.097 -0.819 1.00 94.75 352 GLU A CA 1
ATOM 2768 C C . GLU A 1 352 ? 20.564 11.570 -2.240 1.00 94.75 352 GLU A C 1
ATOM 2770 O O . GLU A 1 352 ? 19.538 11.857 -2.864 1.00 94.75 352 GLU A O 1
ATOM 2775 N N . VAL A 1 353 ? 21.535 10.816 -2.759 1.00 96.94 353 VAL A N 1
ATOM 2776 C CA . VAL A 1 353 ? 21.512 10.232 -4.104 1.00 96.94 353 VAL A CA 1
ATOM 2777 C C . VAL A 1 353 ? 21.871 8.752 -4.021 1.00 96.94 353 VAL A C 1
ATOM 2779 O O . VAL A 1 353 ? 23.017 8.405 -3.738 1.00 96.94 353 VAL A O 1
ATOM 2782 N N . TYR A 1 354 ? 20.906 7.886 -4.318 1.00 95.50 354 TYR A N 1
ATOM 2783 C CA . TYR A 1 354 ? 21.075 6.436 -4.362 1.00 95.50 354 TYR A CA 1
ATOM 2784 C C . TYR A 1 354 ? 20.949 5.947 -5.807 1.00 95.50 354 TYR A C 1
ATOM 2786 O O . TYR A 1 354 ? 19.892 6.023 -6.425 1.00 95.50 354 TYR A O 1
ATOM 2794 N N . LEU A 1 355 ? 22.060 5.476 -6.365 1.00 96.25 355 LEU A N 1
ATOM 2795 C CA . LEU A 1 355 ? 22.220 5.036 -7.754 1.00 96.25 355 LEU A CA 1
ATOM 2796 C C . LEU A 1 355 ? 22.917 3.670 -7.836 1.00 96.25 355 LEU A C 1
ATOM 2798 O O . LEU A 1 355 ? 23.412 3.286 -8.900 1.00 96.25 355 LEU A O 1
ATOM 2802 N N . ALA A 1 356 ? 22.968 2.924 -6.731 1.00 88.69 356 ALA A N 1
ATOM 2803 C CA . ALA A 1 356 ? 23.564 1.596 -6.696 1.00 88.69 356 ALA A CA 1
ATOM 2804 C C . ALA A 1 356 ? 22.922 0.650 -7.726 1.00 88.69 356 ALA A C 1
ATOM 2806 O O . ALA A 1 356 ? 21.760 0.814 -8.100 1.00 88.69 356 ALA A O 1
ATOM 2807 N N . ARG A 1 357 ? 23.668 -0.364 -8.178 1.00 86.69 357 ARG A N 1
ATOM 2808 C CA . ARG A 1 357 ? 23.149 -1.417 -9.077 1.00 86.69 357 ARG A CA 1
ATOM 2809 C C . ARG A 1 357 ? 22.557 -0.873 -10.389 1.00 86.69 357 ARG A C 1
ATOM 2811 O O . ARG A 1 357 ? 21.534 -1.352 -10.870 1.00 86.69 357 ARG A O 1
ATOM 2818 N N . ASN A 1 358 ? 23.233 0.113 -10.980 1.00 91.81 358 ASN A N 1
ATOM 2819 C CA . ASN A 1 358 ? 22.946 0.663 -12.308 1.00 91.81 358 ASN A CA 1
ATOM 2820 C C . ASN A 1 358 ? 24.023 0.237 -13.329 1.00 91.81 358 ASN A C 1
ATOM 2822 O O . ASN A 1 358 ? 24.697 -0.784 -13.170 1.00 91.81 358 ASN A O 1
ATOM 2826 N N . ARG A 1 359 ? 24.167 0.987 -14.425 1.00 90.38 359 ARG A N 1
ATOM 2827 C CA . ARG A 1 359 ? 25.153 0.783 -15.499 1.00 90.38 359 ARG A CA 1
ATOM 2828 C C . ARG A 1 359 ? 26.074 1.993 -15.650 1.00 90.38 359 ARG A C 1
ATOM 2830 O O . ARG A 1 359 ? 26.566 2.266 -16.743 1.00 90.38 359 ARG A O 1
ATOM 2837 N N . ILE A 1 360 ? 26.266 2.741 -14.570 1.00 91.25 360 ILE A N 1
ATOM 2838 C CA . ILE A 1 360 ? 27.056 3.968 -14.574 1.00 91.25 360 ILE A CA 1
ATOM 2839 C C . ILE A 1 360 ? 28.528 3.569 -14.640 1.00 91.25 360 ILE A C 1
ATOM 2841 O O . ILE A 1 360 ? 29.043 2.916 -13.734 1.00 91.25 360 ILE A O 1
ATOM 2845 N N . ASP A 1 361 ? 29.217 3.974 -15.704 1.00 89.50 361 ASP A N 1
ATOM 2846 C CA . ASP A 1 361 ? 30.677 3.940 -15.724 1.00 89.50 361 ASP A CA 1
ATOM 2847 C C . ASP A 1 361 ? 31.197 5.084 -14.845 1.00 89.50 361 ASP A C 1
ATOM 2849 O O . ASP A 1 361 ? 31.209 6.248 -15.263 1.00 89.50 361 ASP A O 1
ATOM 2853 N N . THR A 1 362 ? 31.574 4.750 -13.610 1.00 89.50 362 THR A N 1
ATOM 2854 C CA . THR A 1 362 ? 32.069 5.695 -12.601 1.00 89.50 362 THR A CA 1
ATOM 2855 C C . THR A 1 362 ? 33.476 6.211 -12.888 1.00 89.50 362 THR A C 1
ATOM 2857 O O . THR A 1 362 ? 33.926 7.100 -12.176 1.00 89.50 362 THR A O 1
ATOM 2860 N N . GLU A 1 363 ? 34.169 5.677 -13.897 1.00 85.75 363 GLU A N 1
ATOM 2861 C CA . GLU A 1 363 ? 35.485 6.156 -14.338 1.00 85.75 363 GLU A CA 1
ATOM 2862 C C . GLU A 1 363 ? 35.381 7.086 -15.557 1.00 85.75 363 GLU A C 1
ATOM 2864 O O . GLU A 1 363 ? 36.312 7.839 -15.858 1.00 85.75 363 GLU A O 1
ATOM 2869 N N . SER A 1 364 ? 34.233 7.099 -16.245 1.00 92.69 364 SER A N 1
ATOM 2870 C CA . SER A 1 364 ? 33.991 8.024 -17.354 1.00 92.69 364 SER A CA 1
ATOM 2871 C C . SER A 1 364 ? 34.045 9.487 -16.894 1.00 92.69 364 SER A C 1
ATOM 2873 O O . SER A 1 364 ? 33.553 9.845 -15.818 1.00 92.69 364 SER A O 1
ATOM 2875 N N . ALA A 1 365 ? 34.622 10.362 -17.726 1.00 90.88 365 ALA A N 1
ATOM 2876 C CA . ALA A 1 365 ? 34.814 11.775 -17.390 1.00 90.88 365 ALA A CA 1
ATOM 2877 C C . ALA A 1 365 ? 33.491 12.500 -17.080 1.00 90.88 365 ALA A C 1
ATOM 2879 O O . ALA A 1 365 ? 33.426 13.279 -16.124 1.00 90.88 365 ALA A O 1
ATOM 2880 N N . ASP A 1 366 ? 32.436 12.208 -17.847 1.00 92.75 366 ASP A N 1
ATOM 2881 C CA . ASP A 1 366 ? 31.115 12.818 -17.680 1.00 92.75 366 ASP A CA 1
ATOM 2882 C C . ASP A 1 366 ? 30.492 12.420 -16.329 1.00 92.75 366 ASP A C 1
ATOM 2884 O O . ASP A 1 366 ? 30.155 13.294 -15.528 1.00 92.75 366 ASP A O 1
ATOM 2888 N N . ASN A 1 367 ? 30.413 11.121 -16.010 1.00 94.19 367 ASN A N 1
ATOM 2889 C CA . ASN A 1 367 ? 29.816 10.662 -14.749 1.00 94.19 367 ASN A CA 1
ATOM 2890 C C . ASN A 1 367 ? 30.669 11.058 -13.535 1.00 94.19 367 ASN A C 1
ATOM 2892 O O . ASN A 1 367 ? 30.128 11.526 -12.533 1.00 94.19 367 ASN A O 1
ATOM 2896 N N . THR A 1 368 ? 31.999 10.946 -13.638 1.00 92.62 368 THR A N 1
ATOM 2897 C CA . THR A 1 368 ? 32.940 11.347 -12.576 1.00 92.62 368 THR A CA 1
ATOM 2898 C C . THR A 1 368 ? 32.774 12.822 -12.215 1.00 92.62 368 THR A C 1
ATOM 2900 O O . THR A 1 368 ? 32.784 13.188 -11.039 1.00 92.62 368 THR A O 1
ATOM 2903 N N . THR A 1 369 ? 32.588 13.687 -13.216 1.00 94.69 369 THR A N 1
ATOM 2904 C CA . THR A 1 369 ? 32.394 15.127 -12.998 1.00 94.69 369 THR A CA 1
ATOM 2905 C C . THR A 1 369 ? 31.111 15.411 -12.219 1.00 94.69 369 THR A C 1
ATOM 2907 O O . THR A 1 369 ? 31.124 16.232 -11.298 1.00 94.69 369 THR A O 1
ATOM 2910 N N . VAL A 1 370 ? 30.014 14.726 -12.554 1.00 97.25 370 VAL A N 1
ATOM 2911 C CA . VAL A 1 370 ? 28.728 14.876 -11.856 1.00 97.25 370 VAL A CA 1
ATOM 2912 C C . VAL A 1 370 ? 28.815 14.349 -10.420 1.00 97.25 370 VAL A C 1
ATOM 2914 O O . VAL A 1 370 ? 28.474 15.070 -9.484 1.00 97.25 370 VAL A O 1
ATOM 2917 N N . ILE A 1 371 ? 29.364 13.147 -10.221 1.00 94.44 371 ILE A N 1
ATOM 2918 C CA . ILE A 1 371 ? 29.519 12.532 -8.891 1.00 94.44 371 ILE A CA 1
ATOM 2919 C C . ILE A 1 371 ? 30.382 13.412 -7.975 1.00 94.44 371 ILE A C 1
ATOM 2921 O O . ILE A 1 371 ? 29.994 13.709 -6.844 1.00 94.44 371 ILE A O 1
ATOM 2925 N N . ASN A 1 372 ? 31.524 13.903 -8.467 1.00 90.69 372 ASN A N 1
ATOM 2926 C CA . ASN A 1 372 ? 32.398 14.786 -7.692 1.00 90.69 372 ASN A CA 1
ATOM 2927 C C . ASN A 1 372 ? 31.714 16.110 -7.326 1.00 90.69 372 ASN A C 1
ATOM 2929 O O . ASN A 1 372 ? 31.936 16.632 -6.232 1.00 90.69 372 ASN A O 1
ATOM 2933 N N . ARG A 1 373 ? 30.865 16.651 -8.211 1.00 93.38 373 ARG A N 1
ATOM 2934 C CA . ARG A 1 373 ? 30.077 17.862 -7.934 1.00 93.38 373 ARG A CA 1
ATOM 2935 C C . ARG A 1 373 ? 29.155 17.652 -6.732 1.00 93.38 373 ARG A C 1
ATOM 2937 O O . ARG A 1 373 ? 29.115 18.524 -5.866 1.00 93.38 373 ARG A O 1
ATOM 2944 N N . TRP A 1 374 ? 28.464 16.516 -6.655 1.00 93.75 374 TRP A N 1
ATOM 2945 C CA . TRP A 1 374 ? 27.610 16.162 -5.516 1.00 93.75 374 TRP A CA 1
ATOM 2946 C C . TRP A 1 374 ? 28.414 16.007 -4.220 1.00 93.75 374 TRP A C 1
ATOM 2948 O O . TRP A 1 374 ? 28.106 16.658 -3.221 1.00 93.75 374 TRP A O 1
ATOM 2958 N N . LEU A 1 375 ? 29.511 15.243 -4.250 1.00 89.44 375 LEU A N 1
ATOM 2959 C CA . LEU A 1 375 ? 30.361 15.018 -3.073 1.00 89.44 375 LEU A CA 1
ATOM 2960 C C . LEU A 1 375 ? 30.934 16.324 -2.499 1.00 89.44 375 LEU A C 1
ATOM 2962 O O . LEU A 1 375 ? 30.861 16.559 -1.294 1.00 89.44 375 LEU A O 1
ATOM 2966 N N . VAL A 1 376 ? 31.453 17.218 -3.351 1.00 92.06 376 VAL A N 1
ATOM 2967 C CA . VAL A 1 376 ? 31.998 18.524 -2.923 1.00 92.06 376 VAL A CA 1
ATOM 2968 C C . VAL A 1 376 ? 30.921 19.425 -2.311 1.00 92.06 376 VAL A C 1
ATOM 2970 O O . VAL A 1 376 ? 31.220 20.264 -1.460 1.00 92.06 376 VAL A O 1
ATOM 2973 N N . ARG A 1 377 ? 29.662 19.261 -2.724 1.00 89.69 377 ARG A N 1
ATOM 2974 C CA . ARG A 1 377 ? 28.514 20.002 -2.186 1.00 89.69 377 ARG A CA 1
ATOM 2975 C C . ARG A 1 377 ? 27.911 19.365 -0.930 1.00 89.69 377 ARG A C 1
ATOM 2977 O O . ARG A 1 377 ? 26.981 19.941 -0.372 1.00 89.69 377 ARG A O 1
ATOM 2984 N N . GLY A 1 378 ? 28.467 18.250 -0.454 1.00 86.94 378 GLY A N 1
ATOM 2985 C CA . GLY A 1 378 ? 28.051 17.583 0.779 1.00 86.94 378 GLY A CA 1
ATOM 2986 C C . GLY A 1 378 ? 26.884 16.610 0.610 1.00 86.94 378 GLY A C 1
ATOM 2987 O O . GLY A 1 378 ? 26.243 16.276 1.603 1.00 86.94 378 GLY A O 1
ATOM 2988 N N . SER A 1 379 ? 26.594 16.171 -0.617 1.00 92.62 379 SER A N 1
ATOM 2989 C CA . SER A 1 379 ? 25.606 15.122 -0.869 1.00 92.62 379 SER A CA 1
ATOM 2990 C C . SER A 1 379 ? 26.090 13.771 -0.339 1.00 92.62 379 SER A C 1
ATOM 2992 O O . SER A 1 379 ? 27.257 13.407 -0.509 1.00 92.62 379 SER A O 1
ATOM 2994 N N . THR A 1 380 ? 25.177 12.991 0.233 1.00 92.62 380 THR A N 1
ATOM 2995 C CA . THR A 1 380 ? 25.376 11.555 0.454 1.00 92.62 380 THR A CA 1
ATOM 2996 C C . THR A 1 380 ? 25.126 10.836 -0.867 1.00 92.62 380 THR A C 1
ATOM 2998 O O . THR A 1 380 ? 24.033 10.945 -1.417 1.00 92.62 380 THR A O 1
ATOM 3001 N N . VAL A 1 381 ? 26.131 10.132 -1.396 1.00 92.31 381 VAL A N 1
ATOM 3002 C CA . VAL A 1 381 ? 26.064 9.490 -2.718 1.00 92.31 381 VAL A CA 1
ATOM 3003 C C . VAL A 1 381 ? 26.394 8.006 -2.603 1.00 92.31 381 VAL A C 1
ATOM 3005 O O . VAL A 1 381 ? 27.472 7.649 -2.129 1.00 92.31 381 VAL A O 1
ATOM 3008 N N . ASP A 1 382 ? 25.495 7.155 -3.091 1.00 90.31 382 ASP A N 1
ATOM 3009 C CA . ASP A 1 382 ? 25.728 5.727 -3.289 1.00 90.31 382 ASP A CA 1
ATOM 3010 C C . ASP A 1 382 ? 25.690 5.390 -4.784 1.00 90.31 382 ASP A C 1
ATOM 3012 O O . ASP A 1 382 ? 24.648 5.455 -5.429 1.00 90.31 382 ASP A O 1
ATOM 3016 N N . VAL A 1 383 ? 26.844 5.022 -5.336 1.00 91.12 383 VAL A N 1
ATOM 3017 C CA . VAL A 1 383 ? 27.009 4.533 -6.716 1.00 91.12 383 VAL A CA 1
ATOM 3018 C C . VAL A 1 383 ? 27.646 3.141 -6.723 1.00 91.12 383 VAL A C 1
ATOM 3020 O O . VAL A 1 383 ? 28.347 2.780 -7.663 1.00 91.12 383 VAL A O 1
ATOM 3023 N N . SER A 1 384 ? 27.427 2.342 -5.679 1.00 82.25 384 SER A N 1
ATOM 3024 C CA . SER A 1 384 ? 27.996 0.995 -5.555 1.00 82.25 384 SER A CA 1
ATOM 3025 C C . SER A 1 384 ? 27.425 -0.012 -6.568 1.00 82.25 384 SER A C 1
ATOM 3027 O O . SER A 1 384 ? 26.382 0.204 -7.186 1.00 82.25 384 SER A O 1
ATOM 3029 N N . ASP A 1 385 ? 28.131 -1.128 -6.766 1.00 83.06 385 ASP A N 1
ATOM 3030 C CA . ASP A 1 385 ? 27.659 -2.302 -7.518 1.00 83.06 385 ASP A CA 1
ATOM 3031 C C . ASP A 1 385 ? 27.200 -2.038 -8.970 1.00 83.06 385 ASP A C 1
ATOM 3033 O O . ASP A 1 385 ? 26.250 -2.650 -9.461 1.00 83.06 385 ASP A O 1
ATOM 3037 N N . GLN A 1 386 ? 27.879 -1.132 -9.684 1.00 85.12 386 GLN A N 1
ATOM 3038 C CA . GLN A 1 386 ? 27.581 -0.830 -11.090 1.00 85.12 386 GLN A CA 1
ATOM 3039 C C . GLN A 1 386 ? 27.930 -1.987 -12.029 1.00 85.12 386 GLN A C 1
ATOM 3041 O O . GLN A 1 386 ? 28.881 -2.738 -11.813 1.00 85.12 386 GLN A O 1
ATOM 3046 N N . ASN A 1 387 ? 27.196 -2.086 -13.137 1.00 79.19 387 ASN A N 1
ATOM 3047 C CA . ASN A 1 387 ? 27.469 -3.049 -14.196 1.00 79.19 387 ASN A CA 1
ATOM 3048 C C . ASN A 1 387 ? 27.376 -2.417 -15.601 1.00 79.19 387 ASN A C 1
ATOM 3050 O O . ASN A 1 387 ? 26.464 -2.744 -16.368 1.00 79.19 387 ASN A O 1
ATOM 3054 N N . PRO A 1 388 ? 28.311 -1.512 -15.959 1.00 68.19 388 PRO A N 1
ATOM 3055 C CA . PRO A 1 388 ? 28.294 -0.782 -17.232 1.00 68.19 388 PRO A CA 1
ATOM 3056 C C . PRO A 1 388 ? 28.414 -1.688 -18.471 1.00 68.19 388 PRO A C 1
ATOM 3058 O O . PRO A 1 388 ? 27.982 -1.304 -19.553 1.00 68.19 388 PRO A O 1
ATOM 3061 N N . GLY A 1 389 ? 28.954 -2.906 -18.322 1.00 53.19 389 GLY A N 1
ATOM 3062 C CA . GLY A 1 389 ? 29.141 -3.870 -19.415 1.00 53.19 389 GLY A CA 1
ATOM 3063 C C . GLY A 1 389 ? 27.998 -4.872 -19.628 1.00 53.19 389 GLY A C 1
ATOM 3064 O O . GLY A 1 389 ? 28.052 -5.661 -20.571 1.00 53.19 389 GLY A O 1
ATOM 3065 N N . LYS A 1 390 ? 26.966 -4.895 -18.773 1.00 53.62 390 LYS A N 1
ATOM 3066 C CA . LYS A 1 390 ? 25.838 -5.830 -18.927 1.00 53.62 390 LYS A CA 1
ATOM 3067 C C . LYS A 1 390 ? 24.964 -5.386 -20.107 1.00 53.62 390 LYS A C 1
ATOM 3069 O O . LYS A 1 390 ? 24.519 -4.244 -20.094 1.00 53.62 390 LYS A O 1
ATOM 3074 N N . PRO A 1 391 ? 24.637 -6.236 -21.096 1.00 49.44 391 PRO A N 1
ATOM 3075 C CA . PRO A 1 391 ? 23.688 -5.875 -22.155 1.00 49.44 391 PRO A CA 1
ATOM 3076 C C . PRO A 1 391 ? 22.299 -5.595 -21.568 1.00 49.44 391 PRO A C 1
ATOM 3078 O O . PRO A 1 391 ? 21.946 -6.145 -20.516 1.00 49.44 391 PRO A O 1
ATOM 3081 N N . TYR A 1 392 ? 21.521 -4.689 -22.173 1.00 52.88 392 TYR A N 1
ATOM 3082 C CA . TYR A 1 392 ? 20.128 -4.496 -21.752 1.00 52.88 392 TYR A CA 1
ATOM 3083 C C . TYR A 1 392 ? 19.409 -5.839 -21.928 1.00 52.88 392 TYR A C 1
ATOM 3085 O O . TYR A 1 392 ? 19.678 -6.530 -22.911 1.00 52.88 392 TYR A O 1
ATOM 3093 N N . PRO A 1 393 ? 18.572 -6.283 -20.976 1.00 45.00 393 PRO A N 1
ATOM 3094 C CA . PRO A 1 393 ? 17.763 -7.465 -21.228 1.00 45.00 393 PRO A CA 1
ATOM 3095 C C . PRO A 1 393 ? 16.867 -7.151 -22.437 1.00 45.00 393 PRO A C 1
ATOM 3097 O O . PRO A 1 393 ? 16.020 -6.280 -22.312 1.00 45.00 393 PRO A O 1
ATOM 3100 N N . TYR A 1 394 ? 17.176 -7.790 -23.576 1.00 40.94 394 TYR A N 1
ATOM 3101 C CA . TYR A 1 394 ? 16.548 -7.750 -24.910 1.00 40.94 394 TYR A CA 1
ATOM 3102 C C . TYR A 1 394 ? 15.859 -6.435 -25.351 1.00 40.94 394 TYR A C 1
ATOM 3104 O O . TYR A 1 394 ? 14.872 -5.983 -24.784 1.00 40.94 394 TYR A O 1
ATOM 3112 N N . GLU A 1 395 ? 16.362 -5.856 -26.443 1.00 37.09 395 GLU A N 1
ATOM 3113 C CA . GLU A 1 395 ? 15.980 -4.559 -27.027 1.00 37.09 395 GLU A CA 1
ATOM 3114 C C . GLU A 1 395 ? 14.705 -4.561 -27.914 1.00 37.09 395 GLU A C 1
ATOM 3116 O O . GLU A 1 395 ? 14.497 -3.605 -28.650 1.00 37.09 395 GLU A O 1
ATOM 3121 N N . ASP A 1 396 ? 13.805 -5.551 -27.837 1.00 31.09 396 ASP A N 1
ATOM 3122 C CA . ASP A 1 396 ? 12.756 -5.763 -28.867 1.00 31.09 396 ASP A CA 1
ATOM 3123 C C . ASP A 1 396 ? 11.291 -5.422 -28.488 1.00 31.09 396 ASP A C 1
ATOM 3125 O O . ASP A 1 396 ? 10.365 -5.905 -29.136 1.00 31.09 396 ASP A O 1
ATOM 3129 N N . GLU A 1 397 ? 11.018 -4.565 -27.495 1.00 34.84 397 GLU A N 1
ATOM 3130 C CA . GLU A 1 397 ? 9.624 -4.138 -27.200 1.00 34.84 397 GLU A CA 1
ATOM 3131 C C . GLU A 1 397 ? 9.424 -2.624 -26.991 1.00 34.84 397 GLU A C 1
ATOM 3133 O O . GLU A 1 397 ? 8.480 -2.204 -26.328 1.00 34.84 397 GLU A O 1
ATOM 3138 N N . ALA A 1 398 ? 10.265 -1.758 -27.569 1.00 34.62 398 ALA A N 1
ATOM 3139 C CA . ALA A 1 398 ? 10.000 -0.314 -27.515 1.00 34.62 398 ALA A CA 1
ATOM 3140 C C . ALA A 1 398 ? 10.434 0.446 -28.778 1.00 34.62 398 ALA A C 1
ATOM 3142 O O . ALA A 1 398 ? 11.439 1.151 -28.756 1.00 34.62 398 ALA A O 1
ATOM 3143 N N . ALA A 1 399 ? 9.652 0.333 -29.861 1.00 30.33 399 ALA A N 1
ATOM 3144 C CA . ALA A 1 399 ? 9.457 1.405 -30.850 1.00 30.33 399 ALA A CA 1
ATOM 3145 C C . ALA A 1 399 ? 8.336 1.070 -31.857 1.00 30.33 399 ALA A C 1
ATOM 3147 O O . ALA A 1 399 ? 8.590 0.547 -32.939 1.00 30.33 399 ALA A O 1
ATOM 3148 N N . ALA A 1 400 ? 7.104 1.471 -31.546 1.00 24.92 400 ALA A N 1
ATOM 3149 C CA . ALA A 1 400 ? 6.179 1.985 -32.557 1.00 24.92 400 ALA A CA 1
ATOM 3150 C C . ALA A 1 400 ? 5.232 3.010 -31.903 1.00 24.92 400 ALA A C 1
ATOM 3152 O O . ALA A 1 400 ? 4.294 2.612 -31.217 1.00 24.92 400 ALA A O 1
ATOM 3153 N N . PRO A 1 401 ? 5.462 4.326 -32.073 1.00 35.91 401 PRO A N 1
ATOM 3154 C CA . PRO A 1 401 ? 4.481 5.351 -31.741 1.00 35.91 401 PRO A CA 1
ATOM 3155 C C . PRO A 1 401 ? 3.610 5.638 -32.973 1.00 35.91 401 PRO A C 1
ATOM 3157 O O . PRO A 1 401 ? 4.138 5.827 -34.070 1.00 35.91 401 PRO A O 1
ATOM 3160 N N . GLY A 1 402 ? 2.286 5.713 -32.819 1.00 26.11 402 GLY A N 1
ATOM 3161 C CA . GLY A 1 402 ? 1.438 6.122 -33.941 1.00 26.11 402 GLY A CA 1
ATOM 3162 C C . GLY A 1 402 ? -0.068 5.971 -33.767 1.00 26.11 402 GLY A C 1
ATOM 3163 O O . GLY A 1 402 ? -0.666 5.200 -34.501 1.00 26.11 402 GLY A O 1
ATOM 3164 N N . GLY A 1 403 ? -0.651 6.782 -32.881 1.00 25.42 403 GLY A N 1
ATOM 3165 C CA . GLY A 1 403 ? -1.928 7.459 -33.132 1.00 25.42 403 GLY A CA 1
ATOM 3166 C C . GLY A 1 403 ? -3.220 6.669 -32.925 1.00 25.42 403 GLY A C 1
ATOM 3167 O O . GLY A 1 403 ? -3.616 5.871 -33.767 1.00 25.42 403 GLY A O 1
ATOM 3168 N N . ASP A 1 404 ? -3.964 7.054 -31.890 1.00 32.16 404 ASP A N 1
ATOM 3169 C CA . ASP A 1 404 ? -5.424 7.076 -31.993 1.00 32.16 404 ASP A CA 1
ATOM 3170 C C . ASP A 1 404 ? -5.852 8.021 -33.133 1.00 32.16 404 ASP A C 1
ATOM 3172 O O . ASP A 1 404 ? -5.195 9.035 -33.406 1.00 32.16 404 ASP A O 1
ATOM 3176 N N . PRO A 1 405 ? -7.004 7.740 -33.756 1.00 33.94 405 PRO A N 1
ATOM 3177 C CA . PRO A 1 405 ? -8.114 8.633 -33.460 1.00 33.94 405 PRO A CA 1
ATOM 3178 C C . PRO A 1 405 ? -9.366 7.868 -33.009 1.00 33.94 405 PRO A C 1
ATOM 3180 O O . PRO A 1 405 ? -9.897 7.028 -33.728 1.00 33.94 405 PRO A O 1
ATOM 3183 N N . ASP A 1 406 ? -9.801 8.208 -31.796 1.00 28.16 406 ASP A N 1
ATOM 3184 C CA . ASP A 1 406 ? -11.177 8.499 -31.362 1.00 28.16 406 ASP A CA 1
ATOM 3185 C C . ASP A 1 406 ? -12.353 7.847 -32.135 1.00 28.16 406 ASP A C 1
ATOM 3187 O O . ASP A 1 406 ? -12.582 8.181 -33.302 1.00 28.16 406 ASP A O 1
ATOM 3191 N N . PRO A 1 407 ? -13.200 7.010 -31.495 1.00 33.31 407 PRO A N 1
ATOM 3192 C CA . PRO A 1 407 ? -14.490 6.623 -32.041 1.00 33.31 407 PRO A CA 1
ATOM 3193 C C . PRO A 1 407 ? -15.605 7.492 -31.435 1.00 33.31 407 PRO A C 1
ATOM 3195 O O . PRO A 1 407 ? -16.238 7.121 -30.447 1.00 33.31 407 PRO A O 1
ATOM 3198 N N . ALA A 1 408 ? -15.907 8.622 -32.073 1.00 33.41 408 ALA A N 1
ATOM 3199 C CA . ALA A 1 408 ? -17.165 9.333 -31.855 1.00 33.41 408 ALA A CA 1
ATOM 3200 C C . ALA A 1 408 ? -17.727 9.893 -33.170 1.00 33.41 408 ALA A C 1
ATOM 3202 O O . ALA A 1 408 ? -17.447 11.028 -33.544 1.00 33.41 408 ALA A O 1
ATOM 3203 N N . ALA A 1 409 ? -18.546 9.087 -33.853 1.00 26.73 409 ALA A N 1
ATOM 3204 C CA . ALA A 1 409 ? -19.746 9.529 -34.572 1.00 26.73 409 ALA A CA 1
ATOM 3205 C C . ALA A 1 409 ? -20.535 8.304 -35.063 1.00 26.73 409 ALA A C 1
ATOM 3207 O O . ALA A 1 409 ? -20.088 7.562 -35.939 1.00 26.73 409 ALA A O 1
ATOM 3208 N N . GLU A 1 410 ? -21.715 8.110 -34.479 1.00 34.12 410 GLU A N 1
ATOM 3209 C CA . GLU A 1 410 ? -22.809 7.357 -35.083 1.00 34.12 410 GLU A CA 1
ATOM 3210 C C . GLU A 1 410 ? -23.255 8.009 -36.405 1.00 34.12 410 GLU A C 1
ATOM 3212 O O . GLU A 1 410 ? -23.184 9.228 -36.559 1.00 34.12 410 GLU A O 1
ATOM 3217 N N . ASP A 1 411 ? -23.743 7.154 -37.308 1.00 29.50 411 ASP A N 1
ATOM 3218 C CA . ASP A 1 411 ? -24.920 7.320 -38.177 1.00 29.50 411 ASP A CA 1
ATOM 3219 C C . ASP A 1 411 ? -24.692 7.036 -39.669 1.00 29.50 411 ASP A C 1
ATOM 3221 O O . ASP A 1 411 ? -23.912 7.683 -40.363 1.00 29.50 411 ASP A O 1
ATOM 3225 N N . GLY A 1 412 ? -25.544 6.143 -40.185 1.00 27.89 412 GLY A N 1
ATOM 3226 C CA . GLY A 1 412 ? -26.222 6.404 -41.454 1.00 27.89 412 GLY A CA 1
ATOM 3227 C C . GLY A 1 412 ? -25.826 5.566 -42.670 1.00 27.89 412 GLY A C 1
ATOM 3228 O O . GLY A 1 412 ? -25.030 5.998 -43.490 1.00 27.89 412 GLY A O 1
ATOM 3229 N N . ALA A 1 413 ? -26.578 4.476 -42.854 1.00 28.64 413 ALA A N 1
ATOM 3230 C CA . ALA A 1 413 ? -27.154 4.009 -44.125 1.00 28.64 413 ALA A CA 1
ATOM 3231 C C . ALA A 1 413 ? -26.242 3.490 -45.261 1.00 28.64 413 ALA A C 1
ATOM 3233 O O . ALA A 1 413 ? -25.418 4.205 -45.820 1.00 28.64 413 ALA A O 1
ATOM 3234 N N . GLY A 1 414 ? -26.558 2.275 -45.738 1.00 27.83 414 GLY A N 1
ATOM 3235 C CA . GLY A 1 414 ? -26.220 1.855 -47.102 1.00 27.83 414 GLY A CA 1
ATOM 3236 C C . GLY A 1 414 ? -26.150 0.347 -47.349 1.00 27.83 414 GLY A C 1
ATOM 3237 O O . GLY A 1 414 ? -25.065 -0.181 -47.553 1.00 27.83 414 GLY A O 1
ATOM 3238 N N . ASP A 1 415 ? -27.298 -0.331 -47.403 1.00 29.19 415 ASP A N 1
ATOM 3239 C CA . ASP A 1 415 ? -27.509 -1.422 -48.381 1.00 29.19 415 ASP A CA 1
ATOM 3240 C C . ASP A 1 415 ? -27.580 -0.750 -49.782 1.00 29.19 415 ASP A C 1
ATOM 3242 O O . ASP A 1 415 ? -28.076 0.384 -49.836 1.00 29.19 415 ASP A O 1
ATOM 3246 N N . PRO A 1 416 ? -27.086 -1.326 -50.908 1.00 42.84 416 PRO A N 1
ATOM 3247 C CA . PRO A 1 416 ? -27.579 -2.592 -51.462 1.00 42.84 416 PRO A CA 1
ATOM 3248 C C . PRO A 1 416 ? -26.529 -3.525 -52.102 1.00 42.84 416 PRO A C 1
ATOM 3250 O O . PRO A 1 416 ? -25.546 -3.084 -52.694 1.00 42.84 416 PRO A O 1
ATOM 3253 N N . GLY A 1 417 ? -26.861 -4.819 -52.176 1.00 27.34 417 GLY A N 1
ATOM 3254 C CA . GLY A 1 417 ? -26.698 -5.543 -53.448 1.00 27.34 417 GLY A CA 1
ATOM 3255 C C . GLY A 1 417 ? -26.028 -6.921 -53.434 1.00 27.34 417 GLY A C 1
ATOM 3256 O O . GLY A 1 417 ? -24.831 -7.034 -53.647 1.00 27.34 417 GLY A O 1
ATOM 3257 N N . ALA A 1 418 ? -26.879 -7.948 -53.331 1.00 27.23 418 ALA A N 1
ATOM 3258 C CA . ALA A 1 418 ? -26.994 -9.131 -54.204 1.00 27.23 418 ALA A CA 1
ATOM 3259 C C . ALA A 1 418 ? -25.755 -9.969 -54.605 1.00 27.23 418 ALA A C 1
ATOM 3261 O O . ALA A 1 418 ? -24.847 -9.495 -55.279 1.00 27.23 418 ALA A O 1
ATOM 3262 N N . GLY A 1 419 ? -25.860 -11.297 -54.416 1.00 26.84 419 GLY A N 1
ATOM 3263 C CA . GLY A 1 419 ? -25.096 -12.248 -55.239 1.00 26.84 419 GLY A CA 1
ATOM 3264 C C . GLY A 1 419 ? -24.989 -13.697 -54.752 1.00 26.84 419 GLY A C 1
ATOM 3265 O O . GLY A 1 419 ? -23.912 -14.120 -54.371 1.00 26.84 419 GLY A O 1
ATOM 3266 N N . SER A 1 420 ? -26.098 -14.443 -54.807 1.00 26.28 420 SER A N 1
ATOM 3267 C CA . SER A 1 420 ? -26.226 -15.872 -55.190 1.00 26.28 420 SER A CA 1
ATOM 3268 C C . SER A 1 420 ? -25.063 -16.878 -55.017 1.00 26.28 420 SER A C 1
ATOM 3270 O O . SER A 1 420 ? -24.002 -16.721 -55.614 1.00 26.28 420 SER A O 1
ATOM 3272 N N . GLY A 1 421 ? -25.377 -18.059 -54.462 1.00 27.11 421 GLY A N 1
ATOM 3273 C CA . GLY A 1 421 ? -24.655 -19.300 -54.789 1.00 27.11 421 GLY A CA 1
ATOM 3274 C C . GLY A 1 421 ? -24.964 -20.484 -53.871 1.00 27.11 421 GLY A C 1
ATOM 3275 O O . GLY A 1 421 ? -24.405 -20.585 -52.789 1.00 27.11 421 GLY A O 1
ATOM 3276 N N . ALA A 1 422 ? -25.850 -21.381 -54.308 1.00 26.72 422 ALA A N 1
ATOM 3277 C CA . ALA A 1 422 ? -26.238 -22.614 -53.622 1.00 26.72 422 ALA A CA 1
ATOM 3278 C C . ALA A 1 422 ? -25.455 -23.850 -54.120 1.00 26.72 422 ALA A C 1
ATOM 3280 O O . ALA A 1 422 ? -25.022 -23.878 -55.270 1.00 26.72 422 ALA A O 1
ATOM 3281 N N . GLY A 1 423 ? -25.418 -24.907 -53.294 1.00 25.83 423 GLY A N 1
ATOM 3282 C CA . GLY A 1 423 ? -25.069 -26.296 -53.660 1.00 25.83 423 GLY A CA 1
ATOM 3283 C C . GLY A 1 423 ? -23.724 -26.762 -53.082 1.00 25.83 423 GLY A C 1
ATOM 3284 O O . GLY A 1 423 ? -22.761 -26.017 -53.107 1.00 25.83 423 GLY A O 1
ATOM 3285 N N . GLY A 1 424 ? -23.549 -27.964 -52.535 1.00 26.48 424 GLY A N 1
ATOM 3286 C CA . GLY A 1 424 ? -24.379 -29.163 -52.486 1.00 26.48 424 GLY A CA 1
ATOM 3287 C C . GLY A 1 424 ? -23.704 -30.227 -51.603 1.00 26.48 424 GLY A C 1
ATOM 3288 O O . GLY A 1 424 ? -22.572 -30.063 -51.154 1.00 26.48 424 GLY A O 1
ATOM 3289 N N . ALA A 1 425 ? -24.444 -31.294 -51.321 1.00 25.30 425 ALA A N 1
ATOM 3290 C CA . ALA A 1 425 ? -24.118 -32.343 -50.363 1.00 25.30 425 ALA A CA 1
ATOM 3291 C C . ALA A 1 425 ? -23.138 -33.421 -50.877 1.00 25.30 425 ALA A C 1
ATOM 3293 O O . ALA A 1 425 ? -23.177 -33.786 -52.047 1.00 25.30 425 ALA A O 1
ATOM 3294 N N . GLY A 1 426 ? -22.414 -34.032 -49.928 1.00 25.22 426 GLY A N 1
ATOM 3295 C CA . GLY A 1 426 ? -22.231 -35.489 -49.830 1.00 25.22 426 GLY A CA 1
ATOM 3296 C C . GLY A 1 426 ? -20.945 -36.109 -50.394 1.00 25.22 426 GLY A C 1
ATOM 3297 O O . GLY A 1 426 ? -20.730 -36.135 -51.598 1.00 25.22 426 GLY A O 1
ATOM 3298 N N . SER A 1 427 ? -20.147 -36.746 -49.530 1.00 26.69 427 SER A N 1
ATOM 3299 C CA . SER A 1 427 ? -19.893 -38.206 -49.540 1.00 26.69 427 SER A CA 1
ATOM 3300 C C . SER A 1 427 ? -18.758 -38.583 -48.571 1.00 26.69 427 SER A C 1
ATOM 3302 O O . SER A 1 427 ? -17.899 -37.767 -48.254 1.00 26.69 427 SER A O 1
ATOM 3304 N N . ALA A 1 428 ? -18.820 -39.808 -48.048 1.00 24.58 428 ALA A N 1
ATOM 3305 C CA . ALA A 1 428 ? -18.045 -40.324 -46.924 1.00 24.58 428 ALA A CA 1
ATOM 3306 C C . ALA A 1 428 ? -16.966 -41.351 -47.331 1.00 24.58 428 ALA A C 1
ATOM 3308 O O . ALA A 1 428 ? -17.180 -42.119 -48.269 1.00 24.58 428 ALA A O 1
ATOM 3309 N N . GLY A 1 429 ? -15.905 -41.429 -46.506 1.00 24.53 429 GLY A N 1
ATOM 3310 C CA . GLY A 1 429 ? -15.101 -42.628 -46.178 1.00 24.53 429 GLY A CA 1
ATOM 3311 C C . GLY A 1 429 ? -13.667 -42.702 -46.749 1.00 24.53 429 GLY A C 1
ATOM 3312 O O . GLY A 1 429 ? -13.440 -42.174 -47.835 1.00 24.53 429 GLY A O 1
ATOM 3313 N N . PRO A 1 430 ? -12.724 -43.470 -46.144 1.00 35.56 430 PRO A N 1
ATOM 3314 C CA . PRO A 1 430 ? -12.558 -43.855 -44.727 1.00 35.56 430 PRO A CA 1
ATOM 3315 C C . PRO A 1 430 ? -11.104 -43.690 -44.172 1.00 35.56 430 PRO A C 1
ATOM 3317 O O . PRO A 1 430 ? -10.143 -43.580 -44.923 1.00 35.56 430 PRO A O 1
ATOM 3320 N N . ASP A 1 431 ? -10.988 -43.699 -42.837 1.00 28.12 431 ASP A N 1
ATOM 3321 C CA . ASP A 1 431 ? -9.872 -44.099 -41.946 1.00 28.12 431 ASP A CA 1
ATOM 3322 C C . ASP A 1 431 ? -8.381 -43.876 -42.298 1.00 28.12 431 ASP A C 1
ATOM 3324 O O . ASP A 1 431 ? -7.801 -44.574 -43.128 1.00 28.12 431 ASP A O 1
ATOM 3328 N N . ALA A 1 432 ? -7.702 -43.079 -41.454 1.00 28.30 432 ALA A N 1
ATOM 3329 C CA . ALA A 1 432 ? -6.391 -43.414 -40.872 1.00 28.30 432 ALA A CA 1
ATOM 3330 C C . ALA A 1 432 ? -6.147 -42.618 -39.565 1.00 28.30 432 ALA A C 1
ATOM 3332 O O . ALA A 1 432 ? -6.300 -41.401 -39.529 1.00 28.30 432 ALA A O 1
ATOM 3333 N N . GLY A 1 433 ? -5.802 -43.340 -38.493 1.00 28.72 433 GLY A N 1
ATOM 3334 C CA . GLY A 1 433 ? -5.790 -42.925 -37.086 1.00 28.72 433 GLY A CA 1
ATOM 3335 C C . GLY A 1 433 ? -5.055 -41.633 -36.704 1.00 28.72 433 GLY A C 1
ATOM 3336 O O . GLY A 1 433 ? -3.877 -41.448 -37.001 1.00 28.72 433 GLY A O 1
ATOM 3337 N N . GLY A 1 434 ? -5.744 -40.810 -35.910 1.00 25.42 434 GLY A N 1
ATOM 3338 C CA . GLY A 1 434 ? -5.159 -39.829 -34.993 1.00 25.42 434 GLY A CA 1
ATOM 3339 C C . GLY A 1 434 ? -5.532 -40.191 -33.547 1.00 25.42 434 GLY A C 1
ATOM 3340 O O . GLY A 1 434 ? -6.573 -40.823 -33.339 1.00 25.42 434 GLY A O 1
ATOM 3341 N N . PRO A 1 435 ? -4.710 -39.858 -32.534 1.00 34.03 435 PRO A N 1
ATOM 3342 C CA . PRO A 1 435 ? -5.061 -40.138 -31.150 1.00 34.03 435 PRO A CA 1
ATOM 3343 C C . PRO A 1 435 ? -6.260 -39.280 -30.729 1.00 34.03 435 PRO A C 1
ATOM 3345 O O . PRO A 1 435 ? -6.364 -38.104 -31.071 1.00 34.03 435 PRO A O 1
ATOM 3348 N N . ALA A 1 436 ? -7.171 -39.936 -30.016 1.00 28.52 436 ALA A N 1
ATOM 3349 C CA . ALA A 1 436 ? -8.500 -39.481 -29.640 1.00 28.52 436 ALA A CA 1
ATOM 3350 C C . ALA A 1 436 ? -8.541 -38.090 -28.985 1.00 28.52 436 ALA A C 1
ATOM 3352 O O . ALA A 1 436 ? -7.793 -37.797 -28.051 1.00 28.52 436 ALA A O 1
ATOM 3353 N N . ALA A 1 437 ? -9.492 -37.274 -29.441 1.00 29.38 437 ALA A N 1
ATOM 3354 C CA . ALA A 1 437 ? -9.955 -36.089 -28.734 1.00 29.38 437 ALA A CA 1
ATOM 3355 C C . ALA A 1 437 ? -10.630 -36.474 -27.400 1.00 29.38 437 ALA A C 1
ATOM 3357 O O . ALA A 1 437 ? -11.350 -37.476 -27.349 1.00 29.38 437 ALA A O 1
ATOM 3358 N N . PRO A 1 438 ? -10.414 -35.669 -26.339 1.00 36.31 438 PRO A N 1
ATOM 3359 C CA . PRO A 1 438 ? -11.246 -35.606 -25.152 1.00 36.31 438 PRO A CA 1
ATOM 3360 C C . PRO A 1 438 ? -12.745 -35.663 -25.443 1.00 36.31 438 PRO A C 1
ATOM 3362 O O . PRO A 1 438 ? -13.116 -34.875 -26.309 1.00 36.31 438 PRO A O 1
ATOM 3365 N N . PRO A 1 439 ? -13.615 -36.439 -24.772 1.00 33.19 439 PRO A N 1
ATOM 3366 C CA . PRO A 1 439 ? -15.049 -36.285 -24.970 1.00 33.19 439 PRO A CA 1
ATOM 3367 C C . PRO A 1 439 ? -15.502 -34.917 -24.436 1.00 33.19 439 PRO A C 1
ATOM 3369 O O . PRO A 1 439 ? -15.099 -34.506 -23.343 1.00 33.19 439 PRO A O 1
ATOM 3372 N N . ASP A 1 440 ? -16.339 -34.230 -25.219 1.00 33.81 440 ASP A N 1
ATOM 3373 C CA . ASP A 1 440 ? -17.360 -33.332 -24.681 1.00 33.81 440 ASP A CA 1
ATOM 3374 C C . ASP A 1 440 ? -18.100 -34.147 -23.619 1.00 33.81 440 ASP A C 1
ATOM 3376 O O . ASP A 1 440 ? -18.568 -35.224 -23.969 1.00 33.81 440 ASP A O 1
ATOM 3380 N N . ASP A 1 441 ? -18.031 -33.715 -22.350 1.00 34.19 441 ASP A N 1
ATOM 3381 C CA . ASP A 1 441 ? -18.802 -34.150 -21.164 1.00 34.19 441 ASP A CA 1
ATOM 3382 C C . ASP A 1 441 ? -17.892 -34.230 -19.916 1.00 34.19 441 ASP A C 1
ATOM 3384 O O . ASP A 1 441 ? -17.511 -35.304 -19.450 1.00 34.19 441 ASP A O 1
ATOM 3388 N N . ALA A 1 442 ? -17.528 -33.080 -19.344 1.00 32.41 442 ALA A N 1
ATOM 3389 C CA . ALA A 1 442 ? -17.014 -33.011 -17.974 1.00 32.41 442 ALA A CA 1
ATOM 3390 C C . ALA A 1 442 ? -17.319 -31.629 -17.394 1.00 32.41 442 ALA A C 1
ATOM 3392 O O . ALA A 1 442 ? -16.491 -30.724 -17.424 1.00 32.41 442 ALA A O 1
ATOM 3393 N N . GLU A 1 443 ? -18.534 -31.441 -16.890 1.00 37.47 443 GLU A N 1
ATOM 3394 C CA . GLU A 1 443 ? -18.770 -30.473 -15.824 1.00 37.47 443 GLU A CA 1
ATOM 3395 C C . GLU A 1 443 ? -18.041 -30.972 -14.570 1.00 37.47 443 GLU A C 1
ATOM 3397 O O . GLU A 1 443 ? -18.539 -31.851 -13.883 1.00 37.47 443 GLU A O 1
ATOM 3402 N N . GLU A 1 444 ? -16.832 -30.459 -14.327 1.00 39.09 444 GLU A N 1
ATOM 3403 C CA . GLU A 1 444 ? -16.202 -30.298 -13.001 1.00 39.09 444 GLU A CA 1
ATOM 3404 C C . GLU A 1 444 ? -14.869 -29.538 -13.192 1.00 39.09 444 GLU A C 1
ATOM 3406 O O . GLU A 1 444 ? -13.765 -30.067 -13.076 1.00 39.09 444 GLU A O 1
ATOM 3411 N N . TRP A 1 445 ? -14.958 -28.258 -13.575 1.00 44.03 445 TRP A N 1
ATOM 3412 C CA . TRP A 1 445 ? -13.792 -27.389 -13.823 1.00 44.03 445 TRP A CA 1
ATOM 3413 C C . TRP A 1 445 ? -13.569 -26.381 -12.698 1.00 44.03 445 TRP A C 1
ATOM 3415 O O . TRP A 1 445 ? -13.316 -25.202 -12.954 1.00 44.03 445 TRP A O 1
ATOM 3425 N N . GLU A 1 446 ? -13.664 -26.811 -11.449 1.00 53.75 446 GLU A N 1
ATOM 3426 C CA . GLU A 1 446 ? -13.520 -25.904 -10.317 1.00 53.75 446 GLU A CA 1
ATOM 3427 C C . GLU A 1 446 ? -12.217 -26.155 -9.574 1.00 53.75 446 GLU A C 1
ATOM 3429 O O . GLU A 1 446 ? -11.981 -27.236 -9.048 1.00 53.75 446 GLU A O 1
ATOM 3434 N N . ASP A 1 447 ? -11.357 -25.132 -9.568 1.00 57.22 447 ASP A N 1
ATOM 3435 C CA . ASP A 1 447 ? -10.581 -24.780 -8.375 1.00 57.22 447 ASP A CA 1
ATOM 3436 C C . ASP A 1 447 ? -9.789 -23.479 -8.564 1.00 57.22 447 ASP A C 1
ATOM 3438 O O . ASP A 1 447 ? -9.570 -22.750 -7.600 1.00 57.22 447 ASP A O 1
ATOM 3442 N N . LEU A 1 448 ? -9.356 -23.141 -9.782 1.00 60.09 448 LEU A N 1
ATOM 3443 C CA . LEU A 1 448 ? -8.652 -21.876 -10.028 1.00 60.09 448 LEU A CA 1
ATOM 3444 C C . LEU A 1 448 ? -9.558 -20.886 -10.770 1.00 60.09 448 LEU A C 1
ATOM 3446 O O . LEU A 1 448 ? -10.021 -21.227 -11.867 1.00 60.09 448 LEU A O 1
ATOM 3450 N N . PRO A 1 449 ? -9.808 -19.685 -10.205 1.00 69.88 449 PRO A N 1
ATOM 3451 C CA . PRO A 1 449 ? -10.651 -18.683 -10.839 1.00 69.88 449 PRO A CA 1
ATOM 3452 C C . PRO A 1 449 ? -10.039 -18.236 -12.166 1.00 69.88 449 PRO A C 1
ATOM 3454 O O . PRO A 1 449 ? -8.819 -18.135 -12.309 1.00 69.88 449 PRO A O 1
ATOM 3457 N N . ILE A 1 450 ? -10.902 -17.945 -13.137 1.00 73.00 450 ILE A N 1
ATOM 3458 C CA . ILE A 1 450 ? -10.492 -17.229 -14.342 1.00 73.00 450 ILE A CA 1
ATOM 3459 C C . ILE A 1 450 ? -10.163 -15.801 -13.910 1.00 73.00 450 ILE A C 1
ATOM 3461 O O . ILE A 1 450 ? -11.018 -15.093 -13.381 1.00 73.00 450 ILE A O 1
ATOM 3465 N N . ILE A 1 451 ? -8.911 -15.403 -14.102 1.00 70.44 451 ILE A N 1
ATOM 3466 C CA . ILE A 1 451 ? -8.399 -14.083 -13.719 1.00 70.44 451 ILE A CA 1
ATOM 3467 C C . ILE A 1 451 ? -7.983 -13.240 -14.926 1.00 70.44 451 ILE A C 1
ATOM 3469 O O . ILE A 1 451 ? -7.642 -12.073 -14.757 1.00 70.44 451 ILE A O 1
ATOM 3473 N N . ARG A 1 452 ? -8.006 -13.814 -16.134 1.00 73.38 452 ARG A N 1
ATOM 3474 C CA . ARG A 1 452 ? -7.763 -13.125 -17.407 1.00 73.38 452 ARG A CA 1
ATOM 3475 C C . ARG A 1 452 ? -8.799 -13.537 -18.445 1.00 73.38 452 ARG A C 1
ATOM 3477 O O . ARG A 1 452 ? -9.291 -14.662 -18.416 1.00 73.38 452 ARG A O 1
ATOM 3484 N N . GLY A 1 453 ? -9.095 -12.633 -19.377 1.00 71.69 453 GLY A N 1
ATOM 3485 C CA . GLY A 1 453 ? -9.886 -12.955 -20.563 1.00 71.69 453 GLY A CA 1
ATOM 3486 C C . GLY A 1 453 ? -9.152 -13.908 -21.511 1.00 71.69 453 GLY A C 1
ATOM 3487 O O . GLY A 1 453 ? -7.948 -14.149 -21.374 1.00 71.69 453 GLY A O 1
ATOM 3488 N N . ARG A 1 454 ? -9.884 -14.437 -22.499 1.00 77.12 454 ARG A N 1
ATOM 3489 C CA . ARG A 1 454 ? -9.270 -15.202 -23.588 1.00 77.12 454 ARG A CA 1
ATOM 3490 C C . ARG A 1 454 ? -8.256 -14.350 -24.342 1.00 77.12 454 ARG A C 1
ATOM 3492 O O . ARG A 1 454 ? -8.488 -13.164 -24.550 1.00 77.12 454 ARG A O 1
ATOM 3499 N N . HIS A 1 455 ? -7.163 -14.965 -24.781 1.00 75.56 455 HIS A N 1
ATOM 3500 C CA . HIS A 1 455 ? -6.104 -14.269 -25.502 1.00 75.56 455 HIS A CA 1
ATOM 3501 C C . HIS A 1 455 ? -5.723 -15.052 -26.751 1.00 75.56 455 HIS A C 1
ATOM 3503 O O . HIS A 1 455 ? -5.323 -16.207 -26.675 1.00 75.56 455 HIS A O 1
ATOM 3509 N N . ASN A 1 456 ? -5.824 -14.416 -27.914 1.00 83.50 456 ASN A N 1
ATOM 3510 C CA . ASN A 1 456 ? -5.597 -15.089 -29.184 1.00 83.50 456 ASN A CA 1
ATOM 3511 C C . ASN A 1 456 ? -4.095 -15.162 -29.503 1.00 83.50 456 ASN A C 1
ATOM 3513 O O . ASN A 1 456 ? -3.540 -14.250 -30.116 1.00 83.50 456 ASN A O 1
ATOM 3517 N N . PHE A 1 457 ? -3.421 -16.222 -29.049 1.00 84.88 457 PHE A N 1
ATOM 3518 C CA . PHE A 1 457 ? -2.022 -16.450 -29.402 1.00 84.88 457 PHE A CA 1
ATOM 3519 C C . PHE A 1 457 ? -1.904 -16.938 -30.853 1.00 84.88 457 PHE A C 1
ATOM 3521 O O . PHE A 1 457 ? -2.411 -17.991 -31.227 1.00 84.88 457 PHE A O 1
ATOM 3528 N N . THR A 1 458 ? -1.209 -16.170 -31.683 1.00 88.69 458 THR A N 1
ATOM 3529 C CA . THR A 1 458 ? -1.092 -16.408 -33.130 1.00 88.69 458 THR A CA 1
ATOM 3530 C C . THR A 1 458 ? -0.316 -17.676 -33.487 1.00 88.69 458 THR A C 1
ATOM 3532 O O . THR A 1 458 ? -0.515 -18.236 -34.560 1.00 88.69 458 THR A O 1
ATOM 3535 N N . ASP A 1 459 ? 0.561 -18.140 -32.599 1.00 92.19 459 ASP A N 1
ATOM 3536 C CA . ASP A 1 459 ? 1.474 -19.266 -32.805 1.00 92.19 459 ASP A CA 1
ATOM 3537 C C . ASP A 1 459 ? 1.015 -20.573 -32.143 1.00 92.19 459 ASP A C 1
ATOM 3539 O O . ASP A 1 459 ? 1.742 -21.567 -32.184 1.00 92.19 459 ASP A O 1
ATOM 3543 N N . ILE A 1 460 ? -0.182 -20.591 -31.549 1.00 92.50 460 ILE A N 1
ATOM 3544 C CA . ILE A 1 460 ? -0.778 -21.813 -30.992 1.00 92.50 460 ILE A CA 1
ATOM 3545 C C . ILE A 1 460 ? -1.982 -22.303 -31.791 1.00 92.50 460 ILE A C 1
ATOM 3547 O O . ILE A 1 460 ? -2.490 -23.372 -31.476 1.00 92.50 460 ILE A O 1
ATOM 3551 N N . ALA A 1 461 ? -2.436 -21.560 -32.803 1.00 90.19 461 ALA A N 1
ATOM 3552 C CA . ALA A 1 461 ? -3.575 -21.957 -33.622 1.00 90.19 461 ALA A CA 1
ATOM 3553 C C . ALA A 1 461 ? -3.310 -23.317 -34.295 1.00 90.19 461 ALA A C 1
ATOM 3555 O O . ALA A 1 461 ? -2.362 -23.465 -35.069 1.00 90.19 461 ALA A O 1
ATOM 3556 N N . GLY A 1 462 ? -4.133 -24.321 -33.983 1.00 87.44 462 GLY A N 1
ATOM 3557 C CA . GLY A 1 462 ? -3.966 -25.694 -34.469 1.00 87.44 462 GLY A CA 1
ATOM 3558 C C . GLY A 1 462 ? -2.853 -26.486 -33.769 1.00 87.44 462 GLY A C 1
ATOM 3559 O O . GLY A 1 462 ? -2.552 -27.611 -34.173 1.00 87.44 462 GLY A O 1
ATOM 3560 N N . HIS A 1 463 ? -2.236 -25.935 -32.722 1.00 93.25 463 HIS A N 1
ATOM 3561 C CA . HIS A 1 463 ? -1.256 -26.641 -31.903 1.00 93.25 463 HIS A CA 1
ATOM 3562 C C . HIS A 1 463 ? -1.969 -27.593 -30.929 1.00 93.25 463 HIS A C 1
ATOM 3564 O O . HIS A 1 463 ? -2.968 -27.237 -30.311 1.00 93.25 463 HIS A O 1
ATOM 3570 N N . TRP A 1 464 ? -1.431 -28.797 -30.708 1.00 93.62 464 TRP A N 1
ATOM 3571 C CA . TRP A 1 464 ? -2.071 -29.821 -29.857 1.00 93.62 464 TRP A CA 1
ATOM 3572 C C . TRP A 1 464 ? -2.331 -29.361 -28.409 1.00 93.62 464 TRP A C 1
ATOM 3574 O O . TRP A 1 464 ? -3.215 -29.885 -27.737 1.00 93.62 464 TRP A O 1
ATOM 3584 N N . ALA A 1 465 ? -1.553 -28.386 -27.930 1.00 92.69 465 ALA A N 1
ATOM 3585 C CA . ALA A 1 465 ? -1.664 -27.806 -26.592 1.00 92.69 465 ALA A CA 1
ATOM 3586 C C . ALA A 1 465 ? -2.474 -26.497 -26.540 1.00 92.69 465 ALA A C 1
ATOM 3588 O O . ALA A 1 465 ? -2.504 -25.866 -25.490 1.00 92.69 465 ALA A O 1
ATOM 3589 N N . GLU A 1 466 ? -3.104 -26.062 -27.638 1.00 92.56 466 GLU A N 1
ATOM 3590 C CA . GLU A 1 466 ? -3.819 -24.778 -27.734 1.00 92.56 466 GLU A CA 1
ATOM 3591 C C . GLU A 1 466 ? -4.798 -24.560 -26.572 1.00 92.56 466 GLU A C 1
ATOM 3593 O O . GLU A 1 466 ? -4.711 -23.562 -25.854 1.00 92.56 466 GLU A O 1
ATOM 3598 N N . ALA A 1 467 ? -5.672 -25.537 -26.321 1.00 91.62 467 ALA A N 1
ATOM 3599 C CA . ALA A 1 467 ? -6.663 -25.461 -25.250 1.00 91.62 467 ALA A CA 1
ATOM 3600 C C . ALA A 1 467 ? -6.027 -25.396 -23.851 1.00 91.62 467 ALA A C 1
ATOM 3602 O O . ALA A 1 467 ? -6.499 -24.657 -22.986 1.00 91.62 467 ALA A O 1
ATOM 3603 N N . ASP A 1 468 ? -4.943 -26.141 -23.626 1.00 92.19 468 ASP A N 1
ATOM 3604 C CA . ASP A 1 468 ? -4.248 -26.162 -22.339 1.00 92.19 468 ASP A CA 1
ATOM 3605 C C . ASP A 1 468 ? -3.489 -24.848 -22.099 1.00 92.19 468 ASP A C 1
ATOM 3607 O O . ASP A 1 468 ? -3.521 -24.305 -20.994 1.00 92.19 468 ASP A O 1
ATOM 3611 N N . ILE A 1 469 ? -2.868 -24.288 -23.140 1.00 93.00 469 ILE A N 1
ATOM 3612 C CA . ILE A 1 469 ? -2.198 -22.982 -23.105 1.00 93.00 469 ILE A CA 1
ATOM 3613 C C . ILE A 1 469 ? -3.211 -21.878 -22.800 1.00 93.00 469 ILE A C 1
ATOM 3615 O O . ILE A 1 469 ? -2.980 -21.058 -21.908 1.00 93.00 469 ILE A O 1
ATOM 3619 N N . GLN A 1 470 ? -4.354 -21.894 -23.488 1.00 91.50 470 GLN A N 1
ATOM 3620 C CA . GLN A 1 470 ? -5.432 -20.937 -23.268 1.00 91.50 470 GLN A CA 1
ATOM 3621 C C . GLN A 1 470 ? -5.958 -21.013 -21.830 1.00 91.50 470 GLN A C 1
ATOM 3623 O O . GLN A 1 470 ? -6.074 -19.997 -21.142 1.00 91.50 470 GLN A O 1
ATOM 3628 N N . TRP A 1 471 ? -6.189 -22.232 -21.342 1.00 91.06 471 TRP A N 1
ATOM 3629 C CA . TRP A 1 471 ? -6.618 -22.490 -19.972 1.00 91.06 471 TRP A CA 1
ATOM 3630 C C . TRP A 1 471 ? -5.622 -21.960 -18.925 1.00 91.06 471 TRP A C 1
ATOM 3632 O O . TRP A 1 471 ? -6.032 -21.341 -17.936 1.00 91.06 471 TRP A O 1
ATOM 3642 N N . ALA A 1 472 ? -4.323 -22.192 -19.131 1.00 89.12 472 ALA A N 1
ATOM 3643 C CA . ALA A 1 472 ? -3.282 -21.763 -18.203 1.00 89.12 472 ALA A CA 1
ATOM 3644 C C . ALA A 1 472 ? -3.106 -20.240 -18.208 1.00 89.12 472 ALA A C 1
ATOM 3646 O O . ALA A 1 472 ? -2.850 -19.644 -17.159 1.00 89.12 472 ALA A O 1
ATOM 3647 N N . TYR A 1 473 ? -3.275 -19.600 -19.368 1.00 86.75 473 TYR A N 1
ATOM 3648 C CA . TYR A 1 473 ? -3.246 -18.147 -19.488 1.00 86.75 473 TYR A CA 1
ATOM 3649 C C . TYR A 1 473 ? -4.422 -17.491 -18.756 1.00 86.75 473 TYR A C 1
ATOM 3651 O O . TYR A 1 473 ? -4.205 -16.582 -17.955 1.00 86.75 473 TYR A O 1
ATOM 3659 N N . GLU A 1 474 ? -5.649 -17.981 -18.964 1.00 84.38 474 GLU A N 1
ATOM 3660 C CA . GLU A 1 474 ? -6.870 -17.481 -18.305 1.00 84.38 474 GLU A CA 1
ATOM 3661 C C . GLU A 1 474 ? -6.774 -17.503 -16.773 1.00 84.38 474 GLU A C 1
ATOM 3663 O O . GLU A 1 474 ? -7.356 -16.663 -16.090 1.00 84.38 474 GLU A O 1
ATOM 3668 N N . ARG A 1 475 ? -6.018 -18.456 -16.222 1.00 83.50 475 ARG A N 1
ATOM 3669 C CA . ARG A 1 475 ? -5.788 -18.625 -14.777 1.00 83.50 475 ARG A CA 1
ATOM 3670 C C . ARG A 1 475 ? -4.497 -17.970 -14.283 1.00 83.50 475 ARG A C 1
ATOM 3672 O O . ARG A 1 475 ? -4.126 -18.146 -13.129 1.00 83.50 475 ARG A O 1
ATOM 3679 N N . GLY A 1 476 ? -3.809 -17.229 -15.155 1.00 79.81 476 GLY A N 1
ATOM 3680 C CA . GLY A 1 476 ? -2.553 -16.526 -14.879 1.00 79.81 476 GLY A CA 1
ATOM 3681 C C . GLY A 1 476 ? -1.388 -17.419 -14.451 1.00 79.81 476 GLY A C 1
ATOM 3682 O O . GLY A 1 476 ? -0.444 -16.930 -13.837 1.00 79.81 476 GLY A O 1
ATOM 3683 N N . ILE A 1 477 ? -1.431 -18.709 -14.792 1.00 84.00 477 ILE A N 1
ATOM 3684 C CA . ILE A 1 477 ? -0.345 -19.668 -14.538 1.00 84.00 477 ILE A CA 1
ATOM 3685 C C . ILE A 1 477 ? 0.838 -19.367 -15.467 1.00 84.00 477 ILE A C 1
ATOM 3687 O O . ILE A 1 477 ? 1.998 -19.453 -15.062 1.00 84.00 477 ILE A O 1
ATOM 3691 N N . VAL A 1 478 ? 0.538 -18.982 -16.711 1.00 84.31 478 VAL A N 1
ATOM 3692 C CA . VAL A 1 478 ? 1.524 -18.656 -17.747 1.00 84.31 478 VAL A CA 1
ATOM 3693 C C . VAL A 1 478 ? 1.253 -17.301 -18.389 1.00 84.31 478 VAL A C 1
ATOM 3695 O O . VAL A 1 478 ? 0.136 -16.784 -18.370 1.00 84.31 478 VAL A O 1
ATOM 3698 N N . ASN A 1 479 ? 2.295 -16.740 -18.998 1.00 83.06 479 ASN A N 1
ATOM 3699 C CA . ASN A 1 479 ? 2.231 -15.544 -19.834 1.00 83.06 479 ASN A CA 1
ATOM 3700 C C . ASN A 1 479 ? 2.705 -15.884 -21.253 1.00 83.06 479 ASN A C 1
ATOM 3702 O O . ASN A 1 479 ? 3.463 -16.844 -21.447 1.00 83.06 479 ASN A O 1
ATOM 3706 N N . GLY A 1 480 ? 2.287 -15.069 -22.224 1.00 75.62 480 GLY A N 1
ATOM 3707 C CA . GLY A 1 480 ? 2.907 -15.043 -23.547 1.00 75.62 480 GLY A CA 1
ATOM 3708 C C . GLY A 1 480 ? 4.345 -14.529 -23.499 1.00 75.62 480 GLY A C 1
ATOM 3709 O O . GLY A 1 480 ? 4.805 -14.042 -22.466 1.00 75.62 480 GLY A O 1
ATOM 3710 N N . ILE A 1 481 ? 5.037 -14.630 -24.628 1.00 75.38 481 ILE A N 1
ATOM 3711 C CA . ILE A 1 481 ? 6.404 -14.118 -24.807 1.00 75.38 481 ILE A CA 1
ATOM 3712 C C . ILE A 1 481 ? 6.441 -12.739 -25.495 1.00 75.38 481 ILE A C 1
ATOM 3714 O O . ILE A 1 481 ? 7.507 -12.311 -25.919 1.00 75.38 481 ILE A O 1
ATOM 3718 N N . GLY A 1 482 ? 5.286 -12.077 -25.635 1.00 67.81 482 GLY A N 1
ATOM 3719 C CA . GLY A 1 482 ? 5.125 -10.832 -26.400 1.00 67.81 482 GLY A CA 1
ATOM 3720 C C . GLY A 1 482 ? 4.511 -11.056 -27.789 1.00 67.81 482 GLY A C 1
ATOM 3721 O O . GLY A 1 482 ? 4.373 -12.195 -28.241 1.00 67.81 482 GLY A O 1
ATOM 3722 N N . ASN A 1 483 ? 4.091 -9.978 -28.465 1.00 73.81 483 ASN A N 1
ATOM 3723 C CA . ASN A 1 483 ? 3.587 -9.979 -29.856 1.00 73.81 483 ASN A CA 1
ATOM 3724 C C . ASN A 1 483 ? 2.429 -10.948 -30.160 1.00 73.81 483 ASN A C 1
ATOM 3726 O O . ASN A 1 483 ? 2.338 -11.511 -31.253 1.00 73.81 483 ASN A O 1
ATOM 3730 N N . GLY A 1 484 ? 1.557 -11.192 -29.182 1.00 75.81 484 GLY A N 1
ATOM 3731 C CA . GLY A 1 484 ? 0.469 -12.148 -29.350 1.00 75.81 484 GLY A CA 1
ATOM 3732 C C . GLY A 1 484 ? 0.958 -13.589 -29.538 1.00 75.81 484 GLY A C 1
ATOM 3733 O O . GLY A 1 484 ? 0.278 -14.364 -30.201 1.00 75.81 484 GLY A O 1
ATOM 3734 N N . LYS A 1 485 ? 2.136 -13.955 -29.013 1.00 84.06 485 LYS A N 1
ATOM 3735 C CA . LYS A 1 485 ? 2.714 -15.305 -29.109 1.00 84.06 485 LYS A CA 1
ATOM 3736 C C . LYS A 1 485 ? 2.935 -15.955 -27.749 1.00 84.06 485 LYS A C 1
ATOM 3738 O O . LYS A 1 485 ? 3.168 -15.279 -26.744 1.00 84.06 485 LYS A O 1
ATOM 3743 N N . PHE A 1 486 ? 2.878 -17.279 -27.722 1.00 88.88 486 PHE A N 1
ATOM 3744 C CA . PHE A 1 486 ? 3.151 -18.092 -26.543 1.00 88.88 486 PHE A CA 1
ATOM 3745 C C . PHE A 1 486 ? 4.507 -18.808 -26.599 1.00 88.88 486 PHE A C 1
ATOM 3747 O O . PHE A 1 486 ? 5.074 -19.075 -25.541 1.00 88.88 486 PHE A O 1
ATOM 3754 N N . ASP A 1 487 ? 5.014 -19.106 -27.793 1.00 93.38 487 ASP A N 1
ATOM 3755 C CA . ASP A 1 487 ? 6.123 -20.014 -28.090 1.00 93.38 487 ASP A CA 1
ATOM 3756 C C . ASP A 1 487 ? 5.939 -21.397 -27.443 1.00 93.38 487 ASP A C 1
ATOM 3758 O O . ASP A 1 487 ? 6.536 -21.696 -26.404 1.00 93.38 487 ASP A O 1
ATOM 3762 N N . PRO A 1 488 ? 5.089 -22.265 -28.025 1.00 91.38 488 PRO A N 1
ATOM 3763 C CA . PRO A 1 488 ? 4.837 -23.594 -27.473 1.00 91.38 488 PRO A CA 1
ATOM 3764 C C . PRO A 1 488 ? 6.076 -24.502 -27.488 1.00 91.38 488 PRO A C 1
ATOM 3766 O O . PRO A 1 488 ? 6.158 -25.428 -26.678 1.00 91.38 488 PRO A O 1
ATOM 3769 N N . THR A 1 489 ? 7.043 -24.234 -28.370 1.00 92.12 489 THR A N 1
ATOM 3770 C CA . THR A 1 489 ? 8.270 -25.026 -28.546 1.00 92.12 489 THR A CA 1
ATOM 3771 C C . THR A 1 489 ? 9.441 -24.567 -27.682 1.00 92.12 489 THR A C 1
ATOM 3773 O O . THR A 1 489 ? 10.409 -25.313 -27.534 1.00 92.12 489 THR A O 1
ATOM 3776 N N . GLY A 1 490 ? 9.361 -23.368 -27.103 1.00 91.56 490 GLY A N 1
ATOM 3777 C CA . GLY A 1 490 ? 10.399 -22.804 -26.251 1.00 91.56 490 GLY A CA 1
ATOM 3778 C C . GLY A 1 490 ? 10.727 -23.699 -25.060 1.00 91.56 490 GLY A C 1
ATOM 3779 O O . GLY A 1 490 ? 9.854 -24.363 -24.497 1.00 91.56 490 GLY A O 1
ATOM 3780 N N . ILE A 1 491 ? 11.998 -23.720 -24.664 1.00 95.38 491 ILE A N 1
ATOM 3781 C CA . ILE A 1 491 ? 12.481 -24.551 -23.558 1.00 95.38 491 ILE A CA 1
ATOM 3782 C C . ILE A 1 491 ? 12.147 -23.900 -22.214 1.00 95.38 491 ILE A C 1
ATOM 3784 O O . ILE A 1 491 ? 12.385 -22.712 -22.007 1.00 95.38 491 ILE A O 1
ATOM 3788 N N . THR A 1 492 ? 11.610 -24.698 -21.294 1.00 94.12 492 THR A N 1
ATOM 3789 C CA . THR A 1 492 ? 11.226 -24.272 -19.945 1.00 94.12 492 THR A CA 1
ATOM 3790 C C . THR A 1 492 ? 12.389 -24.465 -18.973 1.00 94.12 492 THR A C 1
ATOM 3792 O O . THR A 1 492 ? 13.044 -25.510 -18.970 1.00 94.12 492 THR A O 1
ATOM 3795 N N . THR A 1 493 ? 12.647 -23.470 -18.124 1.00 95.50 493 THR A N 1
ATOM 3796 C CA . THR A 1 493 ? 13.639 -23.577 -17.044 1.00 95.50 493 THR A CA 1
ATOM 3797 C C . THR A 1 493 ? 13.047 -24.203 -15.780 1.00 95.50 493 THR A C 1
ATOM 3799 O O . THR A 1 493 ? 11.827 -24.220 -15.593 1.00 95.50 493 THR A O 1
ATOM 3802 N N . GLU A 1 494 ? 13.898 -24.698 -14.879 1.00 94.94 494 GLU A N 1
ATOM 3803 C CA . GLU A 1 494 ? 13.444 -25.264 -13.600 1.00 94.94 494 GLU A CA 1
ATOM 3804 C C . GLU A 1 494 ? 12.618 -24.263 -12.787 1.00 94.94 494 GLU A C 1
ATOM 3806 O O . GLU A 1 494 ? 11.538 -24.599 -12.305 1.00 94.94 494 GLU A O 1
ATOM 3811 N N . GLU A 1 495 ? 13.064 -23.009 -12.696 1.00 91.94 495 GLU A N 1
ATOM 3812 C CA . GLU A 1 495 ? 12.352 -21.987 -11.931 1.00 91.94 495 GLU A CA 1
ATOM 3813 C C . GLU A 1 495 ? 10.977 -21.631 -12.510 1.00 91.94 495 GLU A C 1
ATOM 3815 O O . GLU A 1 495 ? 10.040 -21.351 -11.757 1.00 91.94 495 GLU A O 1
ATOM 3820 N N . GLN A 1 496 ? 10.834 -21.667 -13.839 1.00 91.94 496 GLN A N 1
ATOM 3821 C CA . GLN A 1 496 ? 9.556 -21.454 -14.516 1.00 91.94 496 GLN A CA 1
ATOM 3822 C C . GLN A 1 496 ? 8.600 -22.610 -14.223 1.00 91.94 496 GLN A C 1
ATOM 3824 O O . GLN A 1 496 ? 7.446 -22.375 -13.862 1.00 91.94 496 GLN A O 1
ATOM 3829 N N . PHE A 1 497 ? 9.082 -23.851 -14.335 1.00 95.81 497 PHE A N 1
ATOM 3830 C CA . PHE A 1 497 ? 8.274 -25.032 -14.054 1.00 95.81 497 PHE A CA 1
ATOM 3831 C C . PHE A 1 497 ? 7.850 -25.102 -12.582 1.00 95.81 497 PHE A C 1
ATOM 3833 O O . PHE A 1 497 ? 6.668 -25.290 -12.287 1.00 95.81 497 PHE A O 1
ATOM 3840 N N . LEU A 1 498 ? 8.785 -24.859 -11.661 1.00 93.44 498 LEU A N 1
ATOM 3841 C CA . LEU A 1 498 ? 8.530 -24.841 -10.223 1.00 93.44 498 LEU A CA 1
ATOM 3842 C C . LEU A 1 498 ? 7.489 -23.779 -9.840 1.00 93.44 498 LEU A C 1
ATOM 3844 O O . LEU A 1 498 ? 6.586 -24.069 -9.053 1.00 93.44 498 LEU A O 1
ATOM 3848 N N . LYS A 1 499 ? 7.563 -22.574 -10.429 1.00 89.81 499 LYS A N 1
ATOM 3849 C CA . LYS A 1 499 ? 6.533 -21.534 -10.266 1.00 89.81 499 LYS A CA 1
ATOM 3850 C C . LYS A 1 499 ? 5.160 -22.054 -10.681 1.00 89.81 499 LYS A C 1
ATOM 3852 O O . LYS A 1 499 ? 4.217 -21.971 -9.894 1.00 89.81 499 LYS A O 1
ATOM 3857 N N . MET A 1 500 ? 5.048 -22.566 -11.911 1.00 91.81 500 MET A N 1
ATOM 3858 C CA . MET A 1 500 ? 3.770 -23.039 -12.447 1.00 91.81 500 MET A CA 1
ATOM 3859 C C . MET A 1 500 ? 3.168 -24.123 -11.552 1.00 91.81 500 MET A C 1
ATOM 3861 O O . MET A 1 500 ? 1.980 -24.061 -11.247 1.00 91.81 500 MET A O 1
ATOM 3865 N N . LEU A 1 501 ? 3.989 -25.066 -11.083 1.00 92.50 501 LEU A N 1
ATOM 3866 C CA . LEU A 1 501 ? 3.567 -26.168 -10.222 1.00 92.50 501 LEU A CA 1
ATOM 3867 C C . LEU A 1 501 ? 3.079 -25.690 -8.849 1.00 92.50 501 LEU A C 1
ATOM 3869 O O . LEU A 1 501 ? 1.976 -26.040 -8.436 1.00 92.50 501 LEU A O 1
ATOM 3873 N N . LEU A 1 502 ? 3.856 -24.858 -8.149 1.00 88.88 502 LEU A N 1
ATOM 3874 C CA . LEU A 1 502 ? 3.536 -24.463 -6.773 1.00 88.88 502 LEU A CA 1
ATOM 3875 C C . LEU A 1 502 ? 2.379 -23.463 -6.666 1.00 88.88 502 LEU A C 1
ATOM 3877 O O . LEU A 1 502 ? 1.601 -23.554 -5.714 1.00 88.88 502 LEU A O 1
ATOM 3881 N N . ILE A 1 503 ? 2.238 -22.545 -7.631 1.00 80.25 503 ILE A N 1
ATOM 3882 C CA . ILE A 1 503 ? 1.060 -21.662 -7.718 1.00 80.25 503 ILE A CA 1
ATOM 3883 C C . ILE A 1 503 ? -0.190 -22.508 -7.931 1.00 80.25 503 ILE A C 1
ATOM 3885 O O . ILE A 1 503 ? -1.199 -22.342 -7.249 1.00 80.25 503 ILE A O 1
ATOM 3889 N N . THR A 1 504 ? -0.096 -23.448 -8.867 1.00 84.06 504 THR A N 1
ATOM 3890 C CA . THR A 1 504 ? -1.205 -24.308 -9.250 1.00 84.06 504 THR A CA 1
ATOM 3891 C C . THR A 1 504 ? -1.687 -25.177 -8.094 1.00 84.06 504 THR A C 1
ATOM 3893 O O . THR A 1 504 ? -2.886 -25.268 -7.841 1.00 84.06 504 THR A O 1
ATOM 3896 N N . MET A 1 505 ? -0.756 -25.784 -7.365 1.00 83.19 505 MET A N 1
ATOM 3897 C CA . MET A 1 505 ? -1.079 -26.626 -6.220 1.00 83.19 505 MET A CA 1
ATOM 3898 C C . MET A 1 505 ? -1.425 -25.812 -4.963 1.00 83.19 505 MET A C 1
ATOM 3900 O O . MET A 1 505 ? -1.524 -26.370 -3.884 1.00 83.19 505 MET A O 1
ATOM 3904 N N . ARG A 1 506 ? -1.580 -24.481 -5.036 1.00 74.62 506 ARG A N 1
ATOM 3905 C CA . ARG A 1 506 ? -1.872 -23.617 -3.872 1.00 74.62 506 ARG A CA 1
ATOM 3906 C C . ARG A 1 506 ? -0.855 -23.742 -2.720 1.00 74.62 506 ARG A C 1
ATOM 3908 O O . ARG A 1 506 ? -1.190 -23.484 -1.567 1.00 74.62 506 ARG A O 1
ATOM 3915 N N . GLY A 1 507 ? 0.391 -24.125 -3.016 1.00 60.78 507 GLY A N 1
ATOM 3916 C CA . GLY A 1 507 ? 1.459 -24.233 -2.013 1.00 60.78 507 GLY A CA 1
ATOM 3917 C C . GLY A 1 507 ? 1.937 -22.874 -1.509 1.00 60.78 507 GLY A C 1
ATOM 3918 O O . GLY A 1 507 ? 2.252 -22.711 -0.334 1.00 60.78 507 GLY A O 1
ATOM 3919 N N . LEU A 1 508 ? 1.950 -21.882 -2.399 1.00 59.47 508 LEU A N 1
ATOM 3920 C CA . LEU A 1 508 ? 2.340 -20.507 -2.107 1.00 59.47 508 LEU A CA 1
ATOM 3921 C C . LEU A 1 508 ? 1.175 -19.574 -2.431 1.00 59.47 508 LEU A C 1
ATOM 3923 O O . LEU A 1 508 ? 0.762 -19.462 -3.581 1.00 59.47 508 LEU A O 1
ATOM 3927 N N . THR A 1 509 ? 0.645 -18.905 -1.407 1.00 54.53 509 THR A N 1
ATOM 3928 C CA . THR A 1 509 ? -0.483 -17.965 -1.522 1.00 54.53 509 THR A CA 1
ATOM 3929 C C . THR A 1 509 ? -0.055 -16.539 -1.884 1.00 54.53 509 THR A C 1
ATOM 3931 O O . THR A 1 509 ? -0.903 -15.660 -1.994 1.00 54.53 509 THR A O 1
ATOM 3934 N N . GLU A 1 510 ? 1.245 -16.292 -2.068 1.00 51.34 510 GLU A N 1
ATOM 3935 C CA . GLU A 1 510 ? 1.818 -14.986 -2.408 1.00 51.34 510 GLU A CA 1
ATOM 3936 C C . GLU A 1 510 ? 2.792 -15.118 -3.583 1.00 51.34 510 GLU A C 1
ATOM 3938 O O . GLU A 1 510 ? 3.659 -15.998 -3.568 1.00 51.34 510 GLU A O 1
ATOM 3943 N N . GLU A 1 511 ? 2.717 -14.214 -4.567 1.00 54.28 511 GLU A N 1
ATOM 3944 C CA . GLU A 1 511 ? 3.801 -14.081 -5.543 1.00 54.28 511 GLU A CA 1
ATOM 3945 C C . GLU A 1 511 ? 5.068 -13.529 -4.844 1.00 54.28 511 GLU A C 1
ATOM 3947 O O . GLU A 1 511 ? 4.982 -12.624 -4.005 1.00 54.28 511 GLU A O 1
ATOM 3952 N N . PRO A 1 512 ? 6.269 -14.068 -5.121 1.00 49.16 512 PRO A N 1
ATOM 3953 C CA . PRO A 1 512 ? 7.494 -13.599 -4.490 1.00 49.16 512 PRO A CA 1
ATOM 3954 C C . PRO A 1 512 ? 7.910 -12.219 -5.000 1.00 49.16 512 PRO A C 1
ATOM 3956 O O . PRO A 1 512 ? 8.062 -12.017 -6.199 1.00 49.16 512 PRO A O 1
ATOM 3959 N N . VAL A 1 513 ? 8.197 -11.313 -4.065 1.00 42.19 513 VAL A N 1
ATOM 3960 C CA . VAL A 1 513 ? 8.703 -9.949 -4.320 1.00 42.19 513 VAL A CA 1
ATOM 3961 C C . VAL A 1 513 ? 10.228 -9.863 -4.123 1.00 42.19 513 VAL A C 1
ATOM 3963 O O . VAL A 1 513 ? 10.751 -8.820 -3.755 1.00 42.19 513 VAL A O 1
ATOM 3966 N N . SER A 1 514 ? 10.969 -10.971 -4.243 1.00 55.03 514 SER A N 1
ATOM 3967 C CA . SER A 1 514 ? 12.407 -10.994 -3.930 1.00 55.03 514 SER A CA 1
ATOM 3968 C C . SER A 1 514 ? 13.258 -11.381 -5.126 1.00 55.03 514 SER A C 1
ATOM 3970 O O . SER A 1 514 ? 12.937 -12.328 -5.832 1.00 55.03 514 SER A O 1
ATOM 3972 N N . THR A 1 515 ? 14.383 -10.691 -5.321 1.00 48.22 515 THR A N 1
ATOM 3973 C CA . THR A 1 515 ? 15.386 -11.059 -6.325 1.00 48.22 515 THR A CA 1
ATOM 3974 C C . THR A 1 515 ? 16.286 -12.192 -5.801 1.00 48.22 515 THR A C 1
ATOM 3976 O O . THR A 1 515 ? 16.774 -12.125 -4.668 1.00 48.22 515 THR A O 1
ATOM 3979 N N . PRO A 1 516 ? 16.541 -13.236 -6.610 1.00 68.12 516 PRO A N 1
ATOM 3980 C CA . PRO A 1 516 ? 15.919 -13.481 -7.913 1.00 68.12 516 PRO A CA 1
ATOM 3981 C C . PRO A 1 516 ? 14.479 -13.971 -7.720 1.00 68.12 516 PRO A C 1
ATOM 3983 O O . PRO A 1 516 ? 14.246 -14.767 -6.809 1.00 68.12 516 PRO A O 1
ATOM 3986 N N . TRP A 1 517 ? 13.557 -13.505 -8.575 1.00 74.88 517 TRP A N 1
ATOM 3987 C CA . TRP A 1 517 ? 12.088 -13.621 -8.447 1.00 74.88 517 TRP A CA 1
ATOM 3988 C C . TRP A 1 517 ? 11.591 -15.007 -8.019 1.00 74.88 517 TRP A C 1
ATOM 3990 O O . TRP A 1 517 ? 10.562 -15.137 -7.365 1.00 74.88 517 TRP A O 1
ATOM 4000 N N . SER A 1 518 ? 12.321 -16.070 -8.364 1.00 82.88 518 SER A N 1
ATOM 4001 C CA . SER A 1 518 ? 11.942 -17.436 -8.027 1.00 82.88 518 SER A CA 1
ATOM 4002 C C . SER A 1 518 ? 12.299 -17.874 -6.592 1.00 82.88 518 SER A C 1
ATOM 4004 O O . SER A 1 518 ? 11.993 -18.996 -6.200 1.00 82.88 518 SER A O 1
ATOM 4006 N N . ARG A 1 519 ? 12.918 -17.012 -5.769 1.00 85.00 519 ARG A N 1
ATOM 4007 C CA . ARG A 1 519 ? 13.530 -17.379 -4.477 1.00 85.00 519 ARG A CA 1
ATOM 4008 C C . ARG A 1 519 ? 12.551 -18.036 -3.501 1.00 85.00 519 ARG A C 1
ATOM 4010 O O . ARG A 1 519 ? 12.880 -19.093 -2.970 1.00 85.00 519 ARG A O 1
ATOM 4017 N N . LYS A 1 520 ? 11.351 -17.475 -3.297 1.00 81.94 520 LYS A N 1
ATOM 4018 C CA . LYS A 1 520 ? 10.372 -18.077 -2.367 1.00 81.94 520 LYS A CA 1
ATOM 4019 C C . LYS A 1 520 ? 9.885 -19.459 -2.835 1.00 81.94 520 LYS A C 1
ATOM 4021 O O . LYS A 1 520 ? 9.570 -20.288 -1.990 1.00 81.94 520 LYS A O 1
ATOM 4026 N N . TYR A 1 521 ? 9.853 -19.739 -4.145 1.00 86.44 521 TYR A N 1
ATOM 4027 C CA . TYR A 1 521 ? 9.494 -21.076 -4.648 1.00 86.44 521 TYR A CA 1
ATOM 4028 C C . TYR A 1 521 ? 10.531 -22.119 -4.233 1.00 86.44 521 TYR A C 1
ATOM 4030 O O . TYR A 1 521 ? 10.168 -23.201 -3.784 1.00 86.44 521 TYR A O 1
ATOM 4038 N N . TYR A 1 522 ? 11.815 -21.767 -4.315 1.00 90.50 522 TYR A N 1
ATOM 4039 C CA . TYR A 1 522 ? 12.905 -22.626 -3.856 1.00 90.50 522 TYR A CA 1
ATOM 4040 C C . TYR A 1 522 ? 12.911 -22.788 -2.335 1.00 90.50 522 TYR A C 1
ATOM 4042 O O . TYR A 1 522 ? 13.062 -23.902 -1.850 1.00 90.50 522 TYR A O 1
ATOM 4050 N N . GLU A 1 523 ? 12.701 -21.711 -1.573 1.00 86.75 523 GLU A N 1
ATOM 4051 C CA . GLU A 1 523 ? 12.599 -21.786 -0.108 1.00 86.75 523 GLU A CA 1
ATOM 4052 C C . GLU A 1 523 ? 11.440 -22.696 0.329 1.00 86.75 523 GLU A C 1
ATOM 4054 O O . GLU A 1 523 ? 11.620 -23.548 1.200 1.00 86.75 523 GLU A O 1
ATOM 4059 N N . PHE A 1 524 ? 10.277 -22.579 -0.322 1.00 87.12 524 PHE A N 1
ATOM 4060 C CA . PHE A 1 524 ? 9.138 -23.466 -0.094 1.00 87.12 524 PHE A CA 1
ATOM 4061 C C . PHE A 1 524 ? 9.469 -24.917 -0.448 1.00 87.12 524 PHE A C 1
ATOM 4063 O O . PHE A 1 524 ? 9.269 -25.815 0.369 1.00 87.12 524 PHE A O 1
ATOM 4070 N N . ALA A 1 525 ? 10.009 -25.150 -1.645 1.00 90.88 525 ALA A N 1
ATOM 4071 C CA . ALA A 1 525 ? 10.361 -26.481 -2.118 1.00 90.88 525 ALA A CA 1
ATOM 4072 C C . ALA A 1 525 ? 11.356 -27.176 -1.175 1.00 90.88 525 ALA A C 1
ATOM 4074 O O . ALA A 1 525 ? 11.127 -28.313 -0.767 1.00 90.88 525 ALA A O 1
ATOM 4075 N N . LEU A 1 526 ? 12.400 -26.465 -0.739 1.00 90.06 526 LEU A N 1
ATOM 4076 C CA . LEU A 1 526 ? 13.384 -26.969 0.221 1.00 90.06 526 LEU A CA 1
ATOM 4077 C C . LEU A 1 526 ? 12.761 -27.256 1.595 1.00 90.06 526 LEU A C 1
ATOM 4079 O O . LEU A 1 526 ? 13.050 -28.293 2.190 1.00 90.06 526 LEU A O 1
ATOM 4083 N N . ALA A 1 527 ? 11.866 -26.394 2.092 1.00 85.44 527 ALA A N 1
ATOM 4084 C CA . ALA A 1 527 ? 11.171 -26.609 3.366 1.00 85.44 527 ALA A CA 1
ATOM 4085 C C . ALA A 1 527 ? 10.262 -27.857 3.357 1.00 85.44 527 ALA A C 1
ATOM 4087 O O . ALA A 1 527 ? 10.054 -28.492 4.402 1.00 85.44 527 ALA A O 1
ATOM 4088 N N . TYR A 1 528 ? 9.745 -28.214 2.177 1.00 90.25 528 TYR A N 1
ATOM 4089 C CA . TYR A 1 528 ? 8.918 -29.397 1.947 1.00 90.25 528 TYR A CA 1
ATOM 4090 C C . TYR A 1 528 ? 9.718 -30.636 1.513 1.00 90.25 528 TYR A C 1
ATOM 4092 O O . TYR A 1 528 ? 9.154 -31.728 1.454 1.00 90.25 528 TYR A O 1
ATOM 4100 N N . GLY A 1 529 ? 11.029 -30.490 1.295 1.00 90.44 529 GLY A N 1
ATOM 4101 C CA . GLY A 1 529 ? 11.949 -31.571 0.939 1.00 90.44 529 GLY A CA 1
ATOM 4102 C C . GLY A 1 529 ? 11.966 -31.940 -0.545 1.00 90.44 529 GLY A C 1
ATOM 4103 O O . GLY A 1 529 ? 12.438 -33.023 -0.880 1.00 90.44 529 GLY A O 1
ATOM 4104 N N . TYR A 1 530 ? 11.445 -31.085 -1.426 1.00 94.31 530 TYR A N 1
ATOM 4105 C CA . TYR A 1 530 ? 11.356 -31.354 -2.863 1.00 94.31 530 TYR A CA 1
ATOM 4106 C C . TYR A 1 530 ? 12.723 -31.286 -3.566 1.00 94.31 530 TYR A C 1
ATOM 4108 O O . TYR A 1 530 ? 13.568 -30.474 -3.175 1.00 94.31 530 TYR A O 1
ATOM 4116 N N . PRO A 1 531 ? 12.943 -32.099 -4.619 1.00 93.50 531 PRO A N 1
ATOM 4117 C CA . PRO A 1 531 ? 14.206 -32.146 -5.350 1.00 93.50 531 PRO A CA 1
ATOM 4118 C C . PRO A 1 531 ? 14.337 -30.931 -6.279 1.00 93.50 531 PRO A C 1
ATOM 4120 O O . PRO A 1 531 ? 13.890 -30.949 -7.421 1.00 93.50 531 PRO A O 1
ATOM 4123 N N . VAL A 1 532 ? 14.928 -29.854 -5.761 1.00 93.56 532 VAL A N 1
ATOM 4124 C CA . VAL A 1 532 ? 15.222 -28.620 -6.505 1.00 93.56 532 VAL A CA 1
ATOM 4125 C C . VAL A 1 532 ? 16.681 -28.220 -6.323 1.00 93.56 532 VAL A C 1
ATOM 4127 O O . VAL A 1 532 ? 17.279 -28.488 -5.277 1.00 93.56 532 VAL A O 1
ATOM 4130 N N . TRP A 1 533 ? 17.248 -27.520 -7.306 1.00 88.25 533 TRP A N 1
ATOM 4131 C CA . TRP A 1 533 ? 18.648 -27.100 -7.271 1.00 88.25 533 TRP A CA 1
ATOM 4132 C C . TRP A 1 533 ? 18.753 -25.585 -7.486 1.00 88.25 533 TRP A C 1
ATOM 4134 O O . TRP A 1 533 ? 18.800 -25.132 -8.630 1.00 88.25 533 TRP A O 1
ATOM 4144 N N . PRO A 1 534 ? 18.833 -24.770 -6.410 1.00 85.75 534 PRO A N 1
ATOM 4145 C CA . PRO A 1 534 ? 18.899 -23.308 -6.516 1.00 85.75 534 PRO A CA 1
ATOM 4146 C C . PRO A 1 534 ? 19.978 -22.784 -7.480 1.00 85.75 534 PRO A C 1
ATOM 4148 O O . PRO A 1 534 ? 19.754 -21.795 -8.178 1.00 85.75 534 PRO A O 1
ATOM 4151 N N . ASP A 1 535 ? 21.115 -23.478 -7.582 1.00 83.81 535 ASP A N 1
ATOM 4152 C CA . ASP A 1 535 ? 22.216 -23.124 -8.491 1.00 83.81 535 ASP A CA 1
ATOM 4153 C C . ASP A 1 535 ? 21.913 -23.419 -9.975 1.00 83.81 535 ASP A C 1
ATOM 4155 O O . ASP A 1 535 ? 22.614 -22.939 -10.867 1.00 83.81 535 ASP A O 1
ATOM 4159 N N . GLN A 1 536 ? 20.883 -24.220 -10.267 1.00 79.88 536 GLN A N 1
ATOM 4160 C CA . GLN A 1 536 ? 20.434 -24.569 -11.620 1.00 79.88 536 GLN A CA 1
ATOM 4161 C C . GLN A 1 536 ? 19.157 -23.821 -12.038 1.00 79.88 536 GLN A C 1
ATOM 4163 O O . GLN A 1 536 ? 18.658 -24.055 -13.133 1.00 79.88 536 GLN A O 1
ATOM 4168 N N . ARG A 1 537 ? 18.652 -22.882 -11.226 1.00 85.00 537 ARG A N 1
ATOM 4169 C CA . ARG A 1 537 ? 17.330 -22.249 -11.401 1.00 85.00 537 ARG A CA 1
ATOM 4170 C C . ARG A 1 537 ? 17.010 -21.732 -12.806 1.00 85.00 537 ARG A C 1
ATOM 4172 O O . ARG A 1 537 ? 15.928 -21.984 -13.320 1.00 85.00 537 ARG A O 1
ATOM 4179 N N . GLY A 1 538 ? 17.963 -21.057 -13.450 1.00 85.12 538 GLY A N 1
ATOM 4180 C CA . GLY A 1 538 ? 17.801 -20.482 -14.790 1.00 85.12 538 GLY A CA 1
ATOM 4181 C C . GLY A 1 538 ? 18.111 -21.448 -15.936 1.00 85.12 538 GLY A C 1
ATOM 4182 O O . GLY A 1 538 ? 18.173 -21.018 -17.085 1.00 85.12 538 GLY A O 1
ATOM 4183 N N . LYS A 1 539 ? 18.373 -22.729 -15.652 1.00 93.50 539 LYS A N 1
ATOM 4184 C CA . LYS A 1 539 ? 18.733 -23.731 -16.661 1.00 93.50 539 LYS A CA 1
ATOM 4185 C C . LYS A 1 539 ? 17.514 -24.548 -17.104 1.00 93.50 539 LYS A C 1
ATOM 4187 O O . LYS A 1 539 ? 16.561 -24.677 -16.334 1.00 93.50 539 LYS A O 1
ATOM 4192 N N . PRO A 1 540 ? 17.539 -25.108 -18.330 1.00 96.50 540 PRO A N 1
ATOM 4193 C CA . PRO A 1 540 ? 16.513 -26.026 -18.817 1.00 96.50 540 PRO A CA 1
ATOM 4194 C C . PRO A 1 540 ? 16.246 -27.196 -17.866 1.00 96.50 540 PRO A C 1
ATOM 4196 O O . PRO A 1 540 ? 17.188 -27.852 -17.420 1.00 96.50 540 PRO A O 1
ATOM 4199 N N . ILE A 1 541 ? 14.970 -27.484 -17.605 1.00 97.06 541 ILE A N 1
ATOM 4200 C CA . ILE A 1 541 ? 14.560 -28.654 -16.820 1.00 97.06 541 ILE A CA 1
ATOM 4201 C C . ILE A 1 541 ? 14.349 -29.866 -17.735 1.00 97.06 541 ILE A C 1
ATOM 4203 O O . ILE A 1 541 ? 13.791 -29.748 -18.830 1.00 97.06 541 ILE A O 1
ATOM 4207 N N . THR A 1 542 ? 14.792 -31.042 -17.293 1.00 97.50 542 THR A N 1
ATOM 4208 C CA . THR A 1 542 ? 14.529 -32.304 -17.996 1.00 97.50 542 THR A CA 1
ATOM 4209 C C . THR A 1 542 ? 13.172 -32.875 -17.606 1.00 97.50 542 THR A C 1
ATOM 4211 O O . THR A 1 542 ? 12.664 -32.652 -16.503 1.00 97.50 542 THR A O 1
ATOM 4214 N N . ARG A 1 543 ? 12.585 -33.685 -18.486 1.00 97.69 543 ARG A N 1
ATOM 4215 C CA . ARG A 1 543 ? 11.328 -34.388 -18.198 1.00 97.69 543 ARG A CA 1
ATOM 4216 C C . ARG A 1 543 ? 11.456 -35.331 -16.995 1.00 97.69 543 ARG A C 1
ATOM 4218 O O . ARG A 1 543 ? 10.476 -35.527 -16.278 1.00 97.69 543 ARG A O 1
ATOM 4225 N N . ARG A 1 544 ? 12.639 -35.899 -16.730 1.00 97.69 544 ARG A N 1
ATOM 4226 C CA . ARG A 1 544 ? 12.914 -36.688 -15.515 1.00 97.69 544 ARG A CA 1
ATOM 4227 C C . ARG A 1 544 ? 12.818 -35.827 -14.257 1.00 97.69 544 ARG A C 1
ATOM 4229 O O . ARG A 1 544 ? 12.090 -36.203 -13.350 1.00 97.69 544 ARG A O 1
ATOM 4236 N N . ALA A 1 545 ? 13.461 -34.660 -14.225 1.00 97.12 545 ALA A N 1
ATOM 4237 C CA . ALA A 1 545 ? 13.374 -33.758 -13.073 1.00 97.12 545 ALA A CA 1
ATOM 4238 C C . ALA A 1 545 ? 11.928 -33.287 -12.815 1.00 97.12 545 ALA A C 1
ATOM 4240 O O . ALA A 1 545 ? 11.497 -33.197 -11.669 1.00 97.12 545 ALA A O 1
ATOM 4241 N N . VAL A 1 546 ? 11.136 -33.079 -13.876 1.00 97.69 546 VAL A N 1
ATOM 4242 C CA . VAL A 1 546 ? 9.685 -32.834 -13.765 1.00 97.69 546 VAL A CA 1
ATOM 4243 C C . VAL A 1 546 ? 8.963 -33.989 -13.067 1.00 97.69 546 VAL A C 1
ATOM 4245 O O . VAL A 1 546 ? 8.135 -33.743 -12.193 1.00 97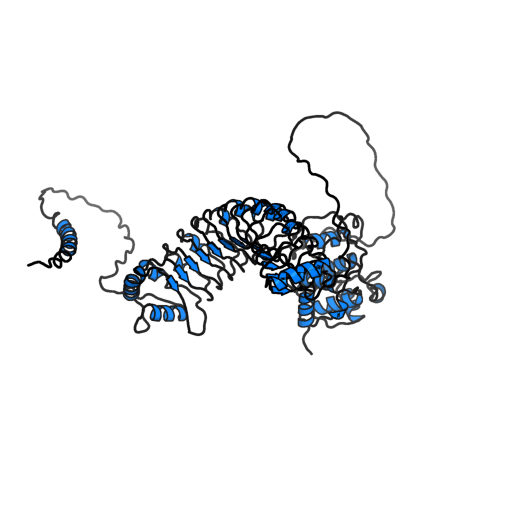.69 546 VAL A O 1
ATOM 4248 N N . ALA A 1 547 ? 9.274 -35.238 -13.428 1.00 97.88 547 ALA A N 1
ATOM 4249 C CA . ALA A 1 547 ? 8.662 -36.415 -12.814 1.00 97.88 547 ALA A CA 1
ATOM 4250 C C . ALA A 1 547 ? 8.982 -36.508 -11.316 1.00 97.88 547 ALA A C 1
ATOM 4252 O O . ALA A 1 547 ? 8.080 -36.696 -10.502 1.00 97.88 547 ALA A O 1
ATOM 4253 N N . GLU A 1 548 ? 10.251 -36.315 -10.954 1.00 97.69 548 GLU A N 1
ATOM 4254 C CA . GLU A 1 548 ? 10.715 -36.316 -9.561 1.00 97.69 548 GLU A CA 1
ATOM 4255 C C . GLU A 1 548 ? 10.031 -35.218 -8.742 1.00 97.69 548 GLU A C 1
ATOM 4257 O O . GLU A 1 548 ? 9.550 -35.467 -7.637 1.00 97.69 548 GLU A O 1
ATOM 4262 N N . LEU A 1 549 ? 9.924 -34.011 -9.304 1.00 96.44 549 LEU A N 1
ATOM 4263 C CA . LEU A 1 549 ? 9.298 -32.880 -8.632 1.00 96.44 549 LEU A CA 1
ATOM 4264 C C . LEU A 1 549 ? 7.791 -33.094 -8.430 1.00 96.44 549 LEU A C 1
ATOM 4266 O O . LEU A 1 549 ? 7.287 -32.866 -7.332 1.00 96.44 549 LEU A O 1
ATOM 4270 N N . ILE A 1 550 ? 7.069 -33.563 -9.455 1.00 96.31 550 ILE A N 1
ATOM 4271 C CA . ILE A 1 550 ? 5.633 -33.855 -9.341 1.00 96.31 550 ILE A CA 1
ATOM 4272 C C . ILE A 1 550 ? 5.396 -34.959 -8.304 1.00 96.31 550 ILE A C 1
ATOM 4274 O O . ILE A 1 550 ? 4.572 -34.761 -7.413 1.00 96.31 550 ILE A O 1
ATOM 4278 N N . ALA A 1 551 ? 6.138 -36.070 -8.357 1.00 95.88 551 ALA A N 1
ATOM 4279 C CA . ALA A 1 551 ? 6.029 -37.143 -7.364 1.00 95.88 551 ALA A CA 1
ATOM 4280 C C . ALA A 1 551 ? 6.274 -36.621 -5.935 1.00 95.88 551 ALA A C 1
ATOM 4282 O O . ALA A 1 551 ? 5.476 -36.881 -5.033 1.00 95.88 551 ALA A O 1
ATOM 4283 N N . ALA A 1 552 ? 7.294 -35.777 -5.747 1.00 95.19 552 ALA A N 1
ATOM 4284 C CA . ALA A 1 552 ? 7.600 -35.177 -4.452 1.00 95.19 552 ALA A CA 1
ATOM 4285 C C . ALA A 1 552 ? 6.452 -34.316 -3.906 1.00 95.19 552 ALA A C 1
ATOM 4287 O O . ALA A 1 552 ? 6.120 -34.424 -2.726 1.00 95.19 552 ALA A O 1
ATOM 4288 N N . THR A 1 553 ? 5.788 -33.517 -4.750 1.00 93.31 553 THR A N 1
ATOM 4289 C CA . THR A 1 553 ? 4.616 -32.728 -4.318 1.00 93.31 553 THR A CA 1
ATOM 4290 C C . THR A 1 553 ? 3.411 -33.580 -3.913 1.00 93.31 553 THR A C 1
ATOM 4292 O O . THR A 1 553 ? 2.550 -33.098 -3.175 1.00 93.31 553 THR A O 1
ATOM 4295 N N . GLN A 1 554 ? 3.360 -34.837 -4.361 1.00 91.75 554 GLN A N 1
ATOM 4296 C CA . GLN A 1 554 ? 2.358 -35.830 -3.963 1.00 91.75 554 GLN A CA 1
ATOM 4297 C C . GLN A 1 554 ? 2.753 -36.611 -2.699 1.00 91.75 554 GLN A C 1
ATOM 4299 O O . GLN A 1 554 ? 2.002 -37.476 -2.264 1.00 91.75 554 GLN A O 1
ATOM 4304 N N . GLY A 1 555 ? 3.898 -36.296 -2.082 1.00 91.38 555 GLY A N 1
ATOM 4305 C CA . GLY A 1 555 ? 4.384 -36.963 -0.872 1.00 91.38 555 GLY A CA 1
ATOM 4306 C C . GLY A 1 555 ? 5.338 -38.133 -1.134 1.00 91.38 555 GLY A C 1
ATOM 4307 O O . GLY A 1 555 ? 5.788 -38.767 -0.180 1.00 91.38 555 GLY A O 1
ATOM 4308 N N . GLU A 1 556 ? 5.693 -38.395 -2.393 1.00 92.38 556 GLU A N 1
ATOM 4309 C CA . GLU A 1 556 ? 6.490 -39.556 -2.794 1.00 92.38 556 GLU A CA 1
ATOM 4310 C C . GLU A 1 556 ? 7.965 -39.194 -3.011 1.00 92.38 556 GLU A C 1
ATOM 4312 O O . GLU A 1 556 ? 8.305 -38.288 -3.772 1.00 92.38 556 GLU A O 1
ATOM 4317 N N . ARG A 1 557 ? 8.882 -39.929 -2.371 1.00 92.12 557 ARG A N 1
ATOM 4318 C CA . ARG A 1 557 ? 10.337 -39.749 -2.545 1.00 92.12 557 ARG A CA 1
ATOM 4319 C C . ARG A 1 557 ? 10.876 -40.672 -3.635 1.00 92.12 557 ARG A C 1
ATOM 4321 O O . ARG A 1 557 ? 11.577 -41.635 -3.334 1.00 92.12 557 ARG A O 1
ATOM 4328 N N . LEU A 1 558 ? 10.543 -40.382 -4.887 1.00 94.06 558 LEU A N 1
ATOM 4329 C CA . LEU A 1 558 ? 10.959 -41.181 -6.043 1.00 94.06 558 LEU A CA 1
ATOM 4330 C C . LEU A 1 558 ? 11.990 -40.433 -6.890 1.00 94.06 558 LEU A C 1
ATOM 4332 O O . LEU A 1 558 ? 11.930 -39.211 -7.017 1.00 94.06 558 LEU A O 1
ATOM 4336 N N . THR A 1 559 ? 12.925 -41.171 -7.486 1.00 95.25 559 THR A N 1
ATOM 4337 C CA . THR A 1 559 ? 13.959 -40.626 -8.377 1.00 95.25 559 THR A CA 1
ATOM 4338 C C . THR A 1 559 ? 14.050 -41.434 -9.666 1.00 95.25 559 THR A C 1
ATOM 4340 O O . THR A 1 559 ? 13.617 -42.586 -9.738 1.00 95.25 559 THR A O 1
ATOM 4343 N N . GLY A 1 560 ? 14.598 -40.833 -10.720 1.00 94.50 560 GLY A N 1
ATOM 4344 C CA . GLY A 1 560 ? 14.874 -41.519 -11.974 1.00 94.50 560 GLY A CA 1
ATOM 4345 C C . GLY A 1 560 ? 13.642 -42.163 -12.606 1.00 94.50 560 GLY A C 1
ATOM 4346 O O . GLY A 1 560 ? 12.608 -41.525 -12.809 1.00 94.50 560 GLY A O 1
ATOM 4347 N N . ASN A 1 561 ? 13.777 -43.441 -12.957 1.00 97.25 561 ASN A N 1
ATOM 4348 C CA . ASN A 1 561 ? 12.729 -44.194 -13.638 1.00 97.25 561 ASN A CA 1
ATOM 4349 C C . ASN A 1 561 ? 11.521 -44.483 -12.739 1.00 97.25 561 ASN A C 1
ATOM 4351 O O . ASN A 1 561 ? 10.416 -44.588 -13.264 1.00 97.25 561 ASN A O 1
ATOM 4355 N N . ASP A 1 562 ? 11.698 -44.543 -11.418 1.00 97.50 562 ASP A N 1
ATOM 4356 C CA . ASP A 1 562 ? 10.598 -44.809 -10.486 1.00 97.50 562 ASP A CA 1
ATOM 4357 C C . ASP A 1 562 ? 9.628 -43.622 -10.432 1.00 97.50 562 ASP A C 1
ATOM 4359 O O . ASP A 1 562 ? 8.412 -43.803 -10.440 1.00 97.50 562 ASP A O 1
ATOM 4363 N N . ALA A 1 563 ? 10.153 -42.391 -10.476 1.00 97.50 563 ALA A N 1
ATOM 4364 C CA . ALA A 1 563 ? 9.327 -41.188 -10.569 1.00 97.50 563 ALA A CA 1
ATOM 4365 C C . ALA A 1 563 ? 8.571 -41.119 -11.906 1.00 97.50 563 ALA A C 1
ATOM 4367 O O . ALA A 1 563 ? 7.395 -40.760 -11.948 1.00 97.50 563 ALA A O 1
ATOM 4368 N N . ILE A 1 564 ? 9.229 -41.503 -13.006 1.00 97.94 564 ILE A N 1
ATOM 4369 C CA . ILE A 1 564 ? 8.592 -41.579 -14.327 1.00 97.94 564 ILE A CA 1
ATOM 4370 C C . ILE A 1 564 ? 7.464 -42.614 -14.310 1.00 97.94 564 ILE A C 1
ATOM 4372 O O . ILE A 1 564 ? 6.350 -42.301 -14.730 1.00 97.94 564 ILE A O 1
ATOM 4376 N N . GLN A 1 565 ? 7.732 -43.817 -13.798 1.00 97.31 565 GLN A N 1
ATOM 4377 C CA . GLN A 1 565 ? 6.741 -44.885 -13.705 1.00 97.31 565 GLN A CA 1
ATOM 4378 C C . GLN A 1 565 ? 5.547 -44.458 -12.846 1.00 97.31 565 GLN A C 1
ATOM 4380 O O . GLN A 1 565 ? 4.411 -44.653 -13.262 1.00 97.31 565 GLN A O 1
ATOM 4385 N N . TYR A 1 566 ? 5.782 -43.764 -11.728 1.00 97.12 566 TYR A N 1
ATOM 4386 C CA . TYR A 1 566 ? 4.712 -43.208 -10.898 1.00 97.12 566 TYR A CA 1
ATOM 4387 C C . TYR A 1 566 ? 3.792 -42.255 -11.674 1.00 97.12 566 TYR A C 1
ATOM 4389 O O . TYR A 1 566 ? 2.570 -42.378 -11.597 1.00 97.12 566 TYR A O 1
ATOM 4397 N N . LEU A 1 567 ? 4.345 -41.328 -12.467 1.00 97.25 567 LEU A N 1
ATOM 4398 C CA . LEU A 1 567 ? 3.529 -40.414 -13.278 1.00 97.25 567 LEU A CA 1
ATOM 4399 C C . LEU A 1 567 ? 2.695 -41.161 -14.327 1.00 97.25 567 LEU A C 1
ATOM 4401 O O . LEU A 1 567 ? 1.565 -40.752 -14.602 1.00 97.25 567 LEU A O 1
ATOM 4405 N N . LEU A 1 568 ? 3.252 -42.216 -14.924 1.00 95.69 568 LEU A N 1
ATOM 4406 C CA . LEU A 1 568 ? 2.553 -43.055 -15.898 1.00 95.69 568 LEU A CA 1
ATOM 4407 C C . LEU A 1 568 ? 1.416 -43.840 -15.226 1.00 95.69 568 LEU A C 1
ATOM 4409 O O . LEU A 1 568 ? 0.282 -43.791 -15.700 1.00 95.69 568 LEU A O 1
ATOM 4413 N N . ASP A 1 569 ? 1.690 -44.475 -14.085 1.00 95.31 569 ASP A N 1
ATOM 4414 C CA . ASP A 1 569 ? 0.728 -45.287 -13.329 1.00 95.31 569 ASP A CA 1
ATOM 4415 C C . ASP A 1 569 ? -0.439 -44.451 -12.790 1.00 95.31 569 ASP A C 1
ATOM 4417 O O . ASP A 1 569 ? -1.591 -44.883 -12.810 1.00 95.31 569 ASP A O 1
ATOM 4421 N N . LYS A 1 570 ? -0.156 -43.222 -12.344 1.00 93.00 570 LYS A N 1
ATOM 4422 C CA . LYS A 1 570 ? -1.168 -42.265 -11.870 1.00 93.00 570 LYS A CA 1
ATOM 4423 C C . LYS A 1 570 ? -1.872 -41.514 -13.007 1.00 93.00 570 LYS A C 1
ATOM 4425 O O . LYS A 1 570 ? -2.720 -40.664 -12.748 1.00 93.00 570 LYS A O 1
ATOM 4430 N N . GLY A 1 571 ? -1.518 -41.771 -14.269 1.00 92.88 571 GLY A N 1
ATOM 4431 C CA . GLY A 1 571 ? -2.098 -41.086 -15.430 1.00 92.88 571 GLY A CA 1
ATOM 4432 C C . GLY A 1 571 ? -1.776 -39.584 -15.508 1.00 92.88 571 GLY A C 1
ATOM 4433 O O . GLY A 1 571 ? -2.438 -38.844 -16.250 1.00 92.88 571 GLY A O 1
ATOM 4434 N N . LEU A 1 572 ? -0.761 -39.133 -14.761 1.00 92.25 572 LEU A N 1
ATOM 4435 C CA . LEU A 1 572 ? -0.241 -37.760 -14.740 1.00 92.25 572 LEU A CA 1
ATOM 4436 C C . LEU A 1 572 ? 0.602 -37.447 -15.985 1.00 92.25 572 LEU A C 1
ATOM 4438 O O . LEU A 1 572 ? 0.801 -36.281 -16.334 1.00 92.25 572 LEU A O 1
ATOM 4442 N N . SER A 1 573 ? 1.061 -38.478 -16.694 1.00 94.56 573 SER A N 1
ATOM 4443 C CA . SER A 1 573 ? 1.673 -38.378 -18.016 1.00 94.56 573 SER A CA 1
ATOM 4444 C C . SER A 1 573 ? 1.307 -39.583 -18.875 1.00 94.56 573 SER A C 1
ATOM 4446 O O . SER A 1 573 ? 1.155 -40.688 -18.370 1.00 94.56 573 SER A O 1
ATOM 4448 N N . SER A 1 574 ? 1.202 -39.379 -20.186 1.00 91.19 574 SER A N 1
ATOM 4449 C CA . SER A 1 574 ? 1.079 -40.450 -21.186 1.00 91.19 574 SER A CA 1
ATOM 4450 C C . SER A 1 574 ? 2.410 -40.768 -21.875 1.00 91.19 574 SER A C 1
ATOM 4452 O O . SER A 1 574 ? 2.433 -41.495 -22.864 1.00 91.19 574 SER A O 1
ATOM 4454 N N . GLY A 1 575 ? 3.510 -40.177 -21.399 1.00 87.81 575 GLY A N 1
ATOM 4455 C CA . GLY A 1 575 ? 4.771 -40.136 -22.133 1.00 87.81 575 GLY A CA 1
ATOM 4456 C C . GLY A 1 575 ? 4.704 -39.233 -23.369 1.00 87.81 575 GLY A C 1
ATOM 4457 O O . GLY A 1 575 ? 3.683 -38.606 -23.653 1.00 87.81 575 GLY A O 1
ATOM 4458 N N . LYS A 1 576 ? 5.833 -39.109 -24.068 1.00 90.00 576 LYS A N 1
ATOM 4459 C CA . LYS A 1 576 ? 5.977 -38.297 -25.285 1.00 90.00 576 LYS A CA 1
ATOM 4460 C C . LYS A 1 576 ? 5.580 -39.084 -26.535 1.00 90.00 576 LYS A C 1
ATOM 4462 O O . LYS A 1 576 ? 4.962 -38.521 -27.429 1.00 90.00 576 LYS A O 1
ATOM 4467 N N . THR A 1 577 ? 5.899 -40.380 -26.582 1.00 90.31 577 THR A N 1
ATOM 4468 C CA . THR A 1 577 ? 5.503 -41.287 -27.679 1.00 90.31 577 THR A CA 1
ATOM 4469 C C . THR A 1 577 ? 4.633 -42.450 -27.210 1.00 90.31 577 THR A C 1
ATOM 4471 O O . THR A 1 577 ? 3.741 -42.876 -27.937 1.00 90.31 577 THR A O 1
ATOM 4474 N N . SER A 1 578 ? 4.872 -42.964 -26.004 1.00 91.19 578 SER A N 1
ATOM 4475 C CA . SER A 1 578 ? 4.096 -44.044 -25.391 1.00 91.19 578 SER A CA 1
ATOM 4476 C C . SER A 1 578 ? 4.153 -43.953 -23.871 1.00 91.19 578 SER A C 1
ATOM 4478 O O . SER A 1 578 ? 5.107 -43.406 -23.315 1.00 91.19 578 SER A O 1
ATOM 4480 N N . ALA A 1 579 ? 3.171 -44.554 -23.196 1.00 93.19 579 ALA A N 1
ATOM 4481 C CA . ALA A 1 579 ? 3.097 -44.624 -21.737 1.00 93.19 579 ALA A CA 1
ATOM 4482 C C . ALA A 1 579 ? 4.066 -45.679 -21.159 1.00 93.19 579 ALA A C 1
ATOM 4484 O O . ALA A 1 579 ? 3.668 -46.609 -20.466 1.00 93.19 579 ALA A O 1
ATOM 4485 N N . THR A 1 580 ? 5.347 -45.556 -21.498 1.00 95.94 580 THR A N 1
ATOM 4486 C CA . THR A 1 580 ? 6.454 -46.386 -21.006 1.00 95.94 580 THR A CA 1
ATOM 4487 C C . THR A 1 580 ? 7.587 -45.477 -20.536 1.00 95.94 580 THR A C 1
ATOM 4489 O O . THR A 1 580 ? 7.668 -44.324 -20.959 1.00 95.94 580 THR A O 1
ATOM 4492 N N . ILE A 1 581 ? 8.487 -45.976 -19.683 1.00 94.56 581 ILE A N 1
ATOM 4493 C CA . ILE A 1 581 ? 9.651 -45.202 -19.208 1.00 94.56 581 ILE A CA 1
ATOM 4494 C C . ILE A 1 581 ? 10.490 -44.683 -20.389 1.00 94.56 581 ILE A C 1
ATOM 4496 O O . ILE A 1 581 ? 10.888 -43.521 -20.415 1.00 94.56 581 ILE A O 1
ATOM 4500 N N . GLU A 1 582 ? 10.708 -45.526 -21.399 1.00 94.62 582 GLU A N 1
ATOM 4501 C CA . GLU A 1 582 ? 11.432 -45.167 -22.625 1.00 94.62 582 GLU A CA 1
ATOM 4502 C C . GLU A 1 582 ? 10.650 -44.137 -23.451 1.00 94.62 582 GLU A C 1
ATOM 4504 O O . GLU A 1 582 ? 11.190 -43.098 -23.827 1.00 94.62 582 GLU A O 1
ATOM 4509 N N . GLY A 1 583 ? 9.349 -44.371 -23.658 1.00 92.12 583 GLY A N 1
ATOM 4510 C CA . GLY A 1 583 ? 8.459 -43.469 -24.391 1.00 92.12 583 GLY A CA 1
ATOM 4511 C C . GLY A 1 583 ? 8.168 -42.152 -23.674 1.00 92.12 583 GLY A C 1
ATOM 4512 O O . GLY A 1 583 ? 7.603 -41.237 -24.275 1.00 92.12 583 GLY A O 1
ATOM 4513 N N . TYR A 1 584 ? 8.571 -42.015 -22.410 1.00 95.81 584 TYR A N 1
ATOM 4514 C CA . TYR A 1 584 ? 8.506 -40.771 -21.657 1.00 95.81 584 TYR A CA 1
ATOM 4515 C C . TYR A 1 584 ? 9.632 -39.796 -22.017 1.00 95.81 584 TYR A C 1
ATOM 4517 O O . TYR A 1 584 ? 9.415 -38.597 -21.853 1.00 95.81 584 TYR A O 1
ATOM 4525 N N . PHE A 1 585 ? 10.778 -40.268 -22.530 1.00 96.12 585 PHE A N 1
ATOM 4526 C CA . PHE A 1 585 ? 11.962 -39.453 -22.854 1.00 96.12 585 PHE A CA 1
ATOM 4527 C C . PHE A 1 585 ? 12.445 -38.606 -21.668 1.00 96.12 585 PHE A C 1
ATOM 4529 O O . PHE A 1 585 ? 12.379 -37.380 -21.686 1.00 96.12 585 PHE A O 1
ATOM 4536 N N . GLY A 1 586 ? 12.909 -39.262 -20.600 1.00 94.00 586 GLY A N 1
ATOM 4537 C CA . GLY A 1 586 ? 13.301 -38.580 -19.360 1.00 94.00 586 GLY A CA 1
ATOM 4538 C C . GLY A 1 586 ? 14.451 -37.572 -19.505 1.00 94.00 586 GLY A C 1
ATOM 4539 O O . GLY A 1 586 ? 14.486 -36.593 -18.762 1.00 94.00 586 GLY A O 1
ATOM 4540 N N . ASP A 1 587 ? 15.368 -37.788 -20.448 1.00 95.69 587 ASP A N 1
ATOM 4541 C CA . ASP A 1 587 ? 16.544 -36.928 -20.656 1.00 95.69 587 ASP A CA 1
ATOM 4542 C C . ASP A 1 587 ? 16.271 -35.705 -21.548 1.00 95.69 587 ASP A C 1
ATOM 4544 O O . ASP A 1 587 ? 17.078 -34.777 -21.576 1.00 95.69 587 ASP A O 1
ATOM 4548 N N . ASP A 1 588 ? 15.127 -35.667 -22.236 1.00 96.19 588 ASP A N 1
ATOM 4549 C CA . ASP A 1 588 ? 14.735 -34.521 -23.054 1.00 96.19 588 ASP A CA 1
ATOM 4550 C C . ASP A 1 588 ? 14.404 -33.308 -22.174 1.00 96.19 588 ASP A C 1
ATOM 4552 O O . ASP A 1 588 ? 13.831 -33.428 -21.082 1.00 96.19 588 ASP A O 1
ATOM 4556 N N . TYR A 1 589 ? 14.706 -32.116 -22.690 1.00 97.44 589 TYR A N 1
ATOM 4557 C CA . TYR A 1 589 ? 14.248 -30.868 -22.090 1.00 97.44 589 TYR A CA 1
ATOM 4558 C C . TYR A 1 589 ? 12.753 -30.655 -22.303 1.00 97.44 589 TYR A C 1
ATOM 4560 O O . TYR A 1 589 ? 12.181 -31.052 -23.318 1.00 97.44 589 TYR A O 1
ATOM 4568 N N . LEU A 1 590 ? 12.136 -29.995 -21.329 1.00 96.56 590 LEU A N 1
ATOM 4569 C CA . LEU A 1 590 ? 10.711 -29.712 -21.329 1.00 96.56 590 LEU A CA 1
ATOM 4570 C C . LEU A 1 590 ? 10.387 -28.462 -22.158 1.00 96.56 590 LEU A C 1
ATOM 4572 O O . LEU A 1 590 ? 10.905 -27.377 -21.885 1.00 96.56 590 LEU A O 1
ATOM 4576 N N . THR A 1 591 ? 9.480 -28.586 -23.124 1.00 96.25 591 THR A N 1
ATOM 4577 C CA . THR A 1 591 ? 8.925 -27.429 -23.846 1.00 96.25 591 THR A CA 1
ATOM 4578 C C . THR A 1 591 ? 7.837 -26.719 -23.036 1.00 96.25 591 THR A C 1
ATOM 4580 O O . THR A 1 591 ? 7.237 -27.297 -22.128 1.00 96.25 591 THR A O 1
ATOM 4583 N N . ARG A 1 592 ? 7.534 -25.460 -23.366 1.00 95.38 592 ARG A N 1
ATOM 4584 C CA . ARG A 1 592 ? 6.478 -24.668 -22.710 1.00 95.38 592 ARG A CA 1
ATOM 4585 C C . ARG A 1 592 ? 5.093 -25.297 -22.860 1.00 95.38 592 ARG A C 1
ATOM 4587 O O . ARG A 1 592 ? 4.324 -25.307 -21.900 1.00 95.38 592 ARG A O 1
ATOM 4594 N N . ALA A 1 593 ? 4.779 -25.864 -24.026 1.00 93.69 593 ALA A N 1
ATOM 4595 C CA . ALA A 1 593 ? 3.524 -26.585 -24.235 1.00 93.69 593 ALA A CA 1
ATOM 4596 C C . ALA A 1 593 ? 3.430 -27.855 -23.372 1.00 93.69 593 ALA A C 1
ATOM 4598 O O . ALA A 1 593 ? 2.407 -28.098 -22.731 1.00 93.69 593 ALA A O 1
ATOM 4599 N N . GLU A 1 594 ? 4.506 -28.645 -23.303 1.00 95.38 594 GLU A N 1
ATOM 4600 C CA . GLU A 1 594 ? 4.554 -29.823 -22.430 1.00 95.38 594 GLU A CA 1
ATOM 4601 C C . GLU A 1 594 ? 4.437 -29.435 -20.956 1.00 95.38 594 GLU A C 1
ATOM 4603 O O . GLU A 1 594 ? 3.707 -30.090 -20.214 1.00 95.38 594 GLU A O 1
ATOM 4608 N N . ALA A 1 595 ? 5.104 -28.357 -20.534 1.00 97.12 595 ALA A N 1
ATOM 4609 C CA . ALA A 1 595 ? 5.023 -27.851 -19.172 1.00 97.12 595 ALA A CA 1
ATOM 4610 C C . ALA A 1 595 ? 3.572 -27.577 -18.769 1.00 97.12 595 ALA A C 1
ATOM 4612 O O . ALA A 1 595 ? 3.104 -28.105 -17.763 1.00 97.12 595 ALA A O 1
ATOM 4613 N N . VAL A 1 596 ? 2.829 -26.836 -19.594 1.00 95.25 596 VAL A N 1
ATOM 4614 C CA . VAL A 1 596 ? 1.412 -26.555 -19.343 1.00 95.25 596 VAL A CA 1
ATOM 4615 C C . VAL A 1 596 ? 0.582 -27.842 -19.294 1.00 95.25 596 VAL A C 1
ATOM 4617 O O . VAL A 1 596 ? -0.267 -27.987 -18.412 1.00 95.25 596 VAL A O 1
ATOM 4620 N N . ARG A 1 597 ? 0.862 -28.814 -20.170 1.00 95.00 597 ARG A N 1
ATOM 4621 C CA . ARG A 1 597 ? 0.179 -30.115 -20.158 1.00 95.00 597 ARG A CA 1
ATOM 4622 C C . ARG A 1 597 ? 0.408 -30.890 -18.857 1.00 95.00 597 ARG A C 1
ATOM 4624 O O . ARG A 1 597 ? -0.538 -31.468 -18.325 1.00 95.00 597 ARG A O 1
ATOM 4631 N N . PHE A 1 598 ? 1.629 -30.891 -18.318 1.00 95.75 598 PHE A N 1
ATOM 4632 C CA . PHE A 1 598 ? 1.907 -31.508 -17.016 1.00 95.75 598 PHE A CA 1
ATOM 4633 C C . PHE A 1 598 ? 1.113 -30.833 -15.900 1.00 95.75 598 PHE A C 1
ATOM 4635 O O . PHE A 1 598 ? 0.461 -31.517 -15.115 1.00 95.75 598 PHE A O 1
ATOM 4642 N N . ILE A 1 599 ? 1.102 -29.501 -15.865 1.00 93.94 599 ILE A N 1
ATOM 4643 C CA . ILE A 1 599 ? 0.350 -28.731 -14.866 1.00 93.94 599 ILE A CA 1
ATOM 4644 C C . ILE A 1 599 ? -1.149 -29.036 -14.944 1.00 93.94 599 ILE A C 1
ATOM 4646 O O . ILE A 1 599 ? -1.797 -29.271 -13.923 1.00 93.94 599 ILE A O 1
ATOM 4650 N N . ARG A 1 600 ? -1.693 -29.115 -16.162 1.00 91.12 600 ARG A N 1
ATOM 4651 C CA . ARG A 1 600 ? -3.085 -29.501 -16.412 1.00 91.12 600 ARG A CA 1
ATOM 4652 C C . ARG A 1 600 ? -3.407 -30.882 -15.845 1.00 91.12 600 ARG A C 1
ATOM 4654 O O . ARG A 1 600 ? -4.434 -31.056 -15.186 1.00 91.12 600 ARG A O 1
ATOM 4661 N N . ASN A 1 601 ? -2.531 -31.857 -16.085 1.00 91.50 601 ASN A N 1
ATOM 4662 C CA . ASN A 1 601 ? -2.692 -33.212 -15.567 1.00 91.50 601 ASN A CA 1
ATOM 4663 C C . ASN A 1 601 ? -2.617 -33.246 -14.036 1.00 91.50 601 ASN A C 1
ATOM 4665 O O . ASN A 1 601 ? -3.420 -33.935 -13.419 1.00 91.50 601 ASN A O 1
ATOM 4669 N N . VAL A 1 602 ? -1.714 -32.476 -13.419 1.00 89.88 602 VAL A N 1
ATOM 4670 C CA . VAL A 1 602 ? -1.604 -32.407 -11.954 1.00 89.88 602 VAL A CA 1
ATOM 4671 C C . VAL A 1 602 ? -2.908 -31.907 -11.334 1.00 89.88 602 VAL A C 1
ATOM 4673 O O . VAL A 1 602 ? -3.442 -32.563 -10.452 1.00 89.88 602 VAL A O 1
ATOM 4676 N N . ILE A 1 603 ? -3.499 -30.816 -11.824 1.00 84.38 603 ILE A N 1
ATOM 4677 C CA . ILE A 1 603 ? -4.767 -30.326 -11.247 1.00 84.38 603 ILE A CA 1
ATOM 4678 C C . ILE A 1 603 ? -5.908 -31.322 -11.428 1.00 84.38 603 ILE A C 1
ATOM 4680 O O . ILE A 1 603 ? -6.751 -31.461 -10.546 1.00 84.38 603 ILE A O 1
ATOM 4684 N N . SER A 1 604 ? -5.978 -31.959 -12.595 1.00 84.69 604 SER A N 1
ATOM 4685 C CA . SER A 1 604 ? -7.127 -32.794 -12.951 1.00 84.69 604 SER A CA 1
ATOM 4686 C C . SER A 1 604 ? -7.067 -34.197 -12.355 1.00 84.69 604 SER A C 1
ATOM 4688 O O . SER A 1 604 ? -8.113 -34.810 -12.178 1.00 84.69 604 SER A O 1
ATOM 4690 N N . LYS A 1 605 ? -5.869 -34.721 -12.073 1.00 87.56 605 LYS A N 1
ATOM 4691 C CA . LYS A 1 605 ? -5.678 -36.147 -11.767 1.00 87.56 605 LYS A CA 1
ATOM 4692 C C . LYS A 1 605 ? -4.816 -36.427 -10.543 1.00 87.56 605 LYS A C 1
ATOM 4694 O O . LYS A 1 605 ? -4.781 -37.572 -10.104 1.00 87.56 605 LYS A O 1
ATOM 4699 N N . ALA A 1 606 ? -4.087 -35.444 -10.016 1.00 85.12 606 ALA A N 1
ATOM 4700 C CA . ALA A 1 606 ? -3.259 -35.685 -8.843 1.00 85.12 606 ALA A CA 1
ATOM 4701 C C . ALA A 1 606 ? -4.127 -35.917 -7.602 1.00 85.12 606 ALA A C 1
ATOM 4703 O O . ALA A 1 606 ? -5.151 -35.262 -7.411 1.00 85.12 606 ALA A O 1
ATOM 4704 N N . GLU A 1 607 ? -3.690 -36.838 -6.746 1.00 83.31 607 GLU A N 1
ATOM 4705 C CA . GLU A 1 607 ? -4.401 -37.198 -5.517 1.00 83.31 607 GLU A CA 1
ATOM 4706 C C . GLU A 1 607 ? -4.451 -36.023 -4.533 1.00 83.31 607 GLU A C 1
ATOM 4708 O O . GLU A 1 607 ? -5.451 -35.817 -3.848 1.00 83.31 607 GLU A O 1
ATOM 4713 N N . HIS A 1 608 ? -3.384 -35.220 -4.495 1.00 82.31 608 HIS A N 1
ATOM 4714 C CA . HIS A 1 608 ? -3.257 -34.075 -3.607 1.00 82.31 608 HIS A CA 1
ATOM 4715 C C . HIS A 1 608 ? -3.116 -32.799 -4.434 1.00 82.31 608 HIS A C 1
ATOM 4717 O O . HIS A 1 608 ? -2.081 -32.548 -5.055 1.00 82.31 608 HIS A O 1
ATOM 4723 N N . LYS A 1 609 ? -4.154 -31.956 -4.396 1.00 78.25 609 LYS A N 1
ATOM 4724 C CA . LYS A 1 609 ? -4.137 -30.612 -4.997 1.00 78.25 609 LYS A CA 1
ATOM 4725 C C . LYS A 1 609 ? -3.380 -29.577 -4.155 1.00 78.25 609 LYS A C 1
ATOM 4727 O O . LYS A 1 609 ? -3.142 -28.489 -4.657 1.00 78.25 609 LYS A O 1
ATOM 4732 N N . THR A 1 610 ? -2.986 -29.925 -2.925 1.00 83.00 610 THR A N 1
ATOM 4733 C CA . THR A 1 610 ? -2.113 -29.136 -2.034 1.00 83.00 610 THR A CA 1
ATOM 4734 C C . THR A 1 610 ? -0.791 -29.883 -1.832 1.00 83.00 610 THR A C 1
ATOM 4736 O O . THR A 1 610 ? -0.851 -31.094 -1.590 1.00 83.00 610 THR A O 1
ATOM 4739 N N . PRO A 1 611 ? 0.390 -29.230 -1.881 1.00 85.00 611 PRO A N 1
ATOM 4740 C CA . PRO A 1 611 ? 1.664 -29.934 -1.863 1.00 85.00 611 PRO A CA 1
ATOM 4741 C C . PRO A 1 611 ? 1.900 -30.591 -0.502 1.00 85.00 611 PRO A C 1
ATOM 4743 O O . PRO A 1 611 ? 1.708 -29.957 0.539 1.00 85.00 611 PRO A O 1
ATOM 4746 N N . GLN A 1 612 ? 2.325 -31.851 -0.510 1.00 89.69 612 GLN A N 1
ATOM 4747 C CA . GLN A 1 612 ? 2.573 -32.632 0.700 1.00 89.69 612 GLN A CA 1
ATOM 4748 C C . GLN A 1 612 ? 4.031 -32.548 1.142 1.00 89.69 612 GLN A C 1
ATOM 4750 O O . GLN A 1 612 ? 4.953 -32.670 0.344 1.00 89.69 612 GLN A O 1
ATOM 4755 N N . ARG A 1 613 ? 4.262 -32.381 2.447 1.00 86.88 613 ARG A N 1
ATOM 4756 C CA . ARG A 1 613 ? 5.620 -32.359 2.999 1.00 86.88 613 ARG A CA 1
ATOM 4757 C C . ARG A 1 613 ? 6.223 -33.761 2.996 1.00 86.88 613 ARG A C 1
ATOM 4759 O O . ARG A 1 613 ? 5.623 -34.696 3.518 1.00 86.88 613 ARG A O 1
ATOM 4766 N N . LEU A 1 614 ? 7.453 -33.888 2.508 1.00 86.25 614 LEU A N 1
ATOM 4767 C CA . LEU A 1 614 ? 8.203 -35.134 2.579 1.00 86.25 614 LEU A CA 1
ATOM 4768 C C . LEU A 1 614 ? 8.756 -35.347 3.999 1.00 86.25 614 LEU A C 1
ATOM 4770 O O . LEU A 1 614 ? 9.683 -34.649 4.412 1.00 86.25 614 LEU A O 1
ATOM 4774 N N . ASN A 1 615 ? 8.224 -36.326 4.736 1.00 68.69 615 ASN A N 1
ATOM 4775 C CA . ASN A 1 615 ? 8.663 -36.657 6.100 1.00 68.69 615 ASN A CA 1
ATOM 4776 C C . ASN A 1 615 ? 10.181 -36.877 6.188 1.00 68.69 615 ASN A C 1
ATOM 4778 O O . ASN A 1 615 ? 10.755 -37.571 5.351 1.00 68.69 615 ASN A O 1
ATOM 4782 N N . ALA A 1 616 ? 10.830 -36.301 7.206 1.00 58.78 616 ALA A N 1
ATOM 4783 C CA . ALA A 1 616 ? 12.225 -36.609 7.513 1.00 58.78 616 ALA A CA 1
ATOM 4784 C C . ALA A 1 616 ? 12.354 -38.096 7.887 1.00 58.78 616 ALA A C 1
ATOM 4786 O O . ALA A 1 616 ? 11.485 -38.623 8.582 1.00 58.78 616 ALA A O 1
ATOM 4787 N N . VAL A 1 617 ? 13.410 -38.748 7.391 1.00 53.94 617 VAL A N 1
ATOM 4788 C CA . VAL A 1 617 ? 13.801 -40.098 7.829 1.00 53.94 617 VAL A CA 1
ATOM 4789 C C . VAL A 1 617 ? 14.426 -40.005 9.210 1.00 53.94 617 VAL A C 1
ATOM 4791 O O . VAL A 1 617 ? 15.236 -39.066 9.398 1.00 53.94 617 VAL A O 1
#

Sequence (617 aa):
MRWRKGETEVRHRHRLRALLVILGALLIGAAGWTGTAAASLTGPLIPLPDIRIPLPGSDPVVEFPDPILKQWAIKELGVEGDVIRQSDIARYCEAFSRKWERILTIYSSAPGKIRSLEGIQAFKPCNVDYLVASRWEIRDVTPITELTTLRGLDLQGNLLEDIRPLGSLTELRTLILSGNRIASLDGLEGLTHLERAELQNNRIVNIDVVRNWTSLSELNLSGNPVRSLESLTANTLLSHLHLNQVNLREEAELRHLGRLTNLIQLSIRNNAIHDLTPISGLSRMVALDAGGNFIADLSPIASMTQMRTLKVDDNRIRDLEALKNFYDLFILDAQDNWISSLKPIENLVPHEVYLARNRIDTESADNTTVINRWLVRGSTVDVSDQNPGKPYPYEDEAAAPGGDPDPAAEDGAGDPGAGSGAGGAGSAGPDAGGPAAPPDDAEEWEDLPIIRGRHNFTDIAGHWAEADIQWAYERGIVNGIGNGKFDPTGITTEEQFLKMLLITMRGLTEEPVSTPWSRKYYEFALAYGYPVWPDQRGKPITRRAVAELIAATQGERLTGNDAIQYLLDKGLSSGKTSATIEGYFGDDYLTRAEAVRFIRNVISKAEHKTPQRLNAV